Protein 6A15 (pdb70)

B-factor: mean 24.75, std 13.48, range [9.3, 102.56]

Foldseek 3Di:
DDPQAQADPDCQACAVVCLPKDFLLDLHDVQVVGCVVRNQWYWGQHLNFTEIEGLDLVVQQVQQACDPNWKHQDARPLCCLQLHCLALSNDGDPSNVVLLVLLLVLCPPVCVQPVLLQLLLVLLCVLVVVADFPDKDFLLVSLLLSLLQSLCCQAQVDHRPDPVSVVLSVLLVLRPLLSSDDCDCDPPDSVVSSSVSSVVQLVVVLVSLVVQVVCVVVPHHLRHSSRVCVVPHDDDSSNSSSSSSVSSNCSRAALSLLLLLLVVQCQVPVVLLVVQLVQLVVLVVVCVVVVHDTDGNVSVVSNQLLVLSSQLSCLRSQQDQKGKMFTCAWDQDPSHTRHHGGIYIHRLNSLSQDCVNPPPSNHRDSCVPPVDSRGQSQRDHPNRNSCVVVSSSSSSSSSSVDSQFWDKDFPDDWGWMPSPRIDTVVSRIMGIDTDDDDD

Secondary structure (DSSP, 8-state):
--TTSPPBS-----HHHHHS-EETTS--HHHHHHHHHH-SEEEEEETTEEEEEE--HHHHHHHHHTBTTTEEE---HHHHHHH-TTSTTT--HHHHHHHHHHHHHHT-HHHIIIIIHHHHHHHHHHHHTTPPTT--EEHHHHHHHHHHHHHHHHHH-PPTTSHHHHHHHHHHTTHHHHHTS-----TTSHHHHHHHHHHHHHHHHHHHHHHHHHHHHTT---SSHHHHHHHH----HHHHHHHHHHHHHHHHHSHHHHHHHHHHHHHT-HHHHHHHHHHHHHHHHHHHHHT--S--HHHHHT-HHHHHHHHHHHHHH-S-----EEESS-EEETTEEE-TT-EEEE-THHHHT-TTTSSSTTS--GGGGTT-----TT--GGGS-TTHHHHHHHHHHHHHHHHHHEEEEESS----EESSSEE-TT--EEEEEE--S--

InterPro domains:
  IPR001128 Cytochrome P450 [PF00067] (40-493)
  IPR001128 Cytochrome P450 [PR00385] (311-328)
  IPR001128 Cytochrome P450 [PR00385] (369-380)
  IPR001128 Cytochrome P450 [PR00385] (453-462)
  IPR001128 Cytochrome P450 [PR00385] (462-473)
  IPR002401 Cytochrome P450, E-class, group I [PR00463] (72-91)
  IPR002401 Cytochrome P450, E-class, group I [PR00463] (300-317)
  IPR002401 Cytochrome P450, E-class, group I [PR00463] (320-346)
  IPR002401 Cytochrome P450, E-class, group I [PR00463] (368-386)
  IPR002401 Cytochrome P450, E-class, group I [PR00463] (408-432)
  IPR002401 Cytochrome P450, E-class, group I [PR00463] (452-462)
  IPR002401 Cytochrome P450, E-class, group I [PR00463] (462-485)
  IPR017972 Cytochrome P450, conserved site [PS00086] (455-464)
  IPR036396 Cytochrome P450 superfamily [G3DSA:1.10.630.10] (28-511)
  IPR036396 Cytochrome P450 superfamily [SSF48264] (33-510)

GO terms:
  GO:0160191 steroid 22S-hydroxylase activity (F, EXP)
  GO:0005783 endoplasmic reticulum (C, IDA)
  GO:0009741 response to brassinosteroid (P, IEP)
  GO:0160191 steroid 22S-hydroxylase activity (F, IDA)
  GO:0009867 jasmonic acid mediated signaling pathway (P, IGI)
  GO:0009741 response to brassinosteroid (P, IMP)
  GO:0009753 response to jasmonic acid (P, IMP)
  GO:0009826 unidimensional cell growth (P, IMP)
  GO:0010358 leaf shaping (P, IMP)
  GO:0016132 brassinosteroid biosynthetic process (P, IMP)
  GO:0048366 leaf development (P, IMP)

Organism: Arabidopsis thaliana (NCBI:txid3702)

Radius of gyration: 22.21 Å; Cα contacts (8 Å, |Δi|>4): 722; chains: 1; bounding box: 44×64×69 Å

Structure (mmCIF, N/CA/C/O backbone):
data_6A15
#
_entry.id   6A15
#
_cell.length_a   76.818
_cell.length_b   80.574
_cell.length_c   83.031
_cell.angle_alpha   90.00
_cell.angle_beta   90.00
_cell.angle_gamma   90.00
#
_symmetry.space_group_name_H-M   'P 21 21 21'
#
loop_
_entity.id
_entity.type
_entity.pdbx_description
1 polymer 'Cytochrome P450 90B1'
2 non-polymer 'PROTOPORPHYRIN IX CONTAINING FE'
3 non-polymer CHOLESTEROL
4 non-polymer GLYCEROL
5 non-polymer 'CHLORIDE ION'
6 water water
#
loop_
_atom_site.group_PDB
_atom_site.id
_atom_site.type_symbol
_atom_site.label_atom_id
_atom_site.label_alt_id
_atom_site.label_comp_id
_atom_site.label_asym_id
_atom_site.label_entity_id
_atom_site.label_seq_id
_atom_site.pdbx_PDB_ins_code
_atom_site.Cartn_x
_atom_site.Cartn_y
_atom_site.Cartn_z
_atom_site.occupancy
_atom_site.B_iso_or_equiv
_atom_site.auth_seq_id
_atom_site.auth_comp_id
_atom_site.auth_asym_id
_atom_site.auth_atom_id
_atom_site.pdbx_PDB_model_num
ATOM 1 N N . THR A 1 9 ? 81.501 189.467 50.023 1.00 77.53 35 THR A N 1
ATOM 2 C CA . THR A 1 9 ? 81.175 188.263 50.798 1.00 80.45 35 THR A CA 1
ATOM 3 C C . THR A 1 9 ? 79.648 188.001 50.883 1.00 67.08 35 THR A C 1
ATOM 4 O O . THR A 1 9 ? 78.966 187.817 49.858 1.00 61.91 35 THR A O 1
ATOM 8 N N . ARG A 1 10 ? 79.115 187.960 52.102 1.00 46.63 36 ARG A N 1
ATOM 9 C CA . ARG A 1 10 ? 77.684 187.781 52.315 1.00 32.70 36 ARG A CA 1
ATOM 10 C C . ARG A 1 10 ? 77.150 188.992 53.068 1.00 24.61 36 ARG A C 1
ATOM 11 O O . ARG A 1 10 ? 77.671 189.354 54.138 1.00 21.29 36 ARG A O 1
ATOM 19 N N . PHE A 1 11 ? 76.131 189.646 52.471 1.00 22.34 37 PHE A N 1
ATOM 20 C CA . PHE A 1 11 ? 75.599 190.909 52.974 1.00 17.72 37 PHE A CA 1
ATOM 21 C C . PHE A 1 11 ? 75.164 190.830 54.443 1.00 19.00 37 PHE A C 1
ATOM 22 O O . PHE A 1 11 ? 75.320 191.806 55.193 1.00 21.48 37 PHE A O 1
ATOM 30 N N . ASN A 1 12 ? 74.589 189.713 54.862 1.00 17.06 38 ASN A N 1
ATOM 31 C CA . ASN A 1 12 ? 74.003 189.649 56.192 1.00 14.09 38 ASN A CA 1
ATOM 32 C C . ASN A 1 12 ? 74.894 188.892 57.165 1.00 15.41 38 ASN A C 1
ATOM 33 O O . ASN A 1 12 ? 74.458 188.625 58.281 1.00 16.74 38 ASN A O 1
ATOM 38 N N . LEU A 1 13 ? 76.163 188.657 56.814 1.00 15.39 39 LEU A N 1
ATOM 39 C CA . LEU A 1 13 ? 77.083 188.138 57.851 1.00 15.93 39 LEU A CA 1
ATOM 40 C C . LEU A 1 13 ? 77.195 189.138 59.000 1.00 16.73 39 LEU A C 1
ATOM 41 O O . LEU A 1 13 ? 77.081 190.364 58.804 1.00 18.94 39 LEU A O 1
ATOM 46 N N . PRO A 1 14 ? 77.440 188.655 60.225 1.00 17.43 40 PRO A N 1
ATOM 47 C CA . PRO A 1 14 ? 77.707 189.569 61.324 1.00 21.86 40 PRO A CA 1
ATOM 48 C C . PRO A 1 14 ? 78.893 190.455 60.991 1.00 22.19 40 PRO A C 1
ATOM 49 O O . PRO A 1 14 ? 79.805 190.040 60.249 1.00 20.49 40 PRO A O 1
ATOM 53 N N . PRO A 1 15 ? 78.939 191.665 61.540 1.00 18.89 41 PRO A N 1
ATOM 54 C CA . PRO A 1 15 ? 80.066 192.566 61.244 1.00 21.32 41 PRO A CA 1
ATOM 55 C C . PRO A 1 15 ? 81.351 192.020 61.859 1.00 26.18 41 PRO A C 1
ATOM 56 O O . PRO A 1 15 ? 81.315 191.213 62.793 1.00 20.06 41 PRO A O 1
ATOM 60 N N . GLY A 1 16 ? 82.490 192.457 61.330 1.00 22.38 42 GLY A N 1
ATOM 61 C CA . GLY A 1 16 ? 83.750 192.086 61.963 1.00 22.63 42 GLY A CA 1
ATOM 62 C C . GLY A 1 16 ? 84.924 192.736 61.275 1.00 42.79 42 GLY A C 1
ATOM 63 O O . GLY A 1 16 ? 84.778 193.446 60.280 1.00 38.55 42 GLY A O 1
ATOM 64 N N . LYS A 1 17 ? 86.111 192.502 61.838 1.00 34.33 43 LYS A N 1
ATOM 65 C CA . LYS A 1 17 ? 87.292 193.038 61.177 1.00 42.91 43 LYS A CA 1
ATOM 66 C C . LYS A 1 17 ? 87.583 192.241 59.919 1.00 51.80 43 LYS A C 1
ATOM 67 O O . LYS A 1 17 ? 87.957 192.814 58.890 1.00 55.11 43 LYS A O 1
ATOM 73 N N . SER A 1 18 ? 87.292 190.941 59.968 1.00 61.46 44 SER A N 1
ATOM 74 C CA . SER A 1 18 ? 87.823 189.934 59.062 1.00 65.33 44 SER A CA 1
ATOM 75 C C . SER A 1 18 ? 86.896 188.728 59.114 1.00 60.13 44 SER A C 1
ATOM 76 O O . SER A 1 18 ? 86.612 188.227 60.208 1.00 58.98 44 SER A O 1
ATOM 79 N N . GLY A 1 19 ? 86.431 188.265 57.951 1.00 55.31 45 GLY A N 1
ATOM 80 C CA . GLY A 1 19 ? 85.664 187.029 57.872 1.00 52.77 45 GLY A CA 1
ATOM 81 C C . GLY A 1 19 ? 86.561 185.843 57.549 1.00 60.41 45 GLY A C 1
ATOM 82 O O . GLY A 1 19 ? 87.750 186.019 57.238 1.00 53.26 45 GLY A O 1
ATOM 83 N N . LEU A 1 23 ? 95.296 187.633 58.229 1.00 62.02 49 LEU A N 1
ATOM 84 C CA . LEU A 1 23 ? 94.163 188.406 58.718 1.00 59.76 49 LEU A CA 1
ATOM 85 C C . LEU A 1 23 ? 93.448 187.698 59.903 1.00 54.69 49 LEU A C 1
ATOM 86 O O . LEU A 1 23 ? 92.373 188.132 60.343 1.00 57.37 49 LEU A O 1
ATOM 91 N N . GLY A 1 24 ? 94.055 186.610 60.418 1.00 39.68 50 GLY A N 1
ATOM 92 C CA . GLY A 1 24 ? 93.469 185.893 61.546 1.00 33.48 50 GLY A CA 1
ATOM 93 C C . GLY A 1 24 ? 93.697 186.615 62.851 1.00 33.15 50 GLY A C 1
ATOM 94 O O . GLY A 1 24 ? 94.623 187.414 62.976 1.00 25.45 50 GLY A O 1
ATOM 95 N N . GLU A 1 25 ? 92.837 186.341 63.845 1.00 21.78 51 GLU A N 1
ATOM 96 C CA . GLU A 1 25 ? 92.879 187.090 65.098 1.00 21.68 51 GLU A CA 1
ATOM 97 C C . GLU A 1 25 ? 93.083 186.151 66.302 1.00 17.74 51 GLU A C 1
ATOM 98 O O . GLU A 1 25 ? 92.807 186.556 67.440 1.00 22.10 51 GLU A O 1
ATOM 104 N N . THR A 1 26 ? 93.516 184.916 66.051 1.00 19.29 52 THR A N 1
ATOM 105 C CA . THR A 1 26 ? 93.635 183.918 67.129 1.00 18.67 52 THR A CA 1
ATOM 106 C C . THR A 1 26 ? 94.559 184.395 68.244 1.00 24.82 52 THR A C 1
ATOM 107 O O . THR A 1 26 ? 94.254 184.218 69.432 1.00 18.73 52 THR A O 1
ATOM 111 N N . ILE A 1 27 ? 95.694 185.025 67.894 1.00 24.21 53 ILE A N 1
ATOM 112 C CA . ILE A 1 27 ? 96.612 185.438 68.955 1.00 22.14 53 ILE A CA 1
ATOM 113 C C . ILE A 1 27 ? 95.949 186.432 69.881 1.00 21.73 53 ILE A C 1
ATOM 114 O O . ILE A 1 27 ? 96.057 186.323 71.117 1.00 22.94 53 ILE A O 1
ATOM 119 N N . GLY A 1 28 ? 95.254 187.423 69.317 1.00 23.55 54 GLY A N 1
ATOM 120 C CA . GLY A 1 28 ? 94.622 188.425 70.154 1.00 22.40 54 GLY A CA 1
ATOM 121 C C . GLY A 1 28 ? 93.469 187.835 70.947 1.00 23.67 54 GLY A C 1
ATOM 122 O O . GLY A 1 28 ? 93.267 188.171 72.131 1.00 21.80 54 GLY A O 1
ATOM 123 N N . TYR A 1 29 ? 92.750 186.891 70.326 1.00 16.29 55 TYR A N 1
ATOM 124 C CA . TYR A 1 29 ? 91.592 186.278 70.980 1.00 18.12 55 TYR A CA 1
ATOM 125 C C . TYR A 1 29 ? 92.034 185.519 72.234 1.00 16.58 55 TYR A C 1
ATOM 126 O O . TYR A 1 29 ? 91.337 185.542 73.269 1.00 17.70 55 TYR A O 1
ATOM 135 N N . LEU A 1 30 ? 93.202 184.888 72.165 1.00 19.71 56 LEU A N 1
ATOM 136 C CA . LEU A 1 30 ? 93.756 184.011 73.216 1.00 22.07 56 LEU A CA 1
ATOM 137 C C . LEU A 1 30 ? 94.643 184.739 74.212 1.00 21.48 56 LEU A C 1
ATOM 138 O O . LEU A 1 30 ? 95.041 184.119 75.210 1.00 20.44 56 LEU A O 1
ATOM 143 N N . LYS A 1 31 ? 94.927 186.022 74.005 1.00 19.22 57 LYS A N 1
ATOM 144 C CA . LYS A 1 31 ? 95.773 186.777 74.937 1.00 22.70 57 LYS A CA 1
ATOM 145 C C . LYS A 1 31 ? 95.195 186.715 76.353 1.00 20.46 57 LYS A C 1
ATOM 146 O O . LYS A 1 31 ? 93.999 186.966 76.546 1.00 20.38 57 LYS A O 1
ATOM 152 N N . PRO A 1 32 ? 95.998 186.399 77.372 1.00 19.14 58 PRO A N 1
ATOM 153 C CA . PRO A 1 32 ? 95.425 186.247 78.729 1.00 17.30 58 PRO A CA 1
ATOM 154 C C . PRO A 1 32 ? 94.793 187.520 79.254 1.00 17.77 58 PRO A C 1
ATOM 155 O O . PRO A 1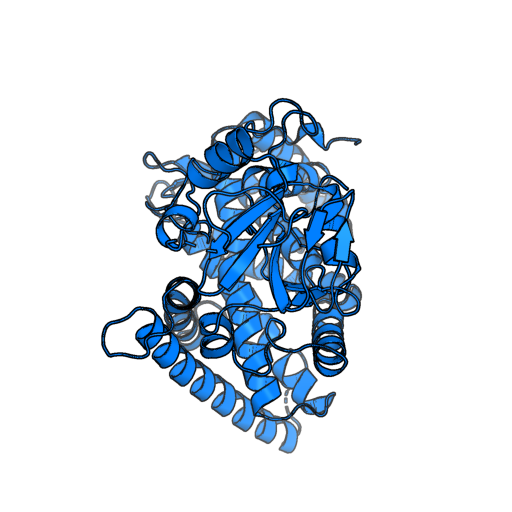 32 ? 95.258 188.623 78.981 1.00 21.42 58 PRO A O 1
ATOM 159 N N . TYR A 1 33 ? 93.726 187.376 80.065 1.00 13.15 59 TYR A N 1
ATOM 160 C CA . TYR A 1 33 ? 93.021 188.494 80.619 1.00 15.53 59 TYR A CA 1
ATOM 161 C C . TYR A 1 33 ? 92.492 188.093 81.990 1.00 18.38 59 TYR A C 1
ATOM 162 O O . TYR A 1 33 ? 92.350 186.895 82.287 1.00 15.99 59 TYR A O 1
ATOM 171 N N . THR A 1 34 ? 92.146 189.114 82.788 1.00 18.05 60 THR A N 1
ATOM 172 C CA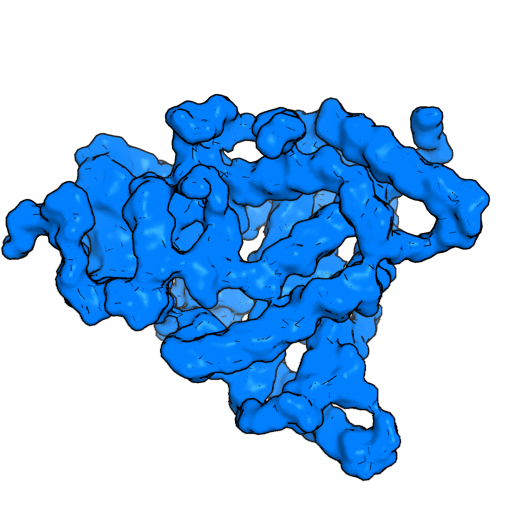 . THR A 1 34 ? 91.668 188.907 84.158 1.00 14.53 60 THR A CA 1
ATOM 173 C C . THR A 1 34 ? 90.374 188.085 84.140 1.00 19.33 60 THR A C 1
ATOM 174 O O . THR A 1 34 ? 89.440 188.376 83.388 1.00 17.86 60 THR A O 1
ATOM 178 N N . ALA A 1 35 ? 90.324 187.013 84.943 1.00 18.84 61 ALA A N 1
ATOM 179 C CA . ALA A 1 35 ? 89.227 186.054 84.740 1.00 18.30 61 ALA A CA 1
ATOM 180 C C . ALA A 1 35 ? 87.845 186.570 85.141 1.00 15.19 61 ALA A C 1
ATOM 181 O O . ALA A 1 35 ? 86.842 185.932 84.785 1.00 15.50 61 ALA A O 1
ATOM 183 N N . THR A 1 36 ? 87.752 187.629 85.944 1.00 13.10 62 THR A N 1
ATOM 184 C CA . THR A 1 36 ? 86.482 188.218 86.333 1.00 13.51 62 THR A CA 1
ATOM 185 C C . THR A 1 36 ? 86.028 189.306 85.336 1.00 17.18 62 THR A C 1
ATOM 186 O O . THR A 1 36 ? 85.112 190.077 85.655 1.00 18.95 62 THR A O 1
ATOM 190 N N . THR A 1 37 ? 86.623 189.333 84.144 1.00 15.03 63 THR A N 1
ATOM 191 C CA . THR A 1 37 ? 86.194 190.174 83.020 1.00 17.78 63 THR A CA 1
ATOM 192 C C . THR A 1 37 ? 86.175 189.351 81.740 1.00 16.40 63 THR A C 1
ATOM 193 O O . THR A 1 37 ? 86.557 188.188 81.716 1.00 15.86 63 THR A O 1
ATOM 197 N N . LEU A 1 38 ? 85.748 189.977 80.619 1.00 18.29 64 LEU A N 1
ATOM 198 C CA . LEU A 1 38 ? 85.817 189.273 79.339 1.00 18.15 64 LEU A CA 1
ATOM 199 C C . LEU A 1 38 ? 87.119 189.534 78.577 1.00 16.63 64 LEU A C 1
ATOM 200 O O . LEU A 1 38 ? 87.392 188.848 77.575 1.00 16.54 64 LEU A O 1
ATOM 205 N N . GLY A 1 39 ? 87.941 190.464 79.057 1.00 19.89 65 GLY A N 1
ATOM 206 C CA . GLY A 1 39 ? 89.234 190.762 78.477 1.00 20.35 65 GLY A CA 1
ATOM 207 C C . GLY A 1 39 ? 89.116 191.815 77.387 1.00 21.00 65 GLY A C 1
ATOM 208 O O . GLY A 1 39 ? 88.058 192.032 76.822 1.00 18.82 65 GLY A O 1
ATOM 209 N N . ASP A 1 40 ? 90.248 192.475 77.099 1.00 22.56 66 ASP A N 1
ATOM 210 C CA . ASP A 1 40 ? 90.238 193.605 76.149 1.00 27.14 66 ASP A CA 1
ATOM 211 C C . ASP A 1 40 ? 89.726 193.202 74.757 1.00 20.08 66 ASP A C 1
ATOM 212 O O . ASP A 1 40 ? 88.949 193.946 74.129 1.00 22.92 66 ASP A O 1
ATOM 217 N N . PHE A 1 41 ? 90.210 192.078 74.220 1.00 17.48 67 PHE A N 1
ATOM 218 C CA . PHE A 1 41 ? 89.866 191.707 72.845 1.00 19.06 67 PHE A CA 1
ATOM 219 C C . PHE A 1 41 ? 88.358 191.550 72.702 1.00 21.33 67 PHE A C 1
ATOM 220 O O . PHE A 1 41 ? 87.747 192.090 71.769 1.00 18.81 67 PHE A O 1
ATOM 228 N N . MET A 1 42 ? 87.740 190.776 73.612 1.00 19.48 68 MET A N 1
ATOM 229 C CA . MET A 1 42 ? 86.293 190.561 73.522 1.00 16.75 68 MET A CA 1
ATOM 230 C C . MET A 1 42 ? 85.537 191.867 73.756 1.00 19.62 68 MET A C 1
ATOM 231 O O . MET A 1 42 ? 84.580 192.189 73.028 1.00 20.48 68 MET A O 1
ATOM 236 N N . GLN A 1 43 ? 85.948 192.637 74.769 1.00 17.33 69 GLN A N 1
ATOM 237 C CA . GLN A 1 43 ? 85.247 193.892 75.084 1.00 22.14 69 GLN A CA 1
ATOM 238 C C . GLN A 1 43 ? 85.316 194.875 73.906 1.00 20.70 69 GLN A C 1
ATOM 239 O O . GLN A 1 43 ? 84.309 195.498 73.544 1.00 24.49 69 GLN A O 1
ATOM 245 N N . GLN A 1 44 ? 86.500 195.048 73.324 1.00 23.57 70 GLN A N 1
ATOM 246 C CA . GLN A 1 44 ? 86.671 195.933 72.158 1.00 20.53 70 GLN A CA 1
ATOM 247 C C . GLN A 1 44 ? 85.896 195.440 70.941 1.00 29.35 70 GLN A C 1
ATOM 248 O O . GLN A 1 44 ? 85.379 196.247 70.155 1.00 25.41 70 GLN A O 1
ATOM 254 N N . HIS A 1 45 ? 85.835 194.130 70.722 1.00 19.61 71 HIS A N 1
ATOM 255 C CA . HIS A 1 45 ? 85.089 193.680 69.549 1.00 15.50 71 HIS A CA 1
ATOM 256 C C . HIS A 1 45 ? 83.603 193.846 69.763 1.00 18.88 71 HIS A C 1
ATOM 257 O O . HIS A 1 45 ? 82.865 194.271 68.844 1.00 23.43 71 HIS A O 1
ATOM 264 N N . VAL A 1 46 ? 83.136 193.590 70.978 1.00 18.85 72 VAL A N 1
ATOM 265 C CA . VAL A 1 46 ? 81.712 193.767 71.241 1.00 19.84 72 VAL A CA 1
ATOM 266 C C . VAL A 1 46 ? 81.349 195.246 71.160 1.00 29.57 72 VAL A C 1
ATOM 267 O O . VAL A 1 46 ? 80.286 195.594 70.652 1.00 25.14 72 VAL A O 1
ATOM 271 N N . SER A 1 47 ? 82.210 196.135 71.683 1.00 21.97 73 SER A N 1
ATOM 272 C CA . SER A 1 47 ? 81.913 197.573 71.617 1.00 26.70 73 SER A CA 1
ATOM 273 C C . SER A 1 47 ? 81.842 198.051 70.167 1.00 28.38 73 SER A C 1
ATOM 274 O O . SER A 1 47 ? 80.957 198.833 69.811 1.00 31.01 73 SER A O 1
ATOM 277 N N . LYS A 1 48 ? 82.734 197.562 69.307 1.00 22.89 74 LYS A N 1
ATOM 278 C CA . LYS A 1 48 ? 82.786 198.064 67.936 1.00 25.75 74 LYS A CA 1
ATOM 279 C C . LYS A 1 48 ? 81.785 197.372 67.011 1.00 35.59 74 LYS A C 1
ATOM 280 O O . LYS A 1 48 ? 81.206 198.014 66.126 1.00 29.48 74 LYS A O 1
ATOM 286 N N . TYR A 1 49 ? 81.598 196.059 67.156 1.00 21.18 75 TYR A N 1
ATOM 287 C CA . TYR A 1 49 ? 80.805 195.295 66.208 1.00 21.91 75 TYR A CA 1
ATOM 288 C C . TYR A 1 49 ? 79.445 194.857 66.732 1.00 29.25 75 TYR A C 1
ATOM 289 O O . TYR A 1 49 ? 78.572 194.544 65.926 1.00 26.31 75 TYR A O 1
ATOM 298 N N . GLY A 1 50 ? 79.240 194.833 68.041 1.00 22.12 76 GLY A N 1
ATOM 299 C CA . GLY A 1 50 ? 78.037 194.296 68.647 1.00 19.85 76 GLY A CA 1
ATOM 300 C C . GLY A 1 50 ? 78.324 192.910 69.232 1.00 24.99 76 GLY A C 1
ATOM 301 O O . GLY A 1 50 ? 79.406 192.335 69.051 1.00 20.07 76 GLY A O 1
ATOM 302 N N . LYS A 1 51 ? 77.301 192.338 69.875 1.00 19.39 77 LYS A N 1
ATOM 303 C CA . LYS A 1 51 ? 77.497 191.070 70.604 1.00 20.44 77 LYS A CA 1
ATOM 304 C C . LYS A 1 51 ? 77.665 189.851 69.700 1.00 25.43 77 LYS A C 1
ATOM 305 O O . LYS A 1 51 ? 78.154 188.815 70.167 1.00 20.03 77 LYS A O 1
ATOM 311 N N . ILE A 1 52 ? 77.278 189.926 68.423 1.00 18.33 78 ILE A N 1
ATOM 312 C CA . ILE A 1 52 ? 77.484 188.826 67.493 1.00 16.30 78 ILE A CA 1
ATOM 313 C C . ILE A 1 52 ? 78.385 189.366 66.397 1.00 23.42 78 ILE A C 1
ATOM 314 O O . ILE A 1 52 ? 78.008 190.336 65.718 1.00 17.39 78 ILE A O 1
ATOM 319 N N . TYR A 1 53 ? 79.577 188.791 66.248 1.00 14.89 79 TYR A N 1
ATOM 320 C CA . TYR A 1 53 ? 80.542 189.353 65.285 1.00 19.35 79 TYR A CA 1
ATOM 321 C C . TYR A 1 53 ? 81.327 188.231 64.623 1.00 21.65 79 TYR A C 1
ATOM 322 O O . TYR A 1 53 ? 81.284 187.079 65.046 1.00 17.80 79 TYR A O 1
ATOM 331 N N . ARG A 1 54 ? 81.990 188.547 63.509 1.00 18.76 80 ARG A N 1
ATOM 332 C CA . ARG A 1 54 ? 82.733 187.531 62.783 1.00 18.62 80 ARG A CA 1
ATOM 333 C C . ARG A 1 54 ? 84.222 187.820 62.906 1.00 14.91 80 ARG A C 1
ATOM 334 O O . ARG A 1 54 ? 84.635 188.947 63.154 1.00 19.83 80 ARG A O 1
ATOM 342 N N . SER A 1 55 ? 85.011 186.755 62.758 1.00 21.70 81 SER A N 1
ATOM 343 C CA . SER A 1 55 ? 86.468 186.797 62.890 1.00 21.25 81 SER A CA 1
ATOM 344 C C . SER A 1 55 ? 87.020 185.604 62.124 1.00 26.97 81 SER A C 1
ATOM 345 O O . SER A 1 55 ? 86.269 184.789 61.577 1.00 25.17 81 SER A O 1
ATOM 348 N N . ASN A 1 56 ? 88.341 185.504 62.069 1.00 25.59 82 ASN A N 1
ATOM 349 C CA . ASN A 1 56 ? 88.971 184.289 61.604 1.00 21.53 82 ASN A CA 1
ATOM 350 C C . ASN A 1 56 ? 89.799 183.754 62.774 1.00 20.72 82 ASN A C 1
ATOM 351 O O . ASN A 1 56 ? 90.767 184.400 63.191 1.00 20.60 82 ASN A O 1
ATOM 356 N N . LEU A 1 57 ? 89.400 182.597 63.301 1.00 22.28 83 LEU A N 1
ATOM 357 C CA . LEU A 1 57 ? 89.950 182.068 64.549 1.00 16.97 83 LEU A CA 1
ATOM 358 C C . LEU A 1 57 ? 90.219 180.588 64.428 1.00 18.57 83 LEU A C 1
ATOM 359 O O . LEU A 1 57 ? 89.398 179.842 63.874 1.00 19.86 83 LEU A O 1
ATOM 364 N N . PHE A 1 58 ? 91.333 180.139 65.035 1.00 19.68 84 PHE A N 1
ATOM 365 C CA . PHE A 1 58 ? 91.700 178.718 65.001 1.00 19.85 84 PHE A CA 1
ATOM 366 C C . PHE A 1 58 ? 91.692 178.198 63.575 1.00 19.78 84 PHE A C 1
ATOM 367 O O . PHE A 1 58 ? 91.361 177.037 63.331 1.00 24.21 84 PHE A O 1
ATOM 375 N N . GLY A 1 59 ? 92.050 179.071 62.630 1.00 21.16 85 GLY A N 1
ATOM 376 C CA . GLY A 1 59 ? 92.134 178.632 61.246 1.00 25.16 85 GLY A CA 1
ATOM 377 C C . GLY A 1 59 ? 90.838 178.634 60.470 1.00 29.91 85 GLY A C 1
ATOM 378 O O . GLY A 1 59 ? 90.834 178.171 59.319 1.00 24.97 85 GLY A O 1
ATOM 379 N N . GLU A 1 60 ? 89.732 179.101 61.061 1.00 23.41 86 GLU A N 1
ATOM 380 C CA . GLU A 1 60 ? 88.419 178.976 60.419 1.00 25.60 86 GLU A CA 1
ATOM 381 C C . GLU A 1 60 ? 87.674 180.304 60.445 1.00 20.54 86 GLU A C 1
ATOM 382 O O . GLU A 1 60 ? 87.749 181.058 61.427 1.00 19.43 86 GLU A O 1
ATOM 388 N N . PRO A 1 61 ? 86.834 180.559 59.438 1.00 22.10 87 PRO A N 1
ATOM 389 C CA . PRO A 1 61 ? 85.885 181.677 59.562 1.00 18.20 87 PRO A CA 1
ATOM 390 C C . PRO A 1 61 ? 84.907 181.361 60.691 1.00 15.46 87 PRO A C 1
ATOM 391 O O . PRO A 1 61 ? 84.388 180.256 60.762 1.00 17.26 87 PRO A O 1
ATOM 395 N N . THR A 1 62 ? 84.676 182.340 61.559 1.00 17.67 88 THR A N 1
ATOM 396 C CA . THR A 1 62 ? 84.048 182.097 62.854 1.00 14.60 88 THR A CA 1
ATOM 397 C C . THR A 1 62 ? 83.036 183.191 63.173 1.00 15.27 88 THR A C 1
ATOM 398 O O . THR A 1 62 ? 83.296 184.375 62.955 1.00 17.93 88 THR A O 1
ATOM 402 N N . ILE A 1 63 ? 81.903 182.796 63.754 1.00 13.87 89 ILE A N 1
ATOM 403 C CA . ILE A 1 63 ? 80.959 183.728 64.355 1.00 13.81 89 ILE A CA 1
ATOM 404 C C . ILE A 1 63 ? 81.141 183.621 65.870 1.00 18.18 89 ILE A C 1
ATOM 405 O O . ILE A 1 63 ? 81.074 182.523 66.410 1.00 15.78 89 ILE A O 1
ATOM 410 N N . VAL A 1 64 ? 81.406 184.752 66.540 1.00 15.16 90 VAL A N 1
ATOM 411 C CA . VAL A 1 64 ? 81.597 184.792 67.994 1.00 14.59 90 VAL A CA 1
ATOM 412 C C . VAL A 1 64 ? 80.312 185.356 68.554 1.00 17.53 90 VAL A C 1
ATOM 413 O O . VAL A 1 64 ? 79.868 186.414 68.081 1.00 17.26 90 VAL A O 1
ATOM 417 N N . SER A 1 65 ? 79.729 184.705 69.590 1.00 14.59 91 SER A N 1
ATOM 418 C CA . SER A 1 65 ? 78.476 185.203 70.184 1.00 14.84 91 SER A CA 1
ATOM 419 C C . SER A 1 65 ? 78.649 185.521 71.660 1.00 18.72 91 SER A C 1
ATOM 420 O O . SER A 1 65 ? 78.850 184.607 72.446 1.00 13.55 91 SER A O 1
ATOM 423 N N . ALA A 1 66 ? 78.558 186.815 72.036 1.00 15.81 92 ALA A N 1
ATOM 424 C CA . ALA A 1 66 ? 78.337 187.231 73.413 1.00 14.14 92 ALA A CA 1
ATOM 425 C C . ALA A 1 66 ? 76.865 187.498 73.682 1.00 16.69 92 ALA A C 1
ATOM 426 O O . ALA A 1 66 ? 76.528 188.166 74.672 1.00 21.18 92 ALA A O 1
ATOM 428 N N . ASP A 1 67 ? 75.985 187.036 72.795 1.00 16.04 93 ASP A N 1
ATOM 429 C CA . ASP A 1 67 ? 74.542 187.245 72.942 1.00 15.82 93 ASP A CA 1
ATOM 430 C C . ASP A 1 67 ? 73.930 186.044 73.676 1.00 16.78 93 ASP A C 1
ATOM 431 O O . ASP A 1 67 ? 74.010 184.906 73.197 1.00 18.68 93 ASP A O 1
ATOM 436 N N . ALA A 1 68 ? 73.266 186.297 74.809 1.00 14.54 94 ALA A N 1
ATOM 437 C CA . ALA A 1 68 ? 72.812 185.191 75.649 1.00 17.00 94 ALA A CA 1
ATOM 438 C C . ALA A 1 68 ? 71.731 184.377 74.956 1.00 16.76 94 ALA A C 1
ATOM 439 O O . ALA A 1 68 ? 71.637 183.144 75.144 1.00 15.86 94 ALA A O 1
ATOM 441 N N . GLY A 1 69 ? 70.853 185.046 74.186 1.00 17.00 95 GLY A N 1
ATOM 442 C CA . GLY A 1 69 ? 69.765 184.308 73.563 1.00 17.07 95 GLY A CA 1
ATOM 443 C C . GLY A 1 69 ? 70.277 183.413 72.449 1.00 16.75 95 GLY A C 1
ATOM 444 O O . GLY A 1 69 ? 69.838 182.264 72.305 1.00 15.57 95 GLY A O 1
ATOM 445 N N . LEU A 1 70 ? 71.234 183.919 71.667 1.00 14.63 96 LEU A N 1
ATOM 446 C CA . LEU A 1 70 ? 71.815 183.077 70.614 1.00 14.02 96 LEU A CA 1
ATOM 447 C C . LEU A 1 70 ? 72.602 181.939 71.249 1.00 12.95 96 LEU A C 1
ATOM 448 O O . LEU A 1 70 ? 72.569 180.811 70.764 1.00 16.67 96 LEU A O 1
ATOM 453 N N . ASN A 1 71 ? 73.296 182.211 72.364 1.00 14.61 97 ASN A N 1
ATOM 454 C CA . ASN A 1 71 ? 74.040 181.129 73.019 1.00 15.58 97 ASN A CA 1
ATOM 455 C C . ASN A 1 71 ? 73.115 180.004 73.492 1.00 14.85 97 ASN A C 1
ATOM 456 O O . ASN A 1 71 ? 73.386 178.825 73.247 1.00 14.71 97 ASN A O 1
ATOM 461 N N . ARG A 1 72 ? 71.996 180.348 74.126 1.00 12.87 98 ARG A N 1
ATOM 462 C CA . ARG A 1 72 ? 71.008 179.345 74.516 1.00 12.45 98 ARG A CA 1
ATOM 463 C C . ARG A 1 72 ? 70.525 178.567 73.293 1.00 17.04 98 ARG A C 1
ATOM 464 O O . ARG A 1 72 ? 70.485 177.329 73.292 1.00 14.95 98 ARG A O 1
ATOM 472 N N . PHE A 1 73 ? 70.248 179.285 72.206 1.00 12.71 99 PHE A N 1
ATOM 473 C CA . PHE A 1 73 ? 69.737 178.650 70.989 1.00 15.71 99 PHE A CA 1
ATOM 474 C C . PHE A 1 73 ? 70.776 177.689 70.426 1.00 13.87 99 PHE A C 1
ATOM 475 O O . PHE A 1 73 ? 70.438 176.594 69.954 1.00 14.06 99 PHE A O 1
ATOM 483 N N . ILE A 1 74 ? 72.039 178.119 70.406 1.00 11.83 100 ILE A N 1
ATOM 484 C CA . ILE A 1 74 ? 73.090 177.233 69.899 1.00 13.73 100 ILE A CA 1
ATOM 485 C C . ILE A 1 74 ? 73.153 175.961 70.736 1.00 13.03 100 ILE A C 1
ATOM 486 O O . ILE A 1 74 ? 73.211 174.830 70.198 1.00 14.21 100 ILE A O 1
ATOM 491 N N . LEU A 1 75 ? 73.194 176.117 72.068 1.00 14.61 101 LEU A N 1
ATOM 492 C CA . LEU A 1 75 ? 73.401 174.927 72.906 1.00 14.46 101 LEU A CA 1
ATOM 493 C C . LEU A 1 75 ? 72.220 173.963 72.828 1.00 17.17 101 LEU A C 1
ATOM 494 O O . LEU A 1 75 ? 72.399 172.734 72.816 1.00 14.97 101 LEU A O 1
ATOM 499 N N . GLN A 1 76 ? 71.002 174.492 72.817 1.00 14.24 102 GLN A N 1
ATOM 500 C CA . GLN A 1 76 ? 69.849 173.603 72.782 1.00 15.02 102 GLN A CA 1
ATOM 501 C C . GLN A 1 76 ? 69.596 172.951 71.425 1.00 19.60 102 GLN A C 1
ATOM 502 O O . GLN A 1 76 ? 68.816 171.988 71.354 1.00 20.51 102 GLN A O 1
ATOM 508 N N . ASN A 1 77 ? 70.237 173.415 70.355 1.00 12.79 103 ASN A N 1
ATOM 509 C CA . ASN A 1 77 ? 70.041 172.839 69.039 1.00 13.86 103 ASN A CA 1
ATOM 510 C C . ASN A 1 77 ? 71.276 172.057 68.587 1.00 16.28 103 ASN A C 1
ATOM 511 O O . ASN A 1 77 ? 71.473 171.797 67.388 1.00 14.78 103 ASN A O 1
ATOM 516 N N . GLU A 1 78 ? 72.048 171.602 69.562 1.00 17.25 104 GLU A N 1
ATOM 517 C CA . GLU A 1 78 ? 73.119 170.636 69.315 1.00 17.64 104 GLU A CA 1
ATOM 518 C C . GLU A 1 78 ? 72.593 169.373 68.611 1.00 18.03 104 GLU A C 1
ATOM 519 O O . GLU A 1 78 ? 71.616 168.733 69.056 1.00 16.48 104 GLU A O 1
ATOM 525 N N . GLY A 1 79 ? 73.276 168.984 67.522 1.00 13.96 105 GLY A N 1
ATOM 526 C CA . GLY A 1 79 ? 72.910 167.785 66.778 1.00 19.91 105 GLY A CA 1
ATOM 527 C C . GLY A 1 79 ? 71.873 168.050 65.707 1.00 22.02 105 GLY A C 1
ATOM 528 O O . GLY A 1 79 ? 71.572 167.166 64.909 1.00 24.38 105 GLY A O 1
ATOM 529 N N . ARG A 1 80 ? 71.324 169.254 65.668 1.00 22.29 106 ARG A N 1
ATOM 530 C CA . ARG A 1 80 ? 70.293 169.612 64.704 1.00 20.27 106 ARG A CA 1
ATOM 531 C C . ARG A 1 80 ? 70.774 170.751 63.823 1.00 17.55 106 ARG A C 1
ATOM 532 O O . ARG A 1 80 ? 70.902 170.597 62.597 1.00 21.92 106 ARG A O 1
ATOM 540 N N . LEU A 1 81 ? 71.094 171.908 64.424 1.00 16.74 107 LEU A N 1
ATOM 541 C CA . LEU A 1 81 ? 71.627 173.034 63.674 1.00 13.17 107 LEU A CA 1
ATOM 542 C C . LEU A 1 81 ? 73.101 173.306 63.946 1.00 16.12 107 LEU A C 1
ATOM 543 O O . LEU A 1 81 ? 73.727 174.003 63.153 1.00 17.42 107 LEU A O 1
ATOM 548 N N . PHE A 1 82 ? 73.628 172.842 65.090 1.00 15.81 108 PHE A N 1
ATOM 549 C CA . PHE A 1 82 ? 75.023 173.087 65.451 1.00 13.21 108 PHE A CA 1
ATOM 550 C C . PHE A 1 82 ? 75.609 171.789 65.963 1.00 14.55 108 PHE A C 1
ATOM 551 O O . PHE A 1 82 ? 74.890 170.890 66.405 1.00 16.33 108 PHE A O 1
ATOM 559 N N . GLU A 1 83 ? 76.934 171.714 65.923 1.00 16.08 109 GLU A N 1
ATOM 560 C CA . GLU A 1 83 ? 77.573 170.511 66.445 1.00 13.93 109 GLU A CA 1
ATOM 561 C C . GLU A 1 83 ? 78.872 170.853 67.160 1.00 14.97 109 GLU A C 1
ATOM 562 O O . GLU A 1 83 ? 79.611 171.714 66.707 1.00 15.22 109 GLU A O 1
ATOM 568 N N . CYS A 1 84 ? 79.173 170.118 68.240 1.00 14.17 110 CYS A N 1
ATOM 569 C CA . CYS A 1 84 ? 80.487 170.198 68.875 1.00 15.63 110 CYS A CA 1
ATOM 570 C C . CYS A 1 84 ? 81.611 170.055 67.835 1.00 17.94 110 CYS A C 1
ATOM 571 O O . CYS A 1 84 ? 81.612 169.122 67.032 1.00 19.39 110 CYS A O 1
ATOM 574 N N . SER A 1 85 ? 82.584 170.968 67.865 1.00 14.36 111 SER A N 1
ATOM 575 C CA . SER A 1 85 ? 83.660 170.959 66.867 1.00 13.15 111 SER A CA 1
ATOM 576 C C . SER A 1 85 ? 84.911 171.633 67.448 1.00 15.63 111 SER A C 1
ATOM 577 O O . SER A 1 85 ? 85.194 172.797 67.185 1.00 18.14 111 SER A O 1
ATOM 580 N N . TYR A 1 86 ? 85.706 170.864 68.227 1.00 15.63 112 TYR A N 1
ATOM 581 C CA . TYR A 1 86 ? 86.873 171.481 68.866 1.00 16.26 112 TYR A CA 1
ATOM 582 C C . TYR A 1 86 ? 88.108 171.423 67.975 1.00 14.96 112 TYR A C 1
ATOM 583 O O . TYR A 1 86 ? 88.206 170.554 67.079 1.00 14.74 112 TYR A O 1
ATOM 592 N N . PRO A 1 87 ? 89.090 172.269 68.243 1.00 15.79 113 PRO A N 1
ATOM 593 C CA . PRO A 1 87 ? 90.348 172.198 67.474 1.00 15.51 113 PRO A CA 1
ATOM 594 C C . PRO A 1 87 ? 91.018 170.839 67.626 1.00 20.20 113 PRO A C 1
ATOM 595 O O . PRO A 1 87 ? 90.740 170.054 68.538 1.00 18.32 113 PRO A O 1
ATOM 599 N N . ARG A 1 88 ? 91.951 170.570 66.703 1.00 15.31 114 ARG A N 1
ATOM 600 C CA . ARG A 1 88 ? 92.502 169.211 66.635 1.00 17.87 114 ARG A CA 1
ATOM 601 C C . ARG A 1 88 ? 93.250 168.804 67.914 1.00 17.28 114 ARG A C 1
ATOM 602 O O . ARG A 1 88 ? 93.399 167.598 68.193 1.00 18.92 114 ARG A O 1
ATOM 610 N N . SER A 1 89 ? 93.798 169.773 68.649 1.00 16.42 115 SER A N 1
ATOM 611 C CA . SER A 1 89 ? 94.566 169.437 69.851 1.00 20.09 115 SER A CA 1
ATOM 612 C C . SER A 1 89 ? 93.719 168.721 70.885 1.00 21.45 115 SER A C 1
ATOM 613 O O . SER A 1 89 ? 94.240 167.888 71.639 1.00 17.26 115 SER A O 1
ATOM 616 N N . ILE A 1 90 ? 92.423 169.048 70.977 1.00 19.90 116 ILE A N 1
ATOM 617 C CA . ILE A 1 90 ? 91.559 168.350 71.932 1.00 16.47 116 ILE A CA 1
ATOM 618 C C . ILE A 1 90 ? 91.484 166.860 71.615 1.00 17.87 116 ILE A C 1
ATOM 619 O O . ILE A 1 90 ? 91.616 165.990 72.494 1.00 19.72 116 ILE A O 1
ATOM 624 N N . GLY A 1 91 ? 91.139 166.535 70.377 1.00 22.33 117 GLY A N 1
ATOM 625 C CA . GLY A 1 91 ? 90.991 165.133 70.027 1.00 18.61 117 GLY A CA 1
ATOM 626 C C . GLY A 1 91 ? 92.313 164.408 70.074 1.00 20.51 117 GLY A C 1
ATOM 627 O O . GLY A 1 91 ? 92.358 163.201 70.363 1.00 21.32 117 GLY A O 1
ATOM 628 N N . GLY A 1 92 ? 93.402 165.129 69.823 1.00 17.28 118 GLY A N 1
ATOM 629 C CA . GLY A 1 92 ? 94.704 164.508 69.872 1.00 15.71 118 GLY A CA 1
ATOM 630 C C . GLY A 1 92 ? 95.066 164.069 71.269 1.00 17.28 118 GLY A C 1
ATOM 631 O O . GLY A 1 92 ? 95.588 162.960 71.475 1.00 19.50 118 GLY A O 1
ATOM 632 N N . ILE A 1 93 ? 94.748 164.902 72.252 1.00 12.79 119 ILE A N 1
ATOM 633 C CA . ILE A 1 93 ? 95.124 164.617 73.639 1.00 14.27 119 ILE A CA 1
ATOM 634 C C . ILE A 1 93 ? 94.073 163.792 74.350 1.00 16.30 119 ILE A C 1
ATOM 635 O O . ILE A 1 93 ? 94.408 162.855 75.105 1.00 15.93 119 ILE A O 1
ATOM 640 N N . LEU A 1 94 ? 92.788 164.121 74.172 1.00 13.64 120 LEU A N 1
ATOM 641 C CA . LEU A 1 94 ? 91.776 163.371 74.920 1.00 13.97 120 LEU A CA 1
ATOM 642 C C . LEU A 1 94 ? 91.283 162.132 74.160 1.00 14.87 120 LEU A C 1
ATOM 643 O O . LEU A 1 94 ? 90.738 161.214 74.797 1.00 19.26 120 LEU A O 1
ATOM 648 N N . GLY A 1 95 ? 91.438 162.114 72.841 1.00 15.16 121 GLY A N 1
ATOM 649 C CA . GLY A 1 95 ? 91.240 160.888 72.089 1.00 16.14 121 GLY A CA 1
ATOM 650 C C . GLY A 1 95 ? 89.982 160.947 71.223 1.00 14.46 121 GLY A C 1
ATOM 651 O O . GLY A 1 95 ? 89.014 161.656 71.517 1.00 14.95 121 GLY A O 1
ATOM 652 N N . LYS A 1 96 ? 89.955 160.075 70.204 1.00 15.83 122 LYS A N 1
ATOM 653 C CA . LYS A 1 96 ? 88.832 160.113 69.266 1.00 16.70 122 LYS A CA 1
ATOM 654 C C . LYS A 1 96 ? 87.535 159.584 69.871 1.00 16.67 122 LYS A C 1
ATOM 655 O O . LYS A 1 96 ? 86.441 159.854 69.314 1.00 17.68 122 LYS A O 1
ATOM 661 N N . TRP A 1 97 ? 87.614 158.845 70.980 1.00 12.74 123 TRP A N 1
ATOM 662 C CA . TRP A 1 97 ? 86.425 158.310 71.641 1.00 12.20 123 TRP A CA 1
ATOM 663 C C . TRP A 1 97 ? 86.038 159.151 72.843 1.00 13.86 123 TRP A C 1
ATOM 664 O O . TRP A 1 97 ? 85.180 158.736 73.641 1.00 13.46 123 TRP A O 1
ATOM 675 N N . SER A 1 98 ? 86.632 160.337 72.995 1.00 12.32 124 SER A N 1
ATOM 676 C CA . SER A 1 98 ? 86.205 161.190 74.123 1.00 16.23 124 SER A CA 1
ATOM 677 C C . SER A 1 98 ? 84.930 161.974 73.773 1.00 14.77 124 SER A C 1
ATOM 678 O O . SER A 1 98 ? 84.612 162.189 72.610 1.00 15.24 124 SER A O 1
ATOM 681 N N . MET A 1 99 ? 84.226 162.475 74.819 1.00 13.61 125 MET A N 1
ATOM 682 C CA . MET A 1 99 ? 82.907 163.082 74.589 1.00 14.17 125 MET A CA 1
ATOM 683 C C . MET A 1 99 ? 82.980 164.459 73.934 1.00 17.35 125 MET A C 1
ATOM 684 O O . MET A 1 99 ? 81.976 164.879 73.344 1.00 18.88 125 MET A O 1
ATOM 689 N N . LEU A 1 100 ? 84.158 165.125 73.938 1.00 16.52 126 LEU A N 1
ATOM 690 C CA . LEU A 1 100 ? 84.324 166.366 73.171 1.00 12.14 126 LEU A CA 1
ATOM 691 C C . LEU A 1 100 ? 84.604 166.113 71.691 1.00 16.15 126 LEU A C 1
ATOM 692 O O . LEU A 1 100 ? 84.726 167.070 70.910 1.00 20.37 126 LEU A O 1
ATOM 697 N N . VAL A 1 101 ? 84.739 164.868 71.273 1.00 15.79 127 VAL A N 1
ATOM 698 C CA . VAL A 1 101 ? 84.944 164.537 69.866 1.00 15.66 127 VAL A CA 1
ATOM 699 C C . VAL A 1 101 ? 83.753 163.777 69.296 1.00 18.67 127 VAL A C 1
ATOM 700 O O . VAL A 1 101 ? 83.319 164.049 68.172 1.00 18.55 127 VAL A O 1
ATOM 704 N N . LEU A 1 102 ? 83.236 162.817 70.045 1.00 17.33 128 LEU A N 1
ATOM 705 C CA . LEU A 1 102 ? 82.086 162.006 69.605 1.00 18.08 128 LEU A CA 1
ATOM 706 C C . LEU A 1 102 ? 80.845 162.866 69.372 1.00 20.91 128 LEU A C 1
ATOM 707 O O . LEU A 1 102 ? 80.612 163.834 70.090 1.00 16.02 128 LEU A O 1
ATOM 712 N N . VAL A 1 103 ? 80.052 162.501 68.350 1.00 17.49 129 VAL A N 1
ATOM 713 C CA . VAL A 1 103 ? 78.760 163.130 68.080 1.00 20.62 129 VAL A CA 1
ATOM 714 C C . VAL A 1 103 ? 77.709 162.034 67.895 1.00 23.13 129 VAL A C 1
ATOM 715 O O . VAL A 1 103 ? 78.006 160.857 67.989 1.00 20.67 129 VAL A O 1
ATOM 719 N N . GLY A 1 104 ? 76.437 162.437 67.749 1.00 26.18 130 GLY A N 1
ATOM 720 C CA . GLY A 1 104 ? 75.373 161.464 67.481 1.00 27.54 130 GLY A CA 1
ATOM 721 C C . GLY A 1 104 ? 75.204 160.371 68.519 1.00 28.54 130 GLY A C 1
ATOM 722 O O . GLY A 1 104 ? 75.323 160.580 69.720 1.00 24.68 130 GLY A O 1
ATOM 723 N N . ASP A 1 105 ? 74.870 159.167 68.037 1.00 25.01 131 ASP A N 1
ATOM 724 C CA . ASP A 1 105 ? 74.545 158.066 68.941 1.00 22.72 131 ASP A CA 1
ATOM 725 C C . ASP A 1 105 ? 75.713 157.687 69.834 1.00 20.29 131 ASP A C 1
ATOM 726 O O . ASP A 1 105 ? 75.523 157.318 70.987 1.00 21.38 131 ASP A O 1
ATOM 731 N N . MET A 1 106 ? 76.927 157.667 69.285 1.00 22.00 132 MET A N 1
ATOM 732 C CA . MET A 1 106 ? 78.037 157.293 70.131 1.00 18.02 132 MET A CA 1
ATOM 733 C C . MET A 1 106 ? 78.223 158.311 71.262 1.00 17.42 132 MET A C 1
ATOM 734 O O . MET A 1 106 ? 78.534 157.923 72.404 1.00 21.15 132 MET A O 1
ATOM 739 N N . HIS A 1 107 ? 78.046 159.601 70.966 1.00 22.78 133 HIS A N 1
ATOM 740 C CA . HIS A 1 107 ? 78.128 160.578 72.056 1.00 20.08 133 HIS A CA 1
ATOM 741 C C . HIS A 1 107 ? 77.029 160.313 73.084 1.00 19.03 133 HIS A C 1
ATOM 742 O O . HIS A 1 107 ? 77.254 160.343 74.297 1.00 19.16 133 HIS A O 1
ATOM 749 N N . ARG A 1 108 ? 75.807 160.079 72.605 1.00 21.84 134 ARG A N 1
ATOM 750 C CA . ARG A 1 108 ? 74.686 159.837 73.509 1.00 17.96 134 ARG A CA 1
ATOM 751 C C . ARG A 1 108 ? 74.956 158.658 74.440 1.00 23.32 134 ARG A C 1
ATOM 752 O O . ARG A 1 108 ? 74.676 158.713 75.650 1.00 21.12 134 ARG A O 1
ATOM 760 N N . ASP A 1 109 ? 75.535 157.579 73.898 1.00 21.61 135 ASP A N 1
ATOM 761 C CA . ASP A 1 109 ? 75.793 156.378 74.706 1.00 22.60 135 ASP A CA 1
ATOM 762 C C . ASP A 1 109 ? 76.905 156.598 75.726 1.00 21.59 135 ASP A C 1
ATOM 763 O O . ASP A 1 109 ? 76.795 156.145 76.881 1.00 20.88 135 ASP A O 1
ATOM 768 N N . MET A 1 110 ? 77.984 157.307 75.338 1.00 19.25 136 MET A N 1
ATOM 769 C CA . MET A 1 110 ? 79.016 157.660 76.310 1.00 19.42 136 MET A CA 1
ATOM 770 C C . MET A 1 110 ? 78.438 158.518 77.408 1.00 15.80 136 MET A C 1
ATOM 771 O O . MET A 1 110 ? 78.801 158.374 78.576 1.00 17.58 136 MET A O 1
ATOM 776 N N . ARG A 1 111 ? 77.611 159.497 77.023 1.00 17.18 137 ARG A N 1
ATOM 777 C CA . ARG A 1 111 ? 77.001 160.362 78.020 1.00 17.24 137 ARG A CA 1
ATOM 778 C C . ARG A 1 111 ? 76.165 159.558 79.004 1.00 21.17 137 ARG A C 1
ATOM 779 O O . ARG A 1 111 ? 76.250 159.774 80.209 1.00 20.09 137 ARG A O 1
ATOM 787 N N . SER A 1 112 ? 75.350 158.620 78.504 1.00 22.20 138 SER A N 1
ATOM 788 C CA . SER A 1 112 ? 74.535 157.784 79.392 1.00 22.39 138 SER A CA 1
ATOM 789 C C . SER A 1 112 ? 75.383 157.038 80.416 1.00 23.05 138 SER A C 1
ATOM 790 O O . SER A 1 112 ? 75.029 156.986 81.593 1.00 24.93 138 SER A O 1
ATOM 793 N N . ILE A 1 113 ? 76.534 156.492 79.994 1.00 23.43 139 ILE A N 1
ATOM 794 C CA . ILE A 1 113 ? 77.405 155.819 80.946 1.00 21.08 139 ILE A CA 1
ATOM 795 C C . ILE A 1 113 ? 77.889 156.776 81.999 1.00 30.25 139 ILE A C 1
ATOM 796 O O . ILE A 1 113 ? 77.917 156.450 83.196 1.00 27.00 139 ILE A O 1
ATOM 801 N N . SER A 1 114 ? 78.288 157.983 81.577 1.00 22.45 140 SER A N 1
ATOM 802 C CA . SER A 1 114 ? 78.745 158.976 82.537 1.00 30.75 140 SER A CA 1
ATOM 803 C C . SER A 1 114 ? 77.653 159.336 83.523 1.00 26.21 140 SER A C 1
ATOM 804 O O . SER A 1 114 ? 77.910 159.425 84.733 1.00 27.96 140 SER A O 1
ATOM 807 N N . LEU A 1 115 ? 76.419 159.504 83.031 1.00 23.58 141 LEU A N 1
ATOM 808 C CA . LEU A 1 115 ? 75.344 159.961 83.920 1.00 28.34 141 LEU A CA 1
ATOM 809 C C . LEU A 1 115 ? 75.013 158.913 84.974 1.00 34.75 141 LEU A C 1
ATOM 810 O O . LEU A 1 115 ? 74.732 159.257 86.129 1.00 40.79 141 LEU A O 1
ATOM 815 N N . ASN A 1 116 ? 75.011 157.642 84.595 1.00 28.21 142 ASN A N 1
ATOM 816 C CA . ASN A 1 116 ? 74.774 156.592 85.583 1.00 45.21 142 ASN A CA 1
ATOM 817 C C . ASN A 1 116 ? 75.832 156.627 86.675 1.00 50.43 142 ASN A C 1
ATOM 818 O O . ASN A 1 116 ? 75.538 156.423 87.860 1.00 41.50 142 ASN A O 1
ATOM 823 N N . PHE A 1 117 ? 77.059 156.952 86.307 1.00 34.62 143 PHE A N 1
ATOM 824 C CA . PHE A 1 117 ? 78.139 156.871 87.257 1.00 36.72 143 PHE A CA 1
ATOM 825 C C . PHE A 1 117 ? 78.246 158.100 88.142 1.00 43.12 143 PHE A C 1
ATOM 826 O O . PHE A 1 117 ? 78.818 158.023 89.239 1.00 35.07 143 PHE A O 1
ATOM 834 N N . LEU A 1 118 ? 77.759 159.244 87.673 1.00 31.46 144 LEU A N 1
ATOM 835 C CA . LEU A 1 118 ? 77.383 160.328 88.556 1.00 49.68 144 LEU A CA 1
ATOM 836 C C . LEU A 1 118 ? 75.869 160.323 88.809 1.00 38.43 144 LEU A C 1
ATOM 837 O O . LEU A 1 118 ? 75.301 161.346 89.196 1.00 47.58 144 LEU A O 1
ATOM 842 N N . SER A 1 119 ? 75.219 159.161 88.603 1.00 55.67 145 SER A N 1
ATOM 843 C CA . SER A 1 119 ? 73.782 159.009 88.853 1.00 60.87 145 SER A CA 1
ATOM 844 C C . SER A 1 119 ? 73.458 159.460 90.258 1.00 39.83 145 SER A C 1
ATOM 845 O O . SER A 1 119 ? 74.257 159.275 91.162 1.00 30.26 145 SER A O 1
ATOM 848 N N . HIS A 1 120 ? 72.243 160.002 90.426 1.00 43.66 146 HIS A N 1
ATOM 849 C CA . HIS A 1 120 ? 71.800 160.523 91.717 1.00 46.16 146 HIS A CA 1
ATOM 850 C C . HIS A 1 120 ? 71.980 159.499 92.833 1.00 38.11 146 HIS A C 1
ATOM 851 O O . HIS A 1 120 ? 72.473 159.835 93.910 1.00 36.58 146 HIS A O 1
ATOM 858 N N . ALA A 1 121 ? 71.550 158.248 92.616 1.00 32.39 147 ALA A N 1
ATOM 859 C CA . ALA A 1 121 ? 71.649 157.258 93.685 1.00 32.08 147 ALA A CA 1
ATOM 860 C C . ALA A 1 121 ? 73.093 157.064 94.135 1.00 36.87 147 ALA A C 1
ATOM 861 O O . ALA A 1 121 ? 73.400 157.093 95.338 1.00 34.07 147 ALA A O 1
ATOM 863 N N . ARG A 1 122 ? 73.994 156.827 93.182 1.00 27.82 148 ARG A N 1
ATOM 864 C CA . ARG A 1 122 ? 75.398 156.630 93.525 1.00 30.52 148 ARG A CA 1
ATOM 865 C C . ARG A 1 122 ? 75.981 157.908 94.113 1.00 28.81 148 ARG A C 1
ATOM 866 O O . ARG A 1 122 ? 76.760 157.874 95.071 1.00 29.57 148 ARG A O 1
ATOM 874 N N . LEU A 1 123 ? 75.558 159.061 93.598 1.00 30.32 149 LEU A N 1
ATOM 875 C CA . LEU A 1 123 ? 76.065 160.323 94.115 1.00 29.96 149 LEU A CA 1
ATOM 876 C C . LEU A 1 123 ? 75.645 160.544 95.563 1.00 36.61 149 LEU A C 1
ATOM 877 O O . LEU A 1 123 ? 76.450 161.015 96.373 1.00 30.31 149 LEU A O 1
ATOM 882 N N . ARG A 1 124 ? 74.408 160.167 95.925 1.00 24.05 150 ARG A N 1
ATOM 883 C CA . ARG A 1 124 ? 73.891 160.515 97.238 1.00 32.11 150 ARG A CA 1
ATOM 884 C C . ARG A 1 124 ? 74.529 159.680 98.337 1.00 33.10 150 ARG A C 1
ATOM 885 O O . ARG A 1 124 ? 74.497 160.074 99.505 1.00 38.70 150 ARG A O 1
ATOM 893 N N . THR A 1 125 ? 75.042 158.509 97.990 1.00 31.95 151 THR A N 1
ATOM 894 C CA . THR A 1 125 ? 75.488 157.529 98.972 1.00 37.87 151 THR A CA 1
ATOM 895 C C . THR A 1 125 ? 76.998 157.387 98.911 1.00 35.80 151 THR A C 1
ATOM 896 O O . THR A 1 125 ? 77.735 158.056 99.668 1.00 34.93 151 THR A O 1
ATOM 900 N N . ILE A 1 126 ? 77.467 156.577 97.967 1.00 26.31 152 ILE A N 1
ATOM 901 C CA . ILE A 1 126 ? 78.863 156.172 97.982 1.00 29.64 152 ILE A CA 1
ATOM 902 C C . ILE A 1 126 ? 79.762 157.348 97.631 1.00 32.18 152 ILE A C 1
ATOM 903 O O . ILE A 1 126 ? 80.786 157.580 98.281 1.00 30.40 152 ILE A O 1
ATOM 908 N N . LEU A 1 127 ? 79.407 158.113 96.608 1.00 29.32 153 LEU A N 1
ATOM 909 C CA . LEU A 1 127 ? 80.296 159.205 96.209 1.00 28.08 153 LEU A CA 1
ATOM 910 C C . LEU A 1 127 ? 80.387 160.268 97.291 1.00 30.09 153 LEU A C 1
ATOM 911 O O . LEU A 1 127 ? 81.481 160.771 97.587 1.00 31.93 153 LEU A O 1
ATOM 916 N N . LEU A 1 128 ? 79.244 160.657 97.881 1.00 25.27 154 LEU A N 1
ATOM 917 C CA . LEU A 1 128 ? 79.292 161.650 98.934 1.00 26.78 154 LEU A CA 1
ATOM 918 C C . LEU A 1 128 ? 80.285 161.215 99.996 1.00 31.59 154 LEU A C 1
ATOM 919 O O . LEU A 1 128 ? 81.047 162.031 100.518 1.00 26.27 154 LEU A O 1
ATOM 924 N N . LYS A 1 129 ? 80.279 159.928 100.346 1.00 29.96 155 LYS A N 1
ATOM 925 C CA . LYS A 1 129 ? 81.123 159.539 101.469 1.00 30.28 155 LYS A CA 1
ATOM 926 C C . LYS A 1 129 ? 82.603 159.600 101.093 1.00 22.34 155 LYS A C 1
ATOM 927 O O . LYS A 1 129 ? 83.436 160.013 101.920 1.00 28.61 155 LYS A O 1
ATOM 933 N N . ASP A 1 130 ? 82.953 159.208 99.864 1.00 23.78 156 ASP A N 1
ATOM 934 C CA . ASP 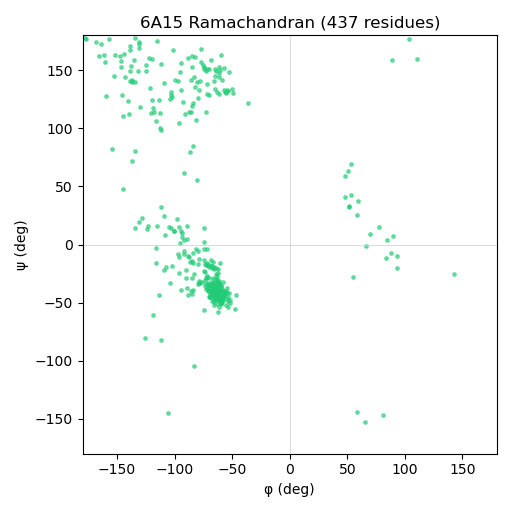A 1 130 ? 84.333 159.359 99.433 1.00 26.09 156 ASP A CA 1
ATOM 935 C C . ASP A 1 130 ? 84.722 160.836 99.336 1.00 20.14 156 ASP A C 1
ATOM 936 O O . ASP A 1 130 ? 85.882 161.187 99.534 1.00 18.03 156 ASP A O 1
ATOM 941 N N . VAL A 1 131 ? 83.795 161.686 98.925 1.00 17.63 157 VAL A N 1
ATOM 942 C CA . VAL A 1 131 ? 84.138 163.111 98.790 1.00 16.26 157 VAL A CA 1
ATOM 943 C C . VAL A 1 131 ? 84.576 163.650 100.155 1.00 16.11 157 VAL A C 1
ATOM 944 O O . VAL A 1 131 ? 85.542 164.414 100.279 1.00 16.11 157 VAL A O 1
ATOM 948 N N . GLU A 1 132 ? 83.827 163.294 101.208 1.00 16.67 158 GLU A N 1
ATOM 949 C CA . GLU A 1 132 ? 84.216 163.772 102.533 1.00 18.15 158 GLU A CA 1
ATOM 950 C C . GLU A 1 132 ? 85.550 163.173 102.970 1.00 18.28 158 GLU A C 1
ATOM 951 O O . GLU A 1 132 ? 86.408 163.858 103.548 1.00 17.01 158 GLU A O 1
ATOM 957 N N . ARG A 1 133 ? 85.711 161.861 102.823 1.00 17.65 159 ARG A N 1
ATOM 958 C CA . ARG A 1 133 ? 86.993 161.283 103.225 1.00 17.19 159 ARG A CA 1
ATOM 959 C C . ARG A 1 133 ? 88.173 161.947 102.499 1.00 16.96 159 ARG A C 1
ATOM 960 O O . ARG A 1 133 ? 89.240 162.146 103.101 1.00 18.71 159 ARG A O 1
ATOM 968 N N . HIS A 1 134 ? 88.033 162.219 101.184 1.00 14.39 160 HIS A N 1
ATOM 969 C CA . HIS A 1 134 ? 89.120 162.845 100.437 1.00 13.67 160 HIS A CA 1
ATOM 970 C C . HIS A 1 134 ? 89.325 164.311 100.815 1.00 17.34 160 HIS A C 1
ATOM 971 O O . HIS A 1 134 ? 90.463 164.789 100.814 1.00 16.00 160 HIS A O 1
ATOM 978 N N . THR A 1 135 ? 88.250 165.020 101.155 1.00 14.43 161 THR A N 1
ATOM 979 C CA . THR A 1 135 ? 88.363 166.381 101.670 1.00 12.12 161 THR A CA 1
ATOM 980 C C . THR A 1 135 ? 89.209 166.405 102.937 1.00 16.39 161 THR A C 1
ATOM 981 O O . THR A 1 135 ? 90.106 167.243 103.101 1.00 14.61 161 THR A O 1
ATOM 985 N N . LEU A 1 136 ? 88.921 165.488 103.865 1.00 15.22 162 LEU A N 1
ATOM 986 C CA . LEU A 1 136 ? 89.686 165.445 105.112 1.00 18.36 162 LEU A CA 1
ATOM 987 C C . LEU A 1 136 ? 91.119 164.952 104.920 1.00 16.71 162 LEU A C 1
ATOM 988 O O . LEU A 1 136 ? 92.045 165.411 105.616 1.00 17.08 162 LEU A O 1
ATOM 993 N N . PHE A 1 137 ? 91.336 164.015 104.008 1.00 17.67 163 PHE A N 1
ATOM 994 C CA . PHE A 1 137 ? 92.706 163.602 103.703 1.00 20.40 163 PHE A CA 1
ATOM 995 C C . PHE A 1 137 ? 93.570 164.813 103.330 1.00 22.53 163 PHE A C 1
ATOM 996 O O . PHE A 1 137 ? 94.718 164.957 103.793 1.00 19.42 163 PHE A O 1
ATOM 1004 N N . VAL A 1 138 ? 93.011 165.724 102.543 1.00 17.72 164 VAL A N 1
ATOM 1005 C CA . VAL A 1 138 ? 93.731 166.932 102.161 1.00 15.55 164 VAL A CA 1
ATOM 1006 C C . VAL A 1 138 ? 93.803 167.909 103.337 1.00 14.09 164 VAL A C 1
ATOM 1007 O O . VAL A 1 138 ? 94.885 168.388 103.701 1.00 15.37 164 VAL A O 1
ATOM 1011 N N . LEU A 1 139 ? 92.655 168.297 103.887 1.00 12.58 165 LEU A N 1
ATOM 1012 C CA . LEU A 1 139 ? 92.677 169.355 104.911 1.00 14.07 165 LEU A CA 1
ATOM 1013 C C . LEU A 1 139 ? 93.472 168.925 106.142 1.00 17.63 165 LEU A C 1
ATOM 1014 O O . LEU A 1 139 ? 94.120 169.754 106.791 1.00 14.29 165 LEU A O 1
ATOM 1019 N N . ASP A 1 140 ? 93.427 167.639 106.492 1.00 15.46 166 ASP A N 1
ATOM 1020 C CA . ASP A 1 140 ? 94.172 167.211 107.685 1.00 16.60 166 ASP A CA 1
ATOM 1021 C C . ASP A 1 140 ? 95.685 167.140 107.448 1.00 22.74 166 ASP A C 1
ATOM 1022 O O . ASP A 1 140 ? 96.459 166.894 108.395 1.00 21.27 166 ASP A O 1
ATOM 1027 N N . SER A 1 141 ? 96.148 167.383 106.239 1.00 15.09 167 SER A N 1
ATOM 1028 C CA . SER A 1 141 ? 97.588 167.420 105.991 1.00 15.57 167 SER A CA 1
ATOM 1029 C C . SER A 1 141 ? 98.143 168.827 106.030 1.00 17.38 167 SER A C 1
ATOM 1030 O O . SER A 1 141 ? 99.362 168.980 105.985 1.00 15.73 167 SER A O 1
ATOM 1033 N N . TRP A 1 142 ? 97.290 169.849 106.059 1.00 16.27 168 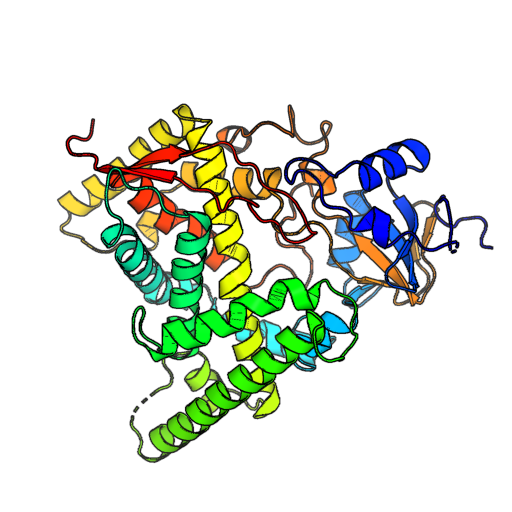TRP A N 1
ATOM 1034 C CA . TRP A 1 142 ? 97.758 171.229 105.966 1.00 11.53 168 TRP A CA 1
ATOM 1035 C C . TRP A 1 142 ? 98.452 171.640 107.260 1.00 13.34 168 TRP A C 1
ATOM 1036 O O . TRP A 1 142 ? 97.973 171.315 108.350 1.00 16.78 168 TRP A O 1
ATOM 1047 N N . GLN A 1 143 ? 99.583 172.356 107.131 1.00 11.10 169 GLN A N 1
ATOM 1048 C CA . GLN A 1 143 ? 100.316 172.895 108.285 1.00 12.46 169 GLN A CA 1
ATOM 1049 C C . GLN A 1 143 ? 99.980 174.365 108.460 1.00 15.22 169 GLN A C 1
ATOM 1050 O O . GLN A 1 143 ? 99.886 175.110 107.483 1.00 16.09 169 GLN A O 1
ATOM 1056 N N . GLN A 1 144 ? 99.859 174.791 109.718 1.00 12.81 170 GLN A N 1
ATOM 1057 C CA . GLN A 1 144 ? 99.547 176.179 110.005 1.00 10.54 170 GLN A CA 1
ATOM 1058 C C . GLN A 1 144 ? 100.739 177.116 109.793 1.00 15.20 170 GLN A C 1
ATOM 1059 O O . GLN A 1 144 ? 101.906 176.734 109.966 1.00 15.52 170 GLN A O 1
ATOM 1065 N N . ASN A 1 145 ? 100.422 178.376 109.524 1.00 19.13 171 ASN A N 1
ATOM 1066 C CA . ASN A 1 145 ? 101.433 179.462 109.480 1.00 16.76 171 ASN A CA 1
ATOM 1067 C C . ASN A 1 145 ? 102.594 179.116 108.541 1.00 16.29 171 ASN A C 1
ATOM 1068 O O . ASN A 1 145 ? 103.765 179.404 108.832 1.00 19.05 171 ASN A O 1
ATOM 1073 N N . SER A 1 146 ? 102.253 178.561 107.378 1.00 13.49 172 SER A N 1
ATOM 1074 C CA . SER A 1 146 ? 103.223 178.050 106.405 1.00 15.69 172 SER A CA 1
ATOM 1075 C C . SER A 1 146 ? 102.646 178.299 105.021 1.00 16.38 172 SER A C 1
ATOM 1076 O O . SER A 1 146 ? 101.475 177.979 104.767 1.00 16.76 172 SER A O 1
ATOM 1079 N N . ILE A 1 147 ? 103.438 178.924 104.157 1.00 15.85 173 ILE A N 1
ATOM 1080 C CA . ILE A 1 147 ? 102.944 179.291 102.822 1.00 14.31 173 ILE A CA 1
ATOM 1081 C C . ILE A 1 147 ? 102.797 178.042 101.963 1.00 15.11 173 ILE A C 1
ATOM 1082 O O . ILE A 1 147 ? 103.749 177.260 101.824 1.00 16.28 173 ILE A O 1
ATOM 1087 N N . PHE A 1 148 ? 101.613 177.854 101.329 1.00 11.74 174 PHE A N 1
ATOM 1088 C CA . PHE A 1 148 ? 101.468 176.723 100.406 1.00 13.38 174 PHE A CA 1
ATOM 1089 C C . PHE A 1 148 ? 100.441 177.084 99.346 1.00 14.82 174 PHE A C 1
ATOM 1090 O O . PHE A 1 148 ? 99.693 178.056 99.495 1.00 11.65 174 PHE A O 1
ATOM 1098 N N . SER A 1 149 ? 100.434 176.330 98.250 1.00 12.06 175 SER A N 1
ATOM 1099 C CA . SER A 1 149 ? 99.549 176.667 97.118 1.00 14.46 175 SER A CA 1
ATOM 1100 C C . SER A 1 149 ? 98.147 176.060 97.306 1.00 14.78 175 SER A C 1
ATOM 1101 O O . SER A 1 149 ? 97.971 174.825 97.247 1.00 13.31 175 SER A O 1
ATOM 1104 N N . ALA A 1 150 ? 97.125 176.935 97.475 1.00 13.81 176 ALA A N 1
ATOM 1105 C CA . ALA A 1 150 ? 95.761 176.430 97.554 1.00 14.88 176 ALA A CA 1
ATOM 1106 C C . ALA A 1 150 ? 95.326 175.845 96.213 1.00 13.53 176 ALA A C 1
ATOM 1107 O O . ALA A 1 150 ? 94.495 174.940 96.169 1.00 13.85 176 ALA A O 1
ATOM 1109 N N . GLN A 1 151 ? 95.803 176.428 95.120 1.00 13.18 177 GLN A N 1
ATOM 1110 C CA . GLN A 1 151 ? 95.432 175.891 93.802 1.00 13.23 177 GLN A CA 1
ATOM 1111 C C . GLN A 1 151 ? 95.938 174.456 93.613 1.00 15.93 177 GLN A C 1
ATOM 1112 O O . GLN A 1 151 ? 95.188 173.559 93.154 1.00 15.24 177 GLN A O 1
ATOM 1118 N N . ASP A 1 152 ? 97.208 174.203 93.991 1.00 14.70 178 ASP A N 1
ATOM 1119 C CA . ASP A 1 152 ? 97.763 172.854 93.919 1.00 17.01 178 ASP A CA 1
ATOM 1120 C C . ASP A 1 152 ? 96.997 171.877 94.810 1.00 16.41 178 ASP A C 1
ATOM 1121 O O . ASP A 1 152 ? 96.749 170.739 94.413 1.00 16.32 178 ASP A O 1
ATOM 1126 N N . GLU A 1 153 ? 96.642 172.286 96.045 1.00 12.58 179 GLU A N 1
ATOM 1127 C CA . GLU A 1 153 ? 95.941 171.418 96.981 1.00 15.30 179 GLU A CA 1
ATOM 1128 C C . GLU A 1 153 ? 94.529 171.106 96.503 1.00 15.37 179 GLU A C 1
ATOM 1129 O O . GLU A 1 153 ? 94.052 169.976 96.658 1.00 16.19 179 GLU A O 1
ATOM 1135 N N . ALA A 1 154 ? 93.867 172.081 95.877 1.00 12.78 180 ALA A N 1
ATOM 1136 C CA . ALA A 1 154 ? 92.541 171.800 95.313 1.00 11.50 180 ALA A CA 1
ATOM 1137 C C . ALA A 1 154 ? 92.621 170.725 94.205 1.00 15.80 180 ALA A C 1
ATOM 1138 O O . ALA A 1 154 ? 91.739 169.864 94.112 1.00 15.40 180 ALA A O 1
ATOM 1140 N N . LYS A 1 155 ? 93.639 170.787 93.346 1.00 14.70 181 LYS A N 1
ATOM 1141 C CA . LYS A 1 155 ? 93.770 169.785 92.274 1.00 14.26 181 LYS A CA 1
ATOM 1142 C C . LYS A 1 155 ? 94.131 168.417 92.842 1.00 18.71 181 LYS A C 1
ATOM 1143 O O . LYS A 1 155 ? 93.708 167.388 92.300 1.00 16.23 181 LYS A O 1
ATOM 1149 N N . LYS A 1 156 ? 94.928 168.375 93.913 1.00 16.59 182 LYS A N 1
ATOM 1150 C CA . LYS A 1 156 ? 95.146 167.085 94.585 1.00 17.25 182 LYS A CA 1
ATOM 1151 C C . LYS A 1 156 ? 93.842 166.477 95.062 1.00 15.04 182 LYS A C 1
ATOM 1152 O O . LYS A 1 156 ? 93.593 165.281 94.867 1.00 16.56 182 LYS A O 1
ATOM 1158 N N . PHE A 1 157 ? 93.022 167.266 95.764 1.00 14.19 183 PHE A N 1
ATOM 1159 C CA . PHE A 1 157 ? 91.734 166.796 96.250 1.00 12.64 183 PHE A CA 1
ATOM 1160 C C . PHE A 1 157 ? 90.909 166.210 95.113 1.00 18.00 183 PHE A C 1
ATOM 1161 O O . PHE A 1 157 ? 90.406 165.077 95.203 1.00 13.00 183 PHE A O 1
ATOM 1169 N N . THR A 1 158 ? 90.725 166.993 94.030 1.00 15.89 184 THR A N 1
ATOM 1170 C CA . THR A 1 158 ? 89.724 166.540 93.073 1.00 13.94 184 THR A CA 1
ATOM 1171 C C . THR A 1 158 ? 90.286 165.414 92.216 1.00 14.69 184 THR A C 1
ATOM 1172 O O . THR A 1 158 ? 89.544 164.507 91.858 1.00 14.32 184 THR A O 1
ATOM 1176 N N . PHE A 1 159 ? 91.585 165.452 91.921 1.00 12.22 185 PHE A N 1
ATOM 1177 C CA . PHE A 1 159 ? 92.163 164.364 91.128 1.00 13.99 185 PHE A CA 1
ATOM 1178 C C . PHE A 1 159 ? 92.157 163.047 91.909 1.00 20.76 185 PHE A C 1
ATOM 1179 O O . PHE A 1 159 ? 91.765 161.984 91.386 1.00 15.21 185 PHE A O 1
ATOM 1187 N N . ASN A 1 160 ? 92.626 163.082 93.165 1.00 19.60 186 ASN A N 1
ATOM 1188 C CA . ASN A 1 160 ? 92.554 161.877 93.983 1.00 22.36 186 ASN A CA 1
ATOM 1189 C C . ASN A 1 160 ? 91.159 161.311 94.035 1.00 23.71 186 ASN A C 1
ATOM 1190 O O . ASN A 1 160 ? 90.980 160.086 94.022 1.00 17.47 186 ASN A O 1
ATOM 1195 N N . LEU A 1 161 ? 90.151 162.172 94.236 1.00 18.67 187 LEU A N 1
ATOM 1196 C CA . LEU A 1 161 ? 88.792 161.685 94.317 1.00 14.73 187 LEU A CA 1
ATOM 1197 C C . LEU A 1 161 ? 88.400 160.960 93.028 1.00 18.50 187 LEU A C 1
ATOM 1198 O O . LEU A 1 161 ? 87.842 159.859 93.060 1.00 16.43 187 LEU A O 1
ATOM 1203 N N . MET A 1 162 ? 88.694 161.567 91.889 1.00 17.23 188 MET A N 1
ATOM 1204 C CA . MET A 1 162 ? 88.358 160.906 90.620 1.00 18.07 188 MET A CA 1
ATOM 1205 C C . MET A 1 162 ? 89.139 159.606 90.444 1.00 15.49 188 MET A C 1
ATOM 1206 O O . MET A 1 162 ? 88.580 158.605 89.985 1.00 21.47 188 MET A O 1
ATOM 1211 N N . ALA A 1 163 ? 90.429 159.587 90.802 1.00 16.47 189 ALA A N 1
ATOM 1212 C CA . ALA A 1 163 ? 91.207 158.348 90.654 1.00 15.38 189 ALA A CA 1
ATOM 1213 C C . ALA A 1 163 ? 90.608 157.222 91.484 1.00 18.02 189 ALA A C 1
ATOM 1214 O O . ALA A 1 163 ? 90.674 156.043 91.113 1.00 17.29 189 ALA A O 1
ATOM 1216 N N . LYS A 1 164 ? 90.060 157.562 92.644 1.00 15.71 190 LYS A N 1
ATOM 1217 C CA . LYS A 1 164 ? 89.440 156.556 93.508 1.00 14.21 190 LYS A CA 1
ATOM 1218 C C . LYS A 1 164 ? 88.164 156.043 92.861 1.00 18.29 190 LYS A C 1
ATOM 1219 O O . LYS A 1 164 ? 87.901 154.836 92.820 1.00 19.67 190 LYS A O 1
ATOM 1225 N N . HIS A 1 165 ? 87.367 156.963 92.340 1.00 18.46 191 HIS A N 1
ATOM 1226 C CA . HIS A 1 165 ? 86.053 156.597 91.826 1.00 25.42 191 HIS A CA 1
ATOM 1227 C C . HIS A 1 165 ? 86.135 155.837 90.512 1.00 26.17 191 HIS A C 1
ATOM 1228 O O . HIS A 1 165 ? 85.291 154.964 90.240 1.00 21.73 191 HIS A O 1
ATOM 1235 N N . ILE A 1 166 ? 87.182 156.098 89.731 1.00 20.73 192 ILE A N 1
ATOM 1236 C CA . ILE A 1 166 ? 87.287 155.487 88.413 1.00 19.89 192 ILE A CA 1
ATOM 1237 C C . ILE A 1 166 ? 88.106 154.223 88.454 1.00 21.41 192 ILE A C 1
ATOM 1238 O O . ILE A 1 166 ? 87.780 153.265 87.766 1.00 25.35 192 ILE A O 1
ATOM 1243 N N . MET A 1 167 ? 89.201 154.176 89.245 1.00 20.67 193 MET A N 1
ATOM 1244 C CA . MET A 1 167 ? 90.110 153.046 89.168 1.00 24.58 193 MET A CA 1
ATOM 1245 C C . MET A 1 167 ? 90.502 152.514 90.549 1.00 22.74 193 MET A C 1
ATOM 1246 O O . MET A 1 167 ? 91.445 151.727 90.642 1.00 21.56 193 MET A O 1
ATOM 1251 N N . SER A 1 168 ? 89.790 152.909 91.608 1.00 19.81 194 SER A N 1
ATOM 1252 C CA . SER A 1 168 ? 90.071 152.475 93.002 1.00 20.74 194 SER A CA 1
ATOM 1253 C C . SER A 1 168 ? 91.481 152.816 93.473 1.00 22.70 194 SER A C 1
ATOM 1254 O O . SER A 1 168 ? 92.030 152.139 94.364 1.00 21.96 194 SER A O 1
ATOM 1257 N N . MET A 1 169 ? 92.112 153.844 92.906 1.00 18.19 195 MET A N 1
ATOM 1258 C CA . MET A 1 169 ? 93.452 154.220 93.356 1.00 17.18 195 MET A CA 1
ATOM 1259 C C . MET A 1 169 ? 93.384 154.992 94.664 1.00 21.79 195 MET A C 1
ATOM 1260 O O . MET A 1 169 ? 92.487 155.811 94.868 1.00 19.52 195 MET A O 1
ATOM 1265 N N . ASP A 1 170 ? 94.362 154.699 95.589 1.00 19.27 196 ASP A N 1
ATOM 1266 C CA . ASP A 1 170 ? 94.262 155.368 96.889 1.00 24.36 196 ASP A CA 1
ATOM 1267 C C . ASP A 1 170 ? 95.113 156.629 96.927 1.00 18.26 196 ASP A C 1
ATOM 1268 O O . ASP A 1 170 ? 96.183 156.704 96.300 1.00 22.77 196 ASP A O 1
ATOM 1273 N N . PRO A 1 171 ? 94.656 157.629 97.687 1.00 20.17 197 PRO A N 1
ATOM 1274 C CA . PRO A 1 171 ? 95.334 158.933 97.675 1.00 25.38 197 PRO A CA 1
ATOM 1275 C C . PRO A 1 171 ? 96.659 158.865 98.415 1.00 32.68 197 PRO A C 1
ATOM 1276 O O . PRO A 1 171 ? 96.836 158.087 99.348 1.00 31.45 197 PRO A O 1
ATOM 1280 N N . GLY A 1 172 ? 97.606 159.677 97.987 1.00 25.05 198 GLY A N 1
ATOM 1281 C CA . GLY A 1 172 ? 98.910 159.544 98.639 1.00 42.70 198 GLY A CA 1
ATOM 1282 C C . GLY A 1 172 ? 99.683 158.235 98.433 1.00 56.52 198 GLY A C 1
ATOM 1283 O O . GLY A 1 172 ? 100.786 158.118 98.972 1.00 57.26 198 GLY A O 1
ATOM 1284 N N . GLU A 1 173 ? 99.158 157.242 97.698 1.00 36.87 199 GLU A N 1
ATOM 1285 C CA . GLU A 1 173 ? 99.982 156.141 97.196 1.00 29.14 199 GLU A CA 1
ATOM 1286 C C . GLU A 1 173 ? 100.848 156.609 96.033 1.00 33.77 199 GLU A C 1
ATOM 1287 O O . GLU A 1 173 ? 100.494 157.538 95.306 1.00 25.73 199 GLU A O 1
ATOM 1293 N N . GLU A 1 174 ? 101.990 155.940 95.849 1.00 28.13 200 GLU A N 1
ATOM 1294 C CA . GLU A 1 174 ? 102.962 156.383 94.849 1.00 27.81 200 GLU A CA 1
ATOM 1295 C C . GLU A 1 174 ? 102.373 156.412 93.439 1.00 30.84 200 GLU A C 1
ATOM 1296 O O . GLU A 1 174 ? 102.638 157.352 92.673 1.00 26.74 200 GLU A O 1
ATOM 1302 N N . GLU A 1 175 ? 101.599 155.385 93.056 1.00 23.49 201 GLU A N 1
ATOM 1303 C CA . GLU A 1 175 ? 101.133 155.363 91.672 1.00 28.15 201 GLU A CA 1
ATOM 1304 C C . GLU A 1 175 ? 100.136 156.492 91.389 1.00 21.37 201 GLU A C 1
ATOM 1305 O O . GLU A 1 175 ? 100.081 156.999 90.253 1.00 22.83 201 GLU A O 1
ATOM 1311 N N . THR A 1 176 ? 99.331 156.873 92.389 1.00 23.23 202 THR A N 1
ATOM 1312 C CA . THR A 1 176 ? 98.392 157.988 92.219 1.00 19.67 202 THR A CA 1
ATOM 1313 C C . THR A 1 176 ? 99.134 159.310 92.039 1.00 21.47 202 THR A C 1
ATOM 1314 O O . THR A 1 176 ? 98.783 160.110 91.173 1.00 19.36 202 THR A O 1
ATOM 1318 N N . GLU A 1 177 ? 100.167 159.564 92.861 1.00 18.31 203 GLU A N 1
ATOM 1319 C CA . GLU A 1 177 ? 100.950 160.780 92.700 1.00 25.94 203 GLU A CA 1
ATOM 1320 C C . GLU A 1 177 ? 101.617 160.853 91.337 1.00 22.72 203 GLU A C 1
ATOM 1321 O O . GLU A 1 177 ? 101.647 161.928 90.713 1.00 22.97 203 GLU A O 1
ATOM 1327 N N . GLN A 1 178 ? 102.163 159.730 90.849 1.00 22.38 204 GLN A N 1
ATOM 1328 C CA . GLN A 1 178 ? 102.869 159.756 89.559 1.00 20.96 204 GLN A CA 1
ATOM 1329 C C . GLN A 1 178 ? 101.888 159.963 88.409 1.00 21.60 204 GLN A C 1
ATOM 1330 O O . GLN A 1 178 ? 102.196 160.659 87.423 1.00 21.37 204 GLN A O 1
ATOM 1336 N N . LEU A 1 179 ? 100.715 159.337 88.507 1.00 18.89 205 LEU A N 1
ATOM 1337 C CA . LEU A 1 179 ? 99.722 159.538 87.456 1.00 18.42 205 LEU A CA 1
ATOM 1338 C C . LEU A 1 179 ? 99.311 161.007 87.414 1.00 22.46 205 LEU A C 1
ATOM 1339 O O . LEU A 1 179 ? 99.201 161.611 86.332 1.00 22.12 205 LEU A O 1
ATOM 1344 N N . LYS A 1 180 ? 99.065 161.606 88.586 1.00 20.27 206 LYS A N 1
ATOM 1345 C CA . LYS A 1 180 ? 98.671 163.021 88.600 1.00 18.54 206 LYS A CA 1
ATOM 1346 C C . LYS A 1 180 ? 99.716 163.899 87.924 1.00 16.92 206 LYS A C 1
ATOM 1347 O O . LYS A 1 180 ? 99.377 164.824 87.181 1.00 22.29 206 LYS A O 1
ATOM 1353 N N . LYS A 1 181 ? 101.000 163.613 88.140 1.00 19.45 207 LYS A N 1
ATOM 1354 C CA . LYS A 1 181 ? 102.045 164.405 87.499 1.00 19.36 207 LYS A CA 1
ATOM 1355 C C . LYS A 1 181 ? 101.927 164.405 85.978 1.00 24.71 207 LYS A C 1
ATOM 1356 O O . LYS A 1 181 ? 102.325 165.382 85.315 1.00 23.49 207 LYS A O 1
ATOM 1362 N N . GLU A 1 182 ? 101.435 163.304 85.394 1.00 22.15 208 GLU A N 1
ATOM 1363 C CA . GLU A 1 182 ? 101.309 163.276 83.941 1.00 20.93 208 GLU A CA 1
ATOM 1364 C C . GLU A 1 182 ? 100.242 164.246 83.472 1.00 18.26 208 GLU A C 1
ATOM 1365 O O . GLU A 1 182 ? 100.373 164.855 82.405 1.00 22.10 208 GLU A O 1
ATOM 1371 N N . TYR A 1 183 ? 99.166 164.376 84.243 1.00 19.60 209 TYR A N 1
ATOM 1372 C CA . TYR A 1 183 ? 98.067 165.241 83.863 1.00 23.30 209 TYR A CA 1
ATOM 1373 C C . TYR A 1 183 ? 98.434 166.715 83.892 1.00 20.82 209 TYR A C 1
ATOM 1374 O O . TYR A 1 183 ? 97.748 167.506 83.271 1.00 18.86 209 TYR A O 1
ATOM 1383 N N . VAL A 1 184 ? 99.505 167.111 84.581 1.00 18.71 210 VAL A N 1
ATOM 1384 C CA . VAL A 1 184 ? 99.848 168.524 84.642 1.00 20.71 210 VAL A CA 1
ATOM 1385 C C . VAL A 1 184 ? 100.174 169.107 83.268 1.00 21.49 210 VAL A C 1
ATOM 1386 O O . VAL A 1 184 ? 100.102 170.332 83.072 1.00 25.46 210 VAL A O 1
ATOM 1390 N N . THR A 1 185 ? 100.526 168.261 82.294 1.00 21.46 211 THR A N 1
ATOM 1391 C CA . THR A 1 185 ? 100.866 168.747 80.955 1.00 18.81 211 THR A CA 1
ATOM 1392 C C . THR A 1 185 ? 99.656 168.974 80.060 1.00 19.67 211 THR A C 1
ATOM 1393 O O . THR A 1 185 ? 99.782 169.641 79.018 1.00 20.35 211 THR A O 1
ATOM 1397 N N . PHE A 1 186 ? 98.491 168.428 80.428 1.00 19.29 212 PHE A N 1
ATOM 1398 C CA . PHE A 1 186 ? 97.388 168.353 79.472 1.00 16.39 212 PHE A CA 1
ATOM 1399 C C . PHE A 1 186 ? 96.848 169.718 79.081 1.00 21.87 212 PHE A C 1
ATOM 1400 O O . PHE A 1 186 ? 96.652 169.987 77.895 1.00 22.05 212 PHE A O 1
ATOM 1408 N N . MET A 1 187 ? 96.547 170.601 80.055 1.00 18.63 213 MET A N 1
ATOM 1409 C CA . MET A 1 187 ? 95.803 171.801 79.661 1.00 19.84 213 MET A CA 1
ATOM 1410 C C . MET A 1 187 ? 96.630 172.675 78.733 1.00 20.45 213 MET A C 1
ATOM 1411 O O . MET A 1 187 ? 96.111 173.233 77.748 1.00 21.65 213 MET A O 1
ATOM 1416 N N . LYS A 1 188 ? 97.924 172.840 79.022 1.00 18.71 214 LYS A N 1
ATOM 1417 C CA . LYS A 1 188 ? 98.706 173.653 78.113 1.00 16.66 214 LYS A CA 1
ATOM 1418 C C . LYS A 1 188 ? 98.773 173.038 76.720 1.00 24.16 214 LYS A C 1
ATOM 1419 O O . LYS A 1 188 ? 98.887 173.760 75.729 1.00 21.21 214 LYS A O 1
ATOM 1425 N N . GLY A 1 189 ? 98.763 171.718 76.630 1.00 18.99 215 GLY A N 1
ATOM 1426 C CA . GLY A 1 189 ? 98.759 171.083 75.311 1.00 16.11 215 GLY A CA 1
ATOM 1427 C C . GLY A 1 189 ? 97.447 171.310 74.578 1.00 24.99 215 GLY A C 1
ATOM 1428 O O . GLY A 1 189 ? 97.427 171.534 73.377 1.00 21.00 215 GLY A O 1
ATOM 1429 N N . VAL A 1 190 ? 96.332 171.221 75.288 1.00 19.79 216 VAL A N 1
ATOM 1430 C CA . VAL A 1 190 ? 95.023 171.353 74.648 1.00 18.18 216 VAL A CA 1
ATOM 1431 C C . VAL A 1 190 ? 94.839 172.734 74.045 1.00 19.77 216 VAL A C 1
ATOM 1432 O O . VAL A 1 190 ? 94.124 172.902 73.046 1.00 22.14 216 VAL A O 1
ATOM 1436 N N . VAL A 1 191 ? 95.435 173.765 74.643 1.00 22.30 217 VAL A N 1
ATOM 1437 C CA . VAL A 1 191 ? 95.200 175.100 74.128 1.00 23.27 217 VAL A CA 1
ATOM 1438 C C . VAL A 1 191 ? 96.261 175.546 73.164 1.00 33.94 217 VAL A C 1
ATOM 1439 O O . VAL A 1 191 ? 96.180 176.671 72.658 1.00 38.71 217 VAL A O 1
ATOM 1443 N N . SER A 1 192 ? 97.242 174.705 72.868 1.00 23.89 218 SER A N 1
ATOM 1444 C CA . SER A 1 192 ? 98.349 175.104 72.018 1.00 27.54 218 SER A CA 1
ATOM 1445 C C . SER A 1 192 ? 98.163 174.572 70.600 1.00 30.58 218 SER A C 1
ATOM 1446 O O . SER A 1 192 ? 97.283 173.754 70.313 1.00 23.06 218 SER A O 1
ATOM 1449 N N . ALA A 1 193 ? 98.974 175.104 69.692 1.00 35.50 219 ALA A N 1
ATOM 1450 C CA . ALA A 1 193 ? 98.945 174.635 68.317 1.00 33.52 219 ALA A CA 1
ATOM 1451 C C . ALA A 1 193 ? 99.263 173.143 68.279 1.00 33.11 219 ALA A C 1
ATOM 1452 O O . ALA A 1 193 ? 100.112 172.678 69.039 1.00 29.19 219 ALA A O 1
ATOM 1454 N N . PRO A 1 194 ? 98.595 172.366 67.415 1.00 21.93 220 PRO A N 1
ATOM 1455 C CA . PRO A 1 194 ? 98.784 170.907 67.334 1.00 28.12 220 PRO A CA 1
ATOM 1456 C C . PRO A 1 194 ? 100.031 170.542 66.531 1.00 26.03 220 PRO A C 1
ATOM 1457 O O . PRO A 1 194 ? 99.970 169.835 65.543 1.00 30.43 220 PRO A O 1
ATOM 1461 N N . LEU A 1 195 ? 101.168 171.077 66.951 1.00 28.34 221 LEU A N 1
ATOM 1462 C CA . LEU A 1 195 ? 102.453 170.802 66.301 1.00 33.61 221 LEU A CA 1
ATOM 1463 C C . LEU A 1 195 ? 103.121 169.688 67.086 1.00 23.90 221 LEU A C 1
ATOM 1464 O O . LEU A 1 195 ? 103.600 169.922 68.204 1.00 26.44 221 LEU A O 1
ATOM 1469 N N . ASN A 1 196 ? 103.113 168.467 66.539 1.00 25.23 222 ASN A N 1
ATOM 1470 C CA . ASN A 1 196 ? 103.724 167.363 67.266 1.00 21.43 222 ASN A CA 1
ATOM 1471 C C . ASN A 1 196 ? 105.211 167.340 66.923 1.00 26.55 222 ASN A C 1
ATOM 1472 O O . ASN A 1 196 ? 105.685 166.546 66.109 1.00 33.72 222 ASN A O 1
ATOM 1477 N N . LEU A 1 197 ? 105.956 168.218 67.581 1.00 21.96 223 LEU A N 1
ATOM 1478 C CA . LEU A 1 197 ? 107.383 168.447 67.334 1.00 25.87 223 LEU A CA 1
ATOM 1479 C C . LEU A 1 197 ? 108.090 168.510 68.673 1.00 17.00 223 LEU A C 1
ATOM 1480 O O . LEU A 1 197 ? 107.556 169.117 69.601 1.00 20.95 223 LEU A O 1
ATOM 1485 N N . PRO A 1 198 ? 109.281 167.929 68.793 1.00 20.04 224 PRO A N 1
ATOM 1486 C CA . PRO A 1 198 ? 109.985 167.903 70.084 1.00 21.41 224 PRO A CA 1
ATOM 1487 C C . PRO A 1 198 ? 110.111 169.298 70.666 1.00 23.04 224 PRO A C 1
ATOM 1488 O O . PRO A 1 198 ? 110.488 170.256 69.968 1.00 22.23 224 PRO A O 1
ATOM 1492 N N . GLY A 1 199 ? 109.761 169.401 71.946 1.00 19.74 225 GLY A N 1
ATOM 1493 C CA . GLY A 1 199 ? 109.834 170.637 72.685 1.00 22.28 225 GLY A CA 1
ATOM 1494 C C . GLY A 1 199 ? 108.571 171.482 72.732 1.00 26.38 225 GLY A C 1
ATOM 1495 O O . GLY A 1 199 ? 108.547 172.440 73.505 1.00 24.41 225 GLY A O 1
ATOM 1496 N N . THR A 1 200 ? 107.527 171.179 71.954 1.00 21.84 226 THR A N 1
ATOM 1497 C CA . THR A 1 200 ? 106.299 171.956 72.073 1.00 21.13 226 THR A CA 1
ATOM 1498 C C . THR A 1 200 ? 105.424 171.423 73.193 1.00 20.16 226 THR A C 1
ATOM 1499 O O . THR A 1 200 ? 105.566 170.278 73.634 1.00 20.67 226 THR A O 1
ATOM 1503 N N . ALA A 1 201 ? 104.485 172.276 73.625 1.00 18.17 227 ALA A N 1
ATOM 1504 C CA . ALA A 1 201 ? 103.547 171.870 74.671 1.00 17.27 227 ALA A CA 1
ATOM 1505 C C . ALA A 1 201 ? 102.625 170.742 74.186 1.00 18.02 227 ALA A C 1
ATOM 1506 O O . ALA A 1 201 ? 102.250 169.852 74.977 1.00 18.01 227 ALA A O 1
ATOM 1508 N N . TYR A 1 202 ? 102.248 170.758 72.903 1.00 18.08 228 TYR A N 1
ATOM 1509 C CA . TYR A 1 202 ? 101.401 169.684 72.376 1.00 18.84 228 TYR A CA 1
ATOM 1510 C C . TYR A 1 202 ? 102.152 168.346 72.369 1.00 19.19 228 TYR A C 1
ATOM 1511 O O . TYR A 1 202 ? 101.621 167.308 72.781 1.00 17.62 228 TYR A O 1
ATOM 1520 N N . HIS A 1 203 ? 103.416 168.371 71.968 1.00 15.99 229 HIS A N 1
ATOM 1521 C CA . HIS A 1 203 ? 104.200 167.134 71.967 1.00 16.73 229 HIS A CA 1
ATOM 1522 C C . HIS A 1 203 ? 104.347 166.563 73.370 1.00 16.75 229 HIS A C 1
ATOM 1523 O O . HIS A 1 203 ? 104.266 165.335 73.565 1.00 18.69 229 HIS A O 1
ATOM 1530 N N . LYS A 1 204 ? 104.583 167.436 74.360 1.00 15.67 230 LYS A N 1
ATOM 1531 C CA . LYS A 1 204 ? 104.695 166.977 75.743 1.00 17.78 230 LYS A CA 1
ATOM 1532 C C . LYS A 1 204 ? 103.386 166.355 76.244 1.00 17.34 230 LYS A C 1
ATOM 1533 O O . LYS A 1 204 ? 103.408 165.312 76.914 1.00 15.64 230 LYS A O 1
ATOM 1539 N N . ALA A 1 205 ? 102.235 166.972 75.931 1.00 15.28 231 ALA A N 1
ATOM 1540 C CA . ALA A 1 205 ? 100.959 166.370 76.353 1.00 17.46 231 ALA A CA 1
ATOM 1541 C C . ALA A 1 205 ? 100.698 165.037 75.636 1.00 16.12 231 ALA A C 1
ATOM 1542 O O . ALA A 1 205 ? 100.140 164.121 76.226 1.00 16.42 231 ALA A O 1
ATOM 1544 N N . LEU A 1 206 ? 101.115 164.902 74.382 1.00 13.58 232 LEU A N 1
ATOM 1545 C CA . LEU A 1 206 ? 100.934 163.602 73.731 1.00 18.11 232 LEU A CA 1
ATOM 1546 C C . LEU A 1 206 ? 101.80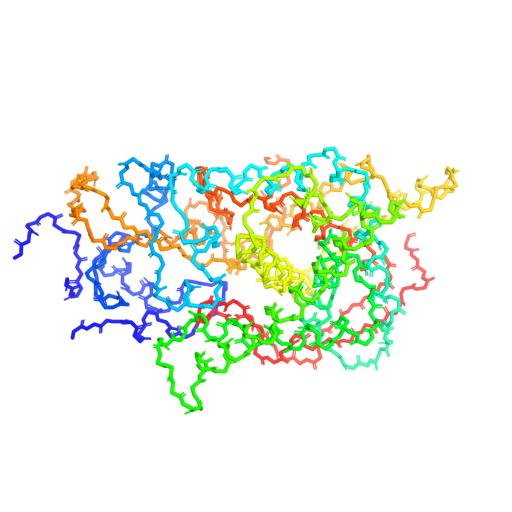7 162.539 74.371 1.00 15.98 232 LEU A C 1
ATOM 1547 O O . LEU A 1 206 ? 101.434 161.353 74.397 1.00 18.14 232 LEU A O 1
ATOM 1552 N N . GLN A 1 207 ? 103.018 162.921 74.807 1.00 16.41 233 GLN A N 1
ATOM 1553 C CA . GLN A 1 207 ? 103.855 161.947 75.494 1.00 20.09 233 GLN A CA 1
ATOM 1554 C C . GLN A 1 207 ? 103.209 161.516 76.805 1.00 16.43 233 GLN A C 1
ATOM 1555 O O . GLN A 1 207 ? 103.223 160.314 77.159 1.00 17.29 233 GLN A O 1
ATOM 1561 N N . SER A 1 208 ? 102.634 162.471 77.542 1.00 16.99 234 SER A N 1
ATOM 1562 C CA . SER A 1 208 ? 101.888 162.105 78.745 1.00 16.48 234 SER A CA 1
ATOM 1563 C C . SER A 1 208 ? 100.690 161.232 78.400 1.00 14.41 234 SER A C 1
ATOM 1564 O O . SER A 1 208 ? 100.399 160.269 79.113 1.00 15.36 234 SER A O 1
ATOM 1567 N N . ARG A 1 209 ? 99.968 161.560 77.327 1.00 13.25 235 ARG A N 1
ATOM 1568 C CA . ARG A 1 209 ? 98.865 160.683 76.919 1.00 12.24 235 ARG A CA 1
ATOM 1569 C C . ARG A 1 209 ? 99.342 159.244 76.723 1.00 16.21 235 ARG A C 1
ATOM 1570 O O . ARG A 1 209 ? 98.712 158.295 77.182 1.00 14.92 235 ARG A O 1
ATOM 1578 N N . ALA A 1 210 ? 100.450 159.059 76.020 1.00 14.73 236 ALA A N 1
ATOM 1579 C CA . ALA A 1 210 ? 100.954 157.691 75.825 1.00 16.21 236 ALA A CA 1
ATOM 1580 C C . ALA A 1 210 ? 101.214 156.977 77.153 1.00 20.03 236 ALA A C 1
ATOM 1581 O O . ALA A 1 210 ? 100.933 155.775 77.295 1.00 17.35 236 ALA A O 1
ATOM 1583 N N . THR A 1 211 ? 101.840 157.675 78.106 1.00 15.97 237 THR A N 1
ATOM 1584 C CA . THR A 1 211 ? 102.147 157.086 79.404 1.00 15.61 237 THR A CA 1
ATOM 1585 C C . THR A 1 211 ? 100.879 156.714 80.151 1.00 16.64 237 THR A C 1
ATOM 1586 O O . THR A 1 211 ? 100.784 155.625 80.740 1.00 14.96 237 THR A O 1
ATOM 1590 N N . ILE A 1 212 ? 99.909 157.638 80.170 1.00 15.24 238 ILE A N 1
ATOM 1591 C CA . ILE A 1 212 ? 98.640 157.393 80.861 1.00 15.60 238 ILE A CA 1
ATOM 1592 C C . ILE A 1 212 ? 97.903 156.206 80.226 1.00 15.75 238 ILE A C 1
ATOM 1593 O O . ILE A 1 212 ? 97.359 155.337 80.922 1.00 16.95 238 ILE A O 1
ATOM 1598 N N . LEU A 1 213 ? 97.848 156.173 78.881 1.00 14.58 239 LEU A N 1
ATOM 1599 C CA . LEU A 1 213 ? 97.155 155.060 78.216 1.00 16.67 239 LEU A CA 1
ATOM 1600 C C . LEU A 1 213 ? 97.769 153.701 78.572 1.00 17.28 239 LEU A C 1
ATOM 1601 O O . LEU A 1 213 ? 97.048 152.703 78.743 1.00 17.03 239 LEU A O 1
ATOM 1606 N N . LYS A 1 214 ? 99.093 153.642 78.634 1.00 15.18 240 LYS A N 1
ATOM 1607 C CA . LYS A 1 214 ? 99.776 152.392 78.971 1.00 16.24 240 LYS A CA 1
ATOM 1608 C C . LYS A 1 214 ? 99.442 151.969 80.396 1.00 19.07 240 LYS A C 1
ATOM 1609 O O . LYS A 1 214 ? 99.107 150.808 80.664 1.00 16.45 240 LYS A O 1
ATOM 1615 N N . PHE A 1 215 ? 99.419 152.936 81.309 1.00 15.00 241 PHE A N 1
ATOM 1616 C CA . PHE A 1 215 ? 99.057 152.646 82.696 1.00 15.34 241 PHE A CA 1
ATOM 1617 C C . PHE A 1 215 ? 97.638 152.114 82.800 1.00 17.73 241 PHE A C 1
ATOM 1618 O O . PHE A 1 215 ? 97.383 151.084 83.446 1.00 18.92 241 PHE A O 1
ATOM 1626 N N . ILE A 1 216 ? 96.690 152.785 82.151 1.00 14.18 242 ILE A N 1
ATOM 1627 C CA . ILE A 1 216 ? 95.305 152.376 82.281 1.00 14.29 242 ILE A CA 1
ATOM 1628 C C . ILE A 1 216 ? 95.107 151.007 81.635 1.00 13.77 242 ILE A C 1
ATOM 1629 O O . ILE A 1 216 ? 94.393 150.148 82.175 1.00 16.38 242 ILE A O 1
ATOM 1634 N N . GLU A 1 217 ? 95.696 150.782 80.450 1.00 16.65 243 GLU A N 1
ATOM 1635 C CA . GLU A 1 217 ? 95.444 149.479 79.806 1.00 13.34 243 GLU A CA 1
ATOM 1636 C C . GLU A 1 217 ? 96.079 148.338 80.595 1.00 16.42 243 GLU A C 1
ATOM 1637 O O . GLU A 1 217 ? 95.533 147.218 80.635 1.00 19.46 243 GLU A O 1
ATOM 1643 N N . ARG A 1 218 ? 97.210 148.583 81.251 1.00 13.02 244 ARG A N 1
ATOM 1644 C CA . ARG A 1 218 ? 97.744 147.554 82.135 1.00 18.86 244 ARG A CA 1
ATOM 1645 C C . ARG A 1 218 ? 96.798 147.267 83.300 1.00 22.31 244 ARG A C 1
ATOM 1646 O O . ARG A 1 218 ? 96.540 146.102 83.621 1.00 22.62 244 ARG A O 1
ATOM 1654 N N . LYS A 1 219 ? 96.282 148.315 83.960 1.00 18.66 245 LYS A N 1
ATOM 1655 C CA . LYS A 1 219 ? 95.282 148.105 85.036 1.00 19.49 245 LYS A CA 1
ATOM 1656 C C . LYS A 1 219 ? 94.037 147.387 84.528 1.00 22.37 245 LYS A C 1
ATOM 1657 O O . LYS A 1 219 ? 93.425 146.606 85.272 1.00 20.36 245 LYS A O 1
ATOM 1663 N N . MET A 1 220 ? 93.623 147.662 83.278 1.00 16.49 246 MET A N 1
ATOM 1664 C CA . MET A 1 220 ? 92.475 146.974 82.687 1.00 15.12 246 MET A CA 1
ATOM 1665 C C . MET A 1 220 ? 92.764 145.479 82.521 1.00 21.07 246 MET A C 1
ATOM 1666 O O . MET A 1 220 ? 91.921 144.615 82.838 1.00 24.31 246 MET A O 1
ATOM 1671 N N . GLU A 1 221 ? 93.959 145.156 82.064 1.00 20.57 247 GLU A N 1
ATOM 1672 C CA . GLU A 1 221 ? 94.308 143.747 81.906 1.00 26.82 247 GLU A CA 1
ATOM 1673 C C . GLU A 1 221 ? 94.349 143.042 83.257 1.00 32.42 247 GLU A C 1
ATOM 1674 O O . GLU A 1 221 ? 93.834 141.919 83.382 1.00 29.54 247 GLU A O 1
ATOM 1680 N N . GLU A 1 222 ? 94.904 143.698 84.293 1.00 21.83 248 GLU A N 1
ATOM 1681 C CA . GLU A 1 222 ? 94.880 143.110 85.631 1.00 22.10 248 GLU A CA 1
ATOM 1682 C C . GLU A 1 222 ? 93.452 142.893 86.108 1.00 26.40 248 GLU A C 1
ATOM 1683 O O . GLU A 1 222 ? 93.140 141.865 86.742 1.00 28.99 248 GLU A O 1
ATOM 1689 N N . ARG A 1 223 ? 92.577 143.876 85.874 1.00 23.11 249 ARG A N 1
ATOM 1690 C CA . ARG A 1 223 ? 91.197 143.745 86.361 1.00 25.49 249 ARG A CA 1
ATOM 1691 C C . ARG A 1 223 ? 90.472 142.621 85.632 1.00 31.03 249 ARG A C 1
ATOM 1692 O O . ARG A 1 223 ? 89.721 141.856 86.248 1.00 30.29 249 ARG A O 1
ATOM 1700 N N . LYS A 1 224 ? 90.710 142.476 84.323 1.00 24.80 250 LYS A N 1
ATOM 1701 C CA . LYS A 1 224 ? 90.110 141.365 83.585 1.00 24.57 250 LYS A CA 1
ATOM 1702 C C . LYS A 1 224 ? 90.528 139.997 84.148 1.00 39.11 250 LYS A C 1
ATOM 1703 O O . LYS A 1 224 ? 89.711 139.072 84.228 1.00 37.31 250 LYS A O 1
ATOM 1709 N N . LEU A 1 225 ? 91.800 139.833 84.503 1.00 31.96 251 LEU A N 1
ATOM 1710 C CA . LEU A 1 225 ? 92.220 138.603 85.177 1.00 37.26 251 LEU A CA 1
ATOM 1711 C C . LEU A 1 225 ? 91.524 138.448 86.523 1.00 42.25 251 LEU A C 1
ATOM 1712 O O . LEU A 1 225 ? 91.094 137.348 86.882 1.00 46.24 251 LEU A O 1
ATOM 1717 N N . ASP A 1 226 ? 91.416 139.539 87.288 1.00 33.81 252 ASP A N 1
ATOM 1718 C CA . ASP A 1 226 ? 90.752 139.474 88.588 1.00 38.86 252 ASP A CA 1
ATOM 1719 C C . ASP A 1 226 ? 89.321 138.983 88.443 1.00 46.88 252 ASP A C 1
ATOM 1720 O O . ASP A 1 226 ? 88.821 138.229 89.287 1.00 44.58 252 ASP A O 1
ATOM 1725 N N . ILE A 1 227 ? 88.641 139.432 87.386 1.00 43.57 253 ILE A N 1
ATOM 1726 C CA . ILE A 1 227 ? 87.256 139.053 87.113 1.00 43.12 253 ILE A CA 1
ATOM 1727 C C . ILE A 1 227 ? 87.162 137.605 86.645 1.00 50.62 253 ILE A C 1
ATOM 1728 O O . ILE A 1 227 ? 86.113 136.969 86.800 1.00 56.32 253 ILE A O 1
ATOM 1733 N N . LYS A 1 228 ? 88.221 137.081 86.022 1.00 49.42 254 LYS A N 1
ATOM 1734 C CA . LYS A 1 228 ? 88.298 135.651 85.723 1.00 51.65 254 LYS A CA 1
ATOM 1735 C C . LYS A 1 228 ? 88.282 134.823 87.005 1.00 58.26 254 LYS A C 1
ATOM 1736 O O . LYS A 1 228 ? 87.432 133.944 87.191 1.00 62.59 254 LYS A O 1
ATOM 1742 N N . GLU A 1 229 ? 89.233 135.074 87.890 1.00 56.47 255 GLU A N 1
ATOM 1743 C CA . GLU A 1 229 ? 89.386 134.403 89.177 1.00 55.83 255 GLU A CA 1
ATOM 1744 C C . GLU A 1 229 ? 88.346 134.859 90.226 1.00 61.62 255 GLU A C 1
ATOM 1745 O O . GLU A 1 229 ? 88.516 134.615 91.434 1.00 63.90 255 GLU A O 1
ATOM 1751 N N . ARG A 1 230 ? 87.302 135.538 89.751 1.00 56.67 278 ARG A N 1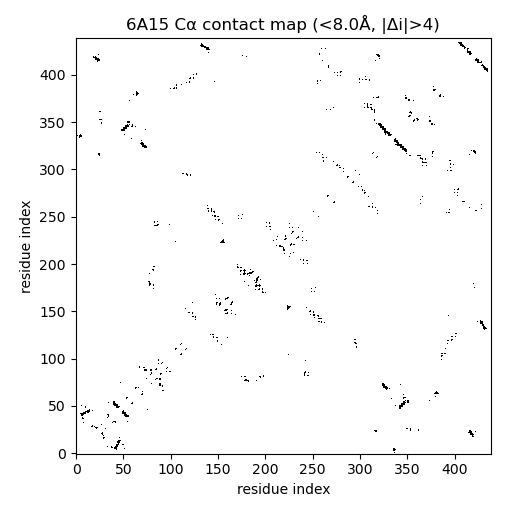
ATOM 1752 C CA . ARG A 1 230 ? 86.086 135.804 90.528 1.00 65.88 278 ARG A CA 1
ATOM 1753 C C . ARG A 1 230 ? 86.357 136.583 91.818 1.00 72.21 278 ARG A C 1
ATOM 1754 O O . ARG A 1 230 ? 85.705 136.362 92.838 1.00 80.22 278 ARG A O 1
ATOM 1762 N N . LYS A 1 231 ? 87.289 137.533 91.770 1.00 62.99 279 LYS A N 1
ATOM 1763 C CA . LYS A 1 231 ? 87.571 138.391 92.929 1.00 62.48 279 LYS A CA 1
ATOM 1764 C C . LYS A 1 231 ? 86.607 139.587 93.061 1.00 64.32 279 LYS A C 1
ATOM 1765 O O . LYS A 1 231 ? 85.391 139.433 93.223 1.00 65.68 279 LYS A O 1
ATOM 1771 N N . THR A 1 234 ? 85.387 144.585 92.685 1.00 65.16 282 THR A N 1
ATOM 1772 C CA . THR A 1 234 ? 85.856 144.226 91.345 1.00 68.52 282 THR A CA 1
ATOM 1773 C C . THR A 1 234 ? 85.039 144.946 90.231 1.00 69.20 282 THR A C 1
ATOM 1774 O O . THR A 1 234 ? 85.540 145.185 89.101 1.00 35.16 282 THR A O 1
ATOM 1778 N N . ASP A 1 235 ? 83.789 145.325 90.553 1.00 66.47 283 ASP A N 1
ATOM 1779 C CA . ASP A 1 235 ? 83.024 146.220 89.687 1.00 51.10 283 ASP A CA 1
ATOM 1780 C C . ASP A 1 235 ? 82.456 147.412 90.452 1.00 52.94 283 ASP A C 1
ATOM 1781 O O . ASP A 1 235 ? 81.497 148.047 89.984 1.00 52.50 283 ASP A O 1
ATOM 1786 N N . ASP A 1 236 ? 83.063 147.755 91.590 1.00 53.15 284 ASP A N 1
ATOM 1787 C CA . ASP A 1 236 ? 82.668 148.908 92.386 1.00 57.42 284 ASP A CA 1
ATOM 1788 C C . ASP A 1 236 ? 83.189 150.243 91.840 1.00 49.02 284 ASP A C 1
ATOM 1789 O O . ASP A 1 236 ? 82.726 151.297 92.290 1.00 52.27 284 ASP A O 1
ATOM 1794 N N . ASP A 1 237 ? 84.127 150.247 90.895 1.00 35.46 285 ASP A N 1
ATOM 1795 C CA . ASP A 1 237 ? 84.584 151.500 90.305 1.00 23.54 285 ASP A CA 1
ATOM 1796 C C . ASP A 1 237 ? 84.200 151.534 88.818 1.00 25.28 285 ASP A C 1
ATOM 1797 O O . ASP A 1 237 ? 83.645 150.571 88.281 1.00 26.34 285 ASP A O 1
ATOM 1802 N N . LEU A 1 238 ? 84.460 152.665 88.155 1.00 22.10 286 LEU A N 1
ATOM 1803 C CA . LEU A 1 238 ? 83.973 152.794 86.772 1.00 21.41 286 LEU A CA 1
ATOM 1804 C C . LEU A 1 238 ? 84.646 151.775 85.866 1.00 20.09 286 LEU A C 1
ATOM 1805 O O . LEU A 1 238 ? 83.997 151.154 85.009 1.00 21.73 286 LEU A O 1
ATOM 1810 N N . LEU A 1 239 ? 85.950 151.600 86.028 1.00 18.70 287 LEU A N 1
ATOM 1811 C CA . LEU A 1 239 ? 86.676 150.624 85.210 1.00 20.15 287 LEU A CA 1
ATOM 1812 C C . LEU A 1 239 ? 86.020 149.250 85.295 1.00 25.84 287 LEU A C 1
ATOM 1813 O O . LEU A 1 239 ? 85.772 148.598 84.268 1.00 21.76 287 LEU A O 1
ATOM 1818 N N . GLY A 1 240 ? 85.723 148.787 86.511 1.00 26.03 288 GLY A N 1
ATOM 1819 C CA . GLY A 1 240 ? 85.099 147.473 86.636 1.00 24.11 288 GLY A CA 1
ATOM 1820 C C . GLY A 1 240 ? 83.706 147.474 86.046 1.00 25.68 288 GLY A C 1
ATOM 1821 O O . GLY A 1 240 ? 83.311 146.523 85.354 1.00 30.12 288 GLY A O 1
ATOM 1822 N N . TRP A 1 241 ? 82.975 148.570 86.249 1.00 23.22 289 TRP A N 1
ATOM 1823 C CA . TRP A 1 241 ? 81.629 148.678 85.701 1.00 31.90 289 TRP A CA 1
ATOM 1824 C C . TRP A 1 241 ? 81.619 148.558 84.171 1.00 39.77 289 TRP A C 1
ATOM 1825 O O . TRP A 1 241 ? 80.833 147.778 83.617 1.00 29.35 289 TRP A O 1
ATOM 1836 N N . VAL A 1 242 ? 82.470 149.327 83.459 1.00 25.65 290 VAL A N 1
ATOM 1837 C CA . VAL A 1 242 ? 82.352 149.267 81.992 1.00 20.36 290 VAL A CA 1
ATOM 1838 C C . VAL A 1 242 ? 82.820 147.940 81.474 1.00 22.94 290 VAL A C 1
ATOM 1839 O O . VAL A 1 242 ? 82.379 147.506 80.402 1.00 28.01 290 VAL A O 1
ATOM 1843 N N . LEU A 1 243 ? 83.752 147.287 82.172 1.00 23.50 291 LEU A N 1
ATOM 1844 C CA . LEU A 1 243 ? 84.194 145.958 81.782 1.00 24.81 291 LEU A CA 1
ATOM 1845 C C . LEU A 1 243 ? 83.071 144.930 81.939 1.00 33.94 291 LEU A C 1
ATOM 1846 O O . LEU A 1 243 ? 82.937 144.018 81.118 1.00 34.04 291 LEU A O 1
ATOM 1851 N N . LYS A 1 244 ? 82.249 145.052 82.962 1.00 32.71 292 LYS A N 1
ATOM 1852 C CA . LYS A 1 244 ? 81.240 144.016 83.139 1.00 38.77 292 LYS A CA 1
ATOM 1853 C C . LYS A 1 244 ? 79.889 144.358 82.542 1.00 45.19 292 LYS A C 1
ATOM 1854 O O . LYS A 1 244 ? 79.113 143.446 82.225 1.00 40.45 292 LYS A O 1
ATOM 1860 N N . HIS A 1 245 ? 79.579 145.638 82.390 1.00 27.62 293 HIS A N 1
ATOM 1861 C CA . HIS A 1 245 ? 78.223 146.052 82.089 1.00 37.08 293 HIS A CA 1
ATOM 1862 C C . HIS A 1 245 ? 78.139 146.887 80.826 1.00 33.65 293 HIS A C 1
ATOM 1863 O O . HIS A 1 245 ? 77.111 147.515 80.584 1.00 30.82 293 HIS A O 1
ATOM 1870 N N . SER A 1 246 ? 79.191 146.918 80.012 1.00 30.35 294 SER A N 1
ATOM 1871 C CA . SER A 1 246 ? 79.104 147.609 78.730 1.00 24.56 294 SER A CA 1
ATOM 1872 C C . SER A 1 246 ? 79.805 146.765 77.691 1.00 25.64 294 SER A C 1
ATOM 1873 O O . SER A 1 246 ? 80.501 145.788 78.003 1.00 23.41 294 SER A O 1
ATOM 1876 N N . ASN A 1 247 ? 79.594 147.128 76.424 1.00 24.19 295 ASN A N 1
ATOM 1877 C CA . ASN A 1 247 ? 80.346 146.514 75.349 1.00 18.66 295 ASN A CA 1
ATOM 1878 C C . ASN A 1 247 ? 81.297 147.518 74.705 1.00 24.76 295 ASN A C 1
ATOM 1879 O O . ASN A 1 247 ? 81.578 147.430 73.510 1.00 20.31 295 ASN A O 1
ATOM 1884 N N . LEU A 1 248 ? 81.809 148.463 75.486 1.00 18.75 296 LEU A N 1
ATOM 1885 C CA . LEU A 1 248 ? 82.813 149.373 74.949 1.00 14.35 296 LEU A CA 1
ATOM 1886 C C . LEU A 1 248 ? 84.068 148.587 74.583 1.00 15.16 296 LEU A C 1
ATOM 1887 O O . LEU A 1 248 ? 84.425 147.601 75.237 1.00 18.62 296 LEU A O 1
ATOM 1892 N N . SER A 1 249 ? 84.782 149.062 73.564 1.00 14.28 297 SER A N 1
ATOM 1893 C CA . SER A 1 249 ? 86.054 148.473 73.173 1.00 15.22 297 SER A CA 1
ATOM 1894 C C . SER A 1 249 ? 87.142 148.926 74.148 1.00 16.22 297 SER A C 1
ATOM 1895 O O . SER A 1 249 ? 86.939 149.858 74.921 1.00 13.86 297 SER A O 1
ATOM 1898 N N . THR A 1 250 ? 88.323 148.281 74.068 1.00 12.89 298 THR A N 1
ATOM 1899 C CA . THR A 1 250 ? 89.467 148.729 74.877 1.00 13.95 298 THR A CA 1
ATOM 1900 C C . THR A 1 250 ? 89.728 150.237 74.703 1.00 16.13 298 THR A C 1
ATOM 1901 O O . THR A 1 250 ? 89.924 150.967 75.683 1.00 14.82 298 THR A O 1
ATOM 1905 N N . GLU A 1 251 ? 89.818 150.693 73.442 1.00 13.80 299 GLU A N 1
ATOM 1906 C CA . GLU A 1 251 ? 90.193 152.077 73.166 1.00 12.61 299 GLU A CA 1
ATOM 1907 C C . GLU A 1 251 ? 89.130 153.050 73.670 1.00 15.44 299 GLU A C 1
ATOM 1908 O O . GLU A 1 251 ? 89.457 154.164 74.104 1.00 14.33 299 GLU A O 1
ATOM 1914 N N . GLN A 1 252 ? 87.849 152.658 73.574 1.00 11.64 300 GLN A N 1
ATOM 1915 C CA . GLN A 1 252 ? 86.745 153.460 74.104 1.00 11.15 300 GLN A CA 1
ATOM 1916 C C . GLN A 1 252 ? 86.813 153.575 75.626 1.00 13.94 300 GLN A C 1
ATOM 1917 O O . GLN A 1 252 ? 86.694 154.682 76.171 1.00 14.47 300 GLN A O 1
ATOM 1923 N N . ILE A 1 253 ? 87.039 152.458 76.319 1.00 11.45 301 ILE A N 1
ATOM 1924 C CA . ILE A 1 253 ? 87.254 152.525 77.775 1.00 11.63 301 ILE A CA 1
ATOM 1925 C C . ILE A 1 253 ? 88.448 153.417 78.098 1.00 13.76 301 ILE A C 1
ATOM 1926 O O . ILE A 1 253 ? 88.410 154.228 79.057 1.00 14.24 301 ILE A O 1
ATOM 1931 N N . LEU A 1 254 ? 89.544 153.291 77.330 1.00 11.61 302 LEU A N 1
ATOM 1932 C CA . LEU A 1 254 ? 90.741 154.057 77.679 1.00 12.97 302 LEU A CA 1
ATOM 1933 C C . LEU A 1 254 ? 90.477 155.553 77.590 1.00 14.84 302 LEU A C 1
ATOM 1934 O O . LEU A 1 254 ? 90.899 156.320 78.474 1.00 13.64 302 LEU A O 1
ATOM 1939 N N . ASP A 1 255 ? 89.842 156.004 76.494 1.00 12.69 303 ASP A N 1
ATOM 1940 C CA . ASP A 1 255 ? 89.591 157.443 76.345 1.00 15.25 303 ASP A CA 1
ATOM 1941 C C . ASP A 1 255 ? 88.572 157.946 77.374 1.00 13.90 303 ASP A C 1
ATOM 1942 O O . ASP A 1 255 ? 88.661 159.090 77.823 1.00 15.59 303 ASP A O 1
ATOM 1947 N N . LEU A 1 256 ? 87.578 157.127 77.711 1.00 12.09 304 LEU A N 1
ATOM 1948 C CA . LEU A 1 256 ? 86.622 157.506 78.751 1.00 12.64 304 LEU A CA 1
ATOM 1949 C C . LEU A 1 256 ? 87.357 157.752 80.053 1.00 15.41 304 LEU A C 1
ATOM 1950 O O . LEU A 1 256 ? 87.159 158.773 80.702 1.00 14.79 304 LEU A O 1
ATOM 1955 N N . ILE A 1 257 ? 88.226 156.824 80.440 1.00 13.28 305 ILE A N 1
ATOM 1956 C CA . ILE A 1 257 ? 88.904 156.958 81.729 1.00 12.21 305 ILE A CA 1
ATOM 1957 C C . ILE A 1 257 ? 89.890 158.114 81.678 1.00 15.13 305 ILE A C 1
ATOM 1958 O O . ILE A 1 257 ? 89.911 158.987 82.566 1.00 12.91 305 ILE A O 1
ATOM 1963 N N . LEU A 1 258 ? 90.669 158.194 80.598 1.00 11.07 306 LEU A N 1
ATOM 1964 C CA . LEU A 1 258 ? 91.681 159.241 80.519 1.00 13.93 306 LEU A CA 1
ATOM 1965 C C . LEU A 1 258 ? 91.023 160.620 80.567 1.00 16.38 306 LEU A C 1
ATOM 1966 O O . LEU A 1 258 ? 91.527 161.550 81.217 1.00 14.74 306 LEU A O 1
ATOM 1971 N N . SER A 1 259 ? 89.868 160.774 79.890 1.00 11.85 307 SER A N 1
ATOM 1972 C CA . SER A 1 259 ? 89.286 162.115 79.808 1.00 14.59 307 SER A CA 1
ATOM 1973 C C . SER A 1 259 ? 88.535 162.485 81.093 1.00 15.38 307 SER A C 1
ATOM 1974 O O . SER A 1 259 ? 88.575 163.651 81.510 1.00 15.66 307 SER A O 1
ATOM 1977 N N . LEU A 1 260 ? 87.899 161.522 81.760 1.00 13.63 308 LEU A N 1
ATOM 1978 C CA . LEU A 1 260 ? 87.278 161.813 83.065 1.00 14.54 308 LEU A CA 1
ATOM 1979 C C . LEU A 1 260 ? 88.336 162.187 84.123 1.00 16.40 308 LEU A C 1
ATOM 1980 O O . LEU A 1 260 ? 88.088 163.049 84.993 1.00 16.66 308 LEU A O 1
ATOM 1985 N N . LEU A 1 261 ? 89.517 161.553 84.073 1.00 15.14 309 LEU A N 1
ATOM 1986 C CA . LEU A 1 261 ? 90.575 161.975 85.003 1.00 16.58 309 LEU A CA 1
ATOM 1987 C C . LEU A 1 261 ? 91.042 163.395 84.689 1.00 15.96 309 LEU A C 1
ATOM 1988 O O . LEU A 1 261 ? 91.411 164.144 85.609 1.00 17.79 309 LEU A O 1
ATOM 1993 N N . PHE A 1 262 ? 91.037 163.794 83.408 1.00 14.00 310 PHE A N 1
ATOM 1994 C CA . PHE A 1 262 ? 91.343 165.188 83.071 1.00 18.56 310 PHE A CA 1
ATOM 1995 C C . PHE A 1 262 ? 90.316 166.132 83.687 1.00 18.79 310 PHE A C 1
ATOM 1996 O O . PHE A 1 262 ? 90.681 167.162 84.274 1.00 17.45 310 PHE A O 1
ATOM 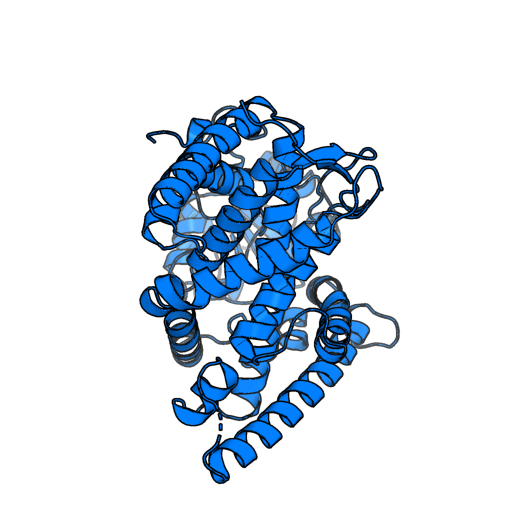2004 N N . ALA A 1 263 ? 89.020 165.815 83.532 1.00 14.91 311 ALA A N 1
ATOM 2005 C CA . ALA A 1 263 ? 87.993 166.616 84.194 1.00 16.08 311 ALA A CA 1
ATOM 2006 C C . ALA A 1 263 ? 88.257 166.668 85.689 1.00 22.57 311 ALA A C 1
ATOM 2007 O O . ALA A 1 263 ? 88.076 167.712 86.321 1.00 20.73 311 ALA A O 1
ATOM 2009 N N . GLY A 1 264 ? 88.682 165.543 86.277 1.00 17.70 312 GLY A N 1
ATOM 2010 C CA . GLY A 1 264 ? 88.999 165.526 87.700 1.00 17.14 312 GLY A CA 1
ATOM 2011 C C . GLY A 1 264 ? 90.189 166.371 88.088 1.00 16.97 312 GLY A C 1
ATOM 2012 O O . GLY A 1 264 ? 90.332 166.730 89.268 1.00 21.43 312 GLY A O 1
ATOM 2013 N N . HIS A 1 265 ? 91.051 166.716 87.139 1.00 16.11 313 HIS A N 1
ATOM 2014 C CA . HIS A 1 265 ? 92.167 167.583 87.436 1.00 18.09 313 HIS A CA 1
ATOM 2015 C C . HIS A 1 265 ? 91.829 169.060 87.249 1.00 28.32 313 HIS A C 1
ATOM 2016 O O . HIS A 1 265 ? 92.421 169.902 87.936 1.00 27.95 313 HIS A O 1
ATOM 2023 N N . GLU A 1 266 ? 90.896 169.401 86.340 1.00 17.13 314 GLU A N 1
ATOM 2024 C CA . GLU A 1 266 ? 90.904 170.754 85.778 1.00 16.64 314 GLU A CA 1
ATOM 2025 C C . GLU A 1 266 ? 89.551 171.464 85.796 1.00 18.61 314 GLU A C 1
ATOM 2026 O O . GLU A 1 266 ? 89.349 172.395 84.980 1.00 27.72 314 GLU A O 1
ATOM 2032 N N . THR A 1 267 ? 88.603 171.042 86.622 1.00 13.06 315 THR A N 1
ATOM 2033 C CA . THR A 1 267 ? 87.320 171.721 86.594 1.00 13.10 315 THR A CA 1
ATOM 2034 C C . THR A 1 267 ? 86.973 172.188 87.995 1.00 12.13 315 THR A C 1
ATOM 2035 O O . THR A 1 267 ? 87.113 173.378 88.313 1.00 12.93 315 THR A O 1
ATOM 2039 N N . SER A 1 268 ? 86.466 171.283 88.811 1.00 13.25 316 SER A N 1
ATOM 2040 C CA . SER A 1 268 ? 86.035 171.736 90.127 1.00 14.26 316 SER A CA 1
ATOM 2041 C C . SER A 1 268 ? 87.218 172.188 90.994 1.00 15.84 316 SER A C 1
ATOM 2042 O O . SER A 1 268 ? 87.003 172.954 91.939 1.00 14.70 316 SER A O 1
ATOM 2045 N N . SER A 1 269 ? 88.446 171.764 90.687 1.00 15.03 317 SER A N 1
ATOM 2046 C CA . SER A 1 269 ? 89.610 172.290 91.424 1.00 15.71 317 SER A CA 1
ATOM 2047 C C . SER A 1 269 ? 89.789 173.781 91.181 1.00 15.80 317 SER A C 1
ATOM 2048 O O . SER A 1 269 ? 90.113 174.541 92.119 1.00 14.33 317 SER A O 1
ATOM 2051 N N . VAL A 1 270 ? 89.622 174.213 89.924 1.00 12.81 318 VAL A N 1
ATOM 2052 C CA . VAL A 1 270 ? 89.630 175.649 89.598 1.00 16.13 318 VAL A CA 1
ATOM 2053 C C . VAL A 1 270 ? 88.534 176.375 90.374 1.00 10.57 318 VAL A C 1
ATOM 2054 O O . VAL A 1 270 ? 88.743 177.467 90.934 1.00 10.96 318 VAL A O 1
ATOM 2058 N N . ALA A 1 271 ? 87.321 175.817 90.368 1.00 10.55 319 ALA A N 1
ATOM 2059 C CA . ALA A 1 271 ? 86.229 176.440 91.123 1.00 14.43 319 ALA A CA 1
ATOM 2060 C C . ALA A 1 271 ? 86.532 176.574 92.615 1.00 13.03 319 ALA A C 1
ATOM 2061 O O . ALA A 1 271 ? 86.152 177.578 93.248 1.00 10.81 319 ALA A O 1
ATOM 2063 N N . ILE A 1 272 ? 87.149 175.556 93.218 1.00 12.31 320 ILE A N 1
ATOM 2064 C CA . ILE A 1 272 ? 87.455 175.623 94.656 1.00 11.91 320 ILE A CA 1
ATOM 2065 C C . ILE A 1 272 ? 88.521 176.674 94.920 1.00 11.97 320 ILE A C 1
ATOM 2066 O O . ILE A 1 272 ? 88.440 177.437 95.896 1.00 12.86 320 ILE A O 1
ATOM 2071 N N . ALA A 1 273 ? 89.539 176.752 94.048 1.00 12.17 321 ALA A N 1
ATOM 2072 C CA . ALA A 1 273 ? 90.551 177.800 94.210 1.00 12.24 321 ALA A CA 1
ATOM 2073 C C . ALA A 1 273 ? 89.923 179.192 94.077 1.00 11.89 321 ALA A C 1
ATOM 2074 O O . ALA A 1 273 ? 90.248 180.100 94.835 1.00 10.87 321 ALA A O 1
ATOM 2076 N N . LEU A 1 274 ? 89.031 179.370 93.097 1.00 11.66 322 LEU A N 1
ATOM 2077 C CA . LEU A 1 274 ? 88.306 180.641 92.982 1.00 12.18 322 LEU A CA 1
ATOM 2078 C C . LEU A 1 274 ? 87.527 180.951 94.258 1.00 10.34 322 LEU A C 1
ATOM 2079 O O . LEU A 1 274 ? 87.498 182.099 94.713 1.00 12.85 322 LEU A O 1
ATOM 2084 N N . ALA A 1 275 ? 86.821 179.960 94.814 1.00 10.93 323 ALA A N 1
ATOM 2085 C CA . ALA A 1 275 ? 86.038 180.207 96.033 1.00 13.03 323 ALA A CA 1
ATOM 2086 C C . ALA A 1 275 ? 86.929 180.631 97.195 1.00 14.72 323 ALA A C 1
ATOM 2087 O O . ALA A 1 275 ? 86.597 181.572 97.952 1.00 13.32 323 ALA A O 1
ATOM 2089 N N . ILE A 1 276 ? 88.081 179.968 97.349 1.00 12.34 324 ILE A N 1
ATOM 2090 C CA . ILE A 1 276 ? 89.018 180.340 98.415 1.00 11.41 324 ILE A CA 1
ATOM 2091 C C . ILE A 1 276 ? 89.498 181.775 98.238 1.00 13.07 324 ILE A C 1
ATOM 2092 O O . ILE A 1 276 ? 89.613 182.550 99.201 1.00 12.18 324 ILE A O 1
ATOM 2097 N N . PHE A 1 277 ? 89.783 182.160 96.998 1.00 11.92 325 PHE A N 1
ATOM 2098 C CA . PHE A 1 277 ? 90.174 183.548 96.694 1.00 13.89 325 PHE A CA 1
ATOM 2099 C C . PHE A 1 277 ? 89.047 184.547 96.941 1.00 12.91 325 PHE A C 1
ATOM 2100 O O . PHE A 1 277 ? 89.263 185.581 97.583 1.00 14.26 325 PHE A O 1
ATOM 2108 N N . PHE A 1 278 ? 87.835 184.309 96.377 1.00 10.85 326 PHE A N 1
ATOM 2109 C CA . PHE A 1 278 ? 86.767 185.285 96.599 1.00 13.31 326 PHE A CA 1
ATOM 2110 C C . PHE A 1 278 ? 86.441 185.423 98.082 1.00 11.94 326 PHE A C 1
ATOM 2111 O O . PHE A 1 278 ? 86.124 186.532 98.575 1.00 14.23 326 PHE A O 1
ATOM 2119 N N . LEU A 1 279 ? 86.442 184.301 98.795 1.00 11.33 327 LEU A N 1
ATOM 2120 C CA . LEU A 1 279 ? 86.013 184.330 100.182 1.00 11.68 327 LEU A CA 1
ATOM 2121 C C . LEU A 1 279 ? 87.008 185.060 101.085 1.00 12.12 327 LEU A C 1
ATOM 2122 O O . LEU A 1 279 ? 86.575 185.692 102.063 1.00 14.75 327 LEU A O 1
ATOM 2127 N N . GLN A 1 280 ? 88.316 184.978 100.839 1.00 14.82 328 GLN A N 1
ATOM 2128 C CA . GLN A 1 280 ? 89.174 185.745 101.745 1.00 13.03 328 GLN A CA 1
ATOM 2129 C C . GLN A 1 280 ? 88.952 187.245 101.602 1.00 16.86 328 GLN A C 1
ATOM 2130 O O . GLN A 1 280 ? 89.290 187.982 102.529 1.00 17.04 328 GLN A O 1
ATOM 2136 N N . ALA A 1 281 ? 88.401 187.724 100.471 1.00 15.27 329 ALA A N 1
ATOM 2137 C CA . ALA A 1 281 ? 88.073 189.135 100.352 1.00 18.64 329 ALA A CA 1
ATOM 2138 C C . ALA A 1 281 ? 86.639 189.449 100.790 1.00 20.68 329 ALA A C 1
ATOM 2139 O O . ALA A 1 281 ? 86.185 190.593 100.665 1.00 21.16 329 ALA A O 1
ATOM 2141 N N . CYS A 1 282 ? 85.902 188.479 101.293 1.00 16.25 330 CYS A N 1
ATOM 2142 C CA . CYS A 1 282 ? 84.498 188.673 101.671 1.00 14.53 330 CYS A CA 1
ATOM 2143 C C . CYS A 1 282 ? 84.290 187.974 103.003 1.00 22.88 330 CYS A C 1
ATOM 2144 O O . CYS A 1 282 ? 83.628 186.926 103.092 1.00 18.27 330 CYS A O 1
ATOM 2147 N N . PRO A 1 283 ? 84.833 188.541 104.080 1.00 21.36 331 PRO A N 1
ATOM 2148 C CA . PRO A 1 283 ? 84.737 187.855 105.381 1.00 22.86 331 PRO A CA 1
ATOM 2149 C C . PRO A 1 283 ? 83.304 187.712 105.880 1.00 22.29 331 PRO A C 1
ATOM 2150 O O . PRO A 1 283 ? 83.015 186.783 106.649 1.00 18.87 331 PRO A O 1
ATOM 2154 N N . LYS A 1 284 ? 82.381 188.579 105.456 1.00 20.76 332 LYS A N 1
ATOM 2155 C CA . LYS A 1 284 ? 80.990 188.401 105.877 1.00 18.18 332 LYS A CA 1
ATOM 2156 C C . LYS A 1 284 ? 80.414 187.093 105.334 1.00 19.33 332 LYS A C 1
ATOM 2157 O O . LYS A 1 284 ? 79.638 186.423 106.020 1.00 20.46 332 LYS A O 1
ATOM 2163 N N . ALA A 1 285 ? 80.777 186.714 104.096 1.00 16.59 333 ALA A N 1
ATOM 2164 C CA . ALA A 1 285 ? 80.311 185.429 103.587 1.00 17.21 333 ALA A CA 1
ATOM 2165 C C . ALA A 1 285 ? 80.939 184.274 104.356 1.00 16.82 333 ALA A C 1
ATOM 2166 O O . ALA A 1 285 ? 80.306 183.244 104.549 1.00 15.82 333 ALA A O 1
ATOM 2168 N N . VAL A 1 286 ? 82.197 184.394 104.759 1.00 15.75 334 VAL A N 1
ATOM 2169 C CA . VAL A 1 286 ? 82.772 183.277 105.503 1.00 15.20 334 VAL A CA 1
ATOM 2170 C C . VAL A 1 286 ? 82.072 183.150 106.852 1.00 17.33 334 VAL A C 1
ATOM 2171 O O . VAL A 1 286 ? 81.845 182.044 107.338 1.00 15.18 334 VAL A O 1
ATOM 2175 N N . GLU A 1 287 ? 81.741 184.279 107.489 1.00 16.14 335 GLU A N 1
ATOM 2176 C CA . GLU A 1 287 ? 81.022 184.202 108.771 1.00 16.89 335 GLU A CA 1
ATOM 2177 C C . GLU A 1 287 ? 79.691 183.490 108.618 1.00 16.68 335 GLU A C 1
ATOM 2178 O O . GLU A 1 287 ? 79.325 182.654 109.460 1.00 20.55 335 GLU A O 1
ATOM 2184 N N . GLU A 1 288 ? 78.939 183.800 107.563 1.00 14.12 336 GLU A N 1
ATOM 2185 C CA . GLU A 1 288 ? 77.638 183.157 107.367 1.00 17.33 336 GLU A CA 1
ATOM 2186 C C . GLU A 1 288 ? 77.801 181.680 106.985 1.00 19.02 336 GLU A C 1
ATOM 2187 O O . GLU A 1 288 ? 77.004 180.834 107.409 1.00 18.30 336 GLU A O 1
ATOM 2193 N N . LEU A 1 289 ? 78.845 181.332 106.217 1.00 14.81 337 LEU A N 1
ATOM 2194 C CA . LEU A 1 289 ? 79.105 179.917 105.949 1.00 13.32 337 LEU A CA 1
ATOM 2195 C C . LEU A 1 289 ? 79.411 179.189 107.258 1.00 15.17 337 LEU A C 1
ATOM 2196 O O . LEU A 1 289 ? 78.979 178.048 107.478 1.00 17.32 337 LEU A O 1
ATOM 2201 N N . ARG A 1 290 ? 80.220 179.811 108.112 1.00 14.94 338 ARG A N 1
ATOM 2202 C CA . ARG A 1 290 ? 80.566 179.153 109.366 1.00 15.97 338 ARG A CA 1
ATOM 2203 C C . ARG A 1 290 ? 79.341 178.895 110.205 1.00 18.11 338 ARG A C 1
ATOM 2204 O O . ARG A 1 290 ? 79.242 177.844 110.835 1.00 21.66 338 ARG A O 1
ATOM 2212 N N . GLU A 1 291 ? 78.420 179.858 110.278 1.00 20.24 339 GLU A N 1
ATOM 2213 C CA . GLU A 1 291 ? 77.178 179.606 111.027 1.00 22.14 339 GLU A CA 1
ATOM 2214 C C . GLU A 1 291 ? 76.418 178.411 110.467 1.00 23.37 339 GLU A C 1
ATOM 2215 O O . GLU A 1 291 ? 75.927 177.565 111.223 1.00 19.70 339 GLU A O 1
ATOM 2221 N N . GLU A 1 292 ? 76.249 178.367 109.136 1.00 16.37 340 GLU A N 1
ATOM 2222 C CA . GLU A 1 292 ? 75.517 177.274 108.488 1.00 16.03 340 GLU A CA 1
ATOM 2223 C C . GLU A 1 292 ? 76.152 175.920 108.794 1.00 18.46 340 GLU A C 1
ATOM 2224 O O . GLU A 1 292 ? 75.460 174.946 109.141 1.00 17.90 340 GLU A O 1
ATOM 2230 N N . HIS A 1 293 ? 77.476 175.832 108.660 1.00 15.63 341 HIS A N 1
ATOM 2231 C CA . HIS A 1 293 ? 78.172 174.566 108.804 1.00 14.87 341 HIS A CA 1
ATOM 2232 C C . HIS A 1 293 ? 78.357 174.173 110.267 1.00 14.88 341 HIS A C 1
ATOM 2233 O O . HIS A 1 293 ? 78.360 172.980 110.583 1.00 17.75 341 HIS A O 1
ATOM 2240 N N . LEU A 1 294 ? 78.499 175.151 111.161 1.00 18.81 342 LEU A N 1
ATOM 2241 C CA . LEU A 1 294 ? 78.535 174.820 112.588 1.00 17.46 342 LEU A CA 1
ATOM 2242 C C . LEU A 1 294 ? 77.217 174.241 113.033 1.00 20.72 342 LEU A C 1
ATOM 2243 O O . LEU A 1 294 ? 77.176 173.335 113.869 1.00 21.90 342 LEU A O 1
ATOM 2248 N N . GLU A 1 295 ? 76.129 174.764 112.500 1.00 17.47 343 GLU A N 1
ATOM 2249 C CA . GLU A 1 295 ? 74.828 174.234 112.903 1.00 25.91 343 GLU A CA 1
ATOM 2250 C C . GLU A 1 295 ? 74.645 172.794 112.425 1.00 27.29 343 GLU A C 1
ATOM 2251 O O . GLU A 1 295 ? 74.126 171.939 113.160 1.00 23.45 343 GLU A O 1
ATOM 2257 N N . ILE A 1 296 ? 75.077 172.500 111.195 1.00 20.18 344 ILE A N 1
ATOM 2258 C CA . ILE A 1 296 ? 75.042 171.128 110.683 1.00 19.14 344 ILE A CA 1
ATOM 2259 C C . ILE A 1 296 ? 75.908 170.210 111.545 1.00 24.67 344 ILE A C 1
ATOM 2260 O O . ILE A 1 296 ? 75.483 169.120 111.967 1.00 22.17 344 ILE A O 1
ATOM 2265 N N . ALA A 1 297 ? 77.134 170.637 111.844 1.00 16.08 345 ALA A N 1
ATOM 2266 C CA . ALA A 1 297 ? 78.027 169.785 112.635 1.00 20.27 345 ALA A CA 1
ATOM 2267 C C . ALA A 1 297 ? 77.468 169.520 114.034 1.00 25.29 345 ALA A C 1
ATOM 2268 O O . ALA A 1 297 ? 77.548 168.396 114.558 1.00 24.30 345 ALA A O 1
ATOM 2270 N N . ARG A 1 298 ? 76.987 170.579 114.691 1.00 26.21 346 ARG A N 1
ATOM 2271 C CA . ARG A 1 298 ? 76.475 170.436 116.053 1.00 26.10 346 ARG A CA 1
ATOM 2272 C C . ARG A 1 298 ? 75.272 169.508 116.086 1.00 26.14 346 ARG A C 1
ATOM 2273 O O . ARG A 1 298 ? 75.093 168.736 117.040 1.00 28.98 346 ARG A O 1
ATOM 2281 N N . ALA A 1 299 ? 74.406 169.593 115.081 1.00 25.09 347 ALA A N 1
ATOM 2282 C CA . ALA A 1 299 ? 73.268 168.681 115.051 1.00 31.63 347 ALA A CA 1
ATOM 2283 C C . ALA A 1 299 ? 73.743 167.246 114.911 1.00 28.89 347 ALA A C 1
ATOM 2284 O O . ALA A 1 299 ? 73.205 166.342 115.552 1.00 29.31 347 ALA A O 1
ATOM 2286 N N . LYS A 1 300 ? 74.768 167.011 114.080 1.00 24.96 348 LYS A N 1
ATOM 2287 C CA . LYS A 1 300 ? 75.275 165.647 113.923 1.00 23.65 348 LYS A CA 1
ATOM 2288 C C . LYS A 1 300 ? 75.893 165.142 115.218 1.00 26.11 348 LYS A C 1
ATOM 2289 O O . LYS A 1 300 ? 75.773 163.954 115.555 1.00 25.77 348 LYS A O 1
ATOM 2295 N N . LYS A 1 301 ? 76.582 166.016 115.945 1.00 24.38 349 LYS A N 1
ATOM 2296 C CA . LYS A 1 301 ? 77.245 165.531 117.143 1.00 25.07 349 LYS A CA 1
ATOM 2297 C C . LYS A 1 301 ? 76.220 165.114 118.192 1.00 30.82 349 LYS A C 1
ATOM 2298 O O . LYS A 1 301 ? 76.445 164.128 118.877 1.00 31.26 349 LYS A O 1
ATOM 2304 N N . GLU A 1 302 ? 75.064 165.787 118.254 1.00 30.18 350 GLU A N 1
ATOM 2305 C CA . GLU A 1 302 ? 73.968 165.378 119.147 1.00 37.01 350 GLU A CA 1
ATOM 2306 C C . GLU A 1 302 ? 73.460 163.971 118.847 1.00 40.72 350 GLU A C 1
ATOM 2307 O O . GLU A 1 302 ? 73.049 163.245 119.758 1.00 36.13 350 GLU A O 1
ATOM 2313 N N . LEU A 1 303 ? 73.402 163.600 117.573 1.00 27.29 351 LEU A N 1
ATOM 2314 C CA . LEU A 1 303 ? 72.965 162.278 117.150 1.00 27.34 351 LEU A CA 1
ATOM 2315 C C . LEU A 1 303 ? 74.063 161.228 117.183 1.00 28.47 351 LEU A C 1
ATOM 2316 O O . LEU A 1 303 ? 73.770 160.054 116.931 1.00 33.36 351 LEU A O 1
ATOM 2321 N N . GLY A 1 304 ? 75.316 161.610 117.434 1.00 27.13 352 GLY A N 1
ATOM 2322 C CA . GLY A 1 304 ? 76.418 160.669 117.348 1.00 27.98 352 GLY A CA 1
ATOM 2323 C C . GLY A 1 304 ? 76.895 160.327 115.958 1.00 36.42 352 GLY A C 1
ATOM 2324 O O . GLY A 1 304 ? 77.626 159.336 115.791 1.00 28.64 352 GLY A O 1
ATOM 2325 N N . GLU A 1 305 ? 76.512 161.108 114.943 1.00 27.84 353 GLU A N 1
ATOM 2326 C CA . GLU A 1 305 ? 76.930 160.828 113.580 1.00 25.13 353 GLU A CA 1
ATOM 2327 C C . GLU A 1 305 ? 78.282 161.451 113.308 1.00 28.17 353 GLU A C 1
ATOM 2328 O O . GLU A 1 305 ? 78.555 162.572 113.740 1.00 32.78 353 GLU A O 1
ATOM 2334 N N . SER A 1 306 ? 79.117 160.741 112.563 1.00 22.99 354 SER A N 1
ATOM 2335 C CA . SER A 1 306 ? 80.421 161.283 112.214 1.00 24.39 354 SER A CA 1
ATOM 2336 C C . SER A 1 306 ? 80.610 161.502 110.719 1.00 32.75 354 SER A C 1
ATOM 2337 O O . SER A 1 306 ? 81.556 162.209 110.341 1.00 41.17 354 SER A O 1
ATOM 2340 N N . GLU A 1 307 ? 79.778 160.913 109.856 1.00 23.81 355 GLU A N 1
ATOM 2341 C CA . GLU A 1 307 ? 79.886 161.115 108.404 1.00 28.99 355 GLU A CA 1
ATOM 2342 C C . GLU A 1 307 ? 78.734 161.956 107.864 1.00 25.64 355 GLU A C 1
ATOM 2343 O O . GLU A 1 307 ? 77.592 161.758 108.255 1.00 26.25 355 GLU A O 1
ATOM 2349 N N . LEU A 1 308 ? 79.016 162.879 106.931 1.00 18.82 356 LEU A N 1
ATOM 2350 C CA . LEU A 1 308 ? 77.924 163.580 106.287 1.00 16.97 356 LEU A CA 1
ATOM 2351 C C . LEU A 1 308 ? 77.033 162.612 105.528 1.00 20.37 356 LEU A C 1
ATOM 2352 O O . LEU A 1 308 ? 77.494 161.585 104.995 1.00 23.88 356 LEU A O 1
ATOM 2357 N N . ASN A 1 309 ? 75.766 163.001 105.393 1.00 22.57 357 ASN A N 1
ATOM 2358 C CA . ASN A 1 309 ? 74.808 162.295 104.553 1.00 26.73 357 ASN A CA 1
ATOM 2359 C C . ASN A 1 309 ? 74.109 163.308 103.657 1.00 26.61 357 ASN A C 1
ATOM 2360 O O . ASN A 1 309 ? 74.273 164.527 103.805 1.00 21.84 357 ASN A O 1
ATOM 2365 N N . TRP A 1 310 ? 73.308 162.798 102.718 1.00 24.97 358 TRP A N 1
ATOM 2366 C CA . TRP A 1 310 ? 72.657 163.673 101.731 1.00 24.31 358 TRP A CA 1
ATOM 2367 C C . TRP A 1 310 ? 71.739 164.699 102.393 1.00 24.51 358 TRP A C 1
ATOM 2368 O O . TRP A 1 310 ? 71.641 165.853 101.937 1.00 22.04 358 TRP A O 1
ATOM 2379 N N . ASP A 1 311 ? 71.068 164.325 103.496 1.00 23.03 359 ASP A N 1
ATOM 2380 C CA . ASP A 1 311 ? 70.230 165.304 104.172 1.00 26.20 359 ASP A CA 1
ATOM 2381 C C . ASP A 1 311 ? 71.056 166.483 104.708 1.00 25.98 359 ASP A C 1
ATOM 2382 O O . ASP A 1 311 ? 70.573 167.626 104.737 1.00 24.58 359 ASP A O 1
ATOM 2387 N N . ASP A 1 312 ? 72.292 166.216 105.164 1.00 21.98 360 ASP A N 1
ATOM 2388 C CA . ASP A 1 312 ? 73.164 167.305 105.605 1.00 21.93 360 ASP A CA 1
ATOM 2389 C C . ASP A 1 312 ? 73.469 168.253 104.438 1.00 20.08 360 ASP A C 1
ATOM 2390 O O . ASP A 1 312 ? 73.479 169.472 104.596 1.00 19.01 360 ASP A O 1
ATOM 2395 N N . TYR A 1 313 ? 73.780 167.683 103.287 1.00 20.39 361 TYR A N 1
ATOM 2396 C CA . TYR A 1 313 ? 74.101 168.467 102.102 1.00 18.31 361 TYR A CA 1
ATOM 2397 C C . TYR A 1 313 ? 72.944 169.356 101.689 1.00 19.86 361 TYR A C 1
ATOM 2398 O O . TYR A 1 313 ? 73.135 170.516 101.305 1.00 18.57 361 TYR A O 1
ATOM 2407 N N . LYS A 1 314 ? 71.719 168.841 101.780 1.00 21.32 362 LYS A N 1
ATOM 2408 C CA . LYS A 1 314 ? 70.570 169.653 101.412 1.00 18.45 362 LYS A CA 1
ATOM 2409 C C . LYS A 1 314 ? 70.343 170.834 102.344 1.00 22.32 362 LYS A C 1
ATOM 2410 O O . LYS A 1 314 ? 69.626 171.780 101.967 1.00 25.57 362 LYS A O 1
ATOM 2416 N N . LYS A 1 315 ? 70.969 170.847 103.514 1.00 17.99 363 LYS A N 1
ATOM 2417 C CA . LYS A 1 315 ? 70.882 171.991 104.406 1.00 19.20 363 LYS A CA 1
ATOM 2418 C C . LYS A 1 315 ? 71.815 173.139 104.012 1.00 23.24 363 LYS A C 1
ATOM 2419 O O . LYS A 1 315 ? 71.742 174.230 104.597 1.00 20.76 363 LYS A O 1
ATOM 2425 N N . MET A 1 316 ? 72.665 172.939 103.009 1.00 18.95 364 MET A N 1
ATOM 2426 C CA . MET A 1 316 ? 73.759 173.894 102.787 1.00 18.65 364 MET A CA 1
ATOM 2427 C C . MET A 1 316 ? 73.348 174.991 101.812 1.00 19.02 364 MET A C 1
ATOM 2428 O O . MET A 1 316 ? 73.935 175.182 100.752 1.00 17.80 364 MET A O 1
ATOM 2433 N N . ASP A 1 317 ? 72.325 175.747 102.208 1.00 18.82 365 ASP A N 1
ATOM 2434 C CA . ASP A 1 317 ? 71.712 176.697 101.272 1.00 18.83 365 ASP A CA 1
ATOM 2435 C C . ASP A 1 317 ? 72.645 177.868 100.937 1.00 16.69 365 ASP A C 1
ATOM 2436 O O . ASP A 1 317 ? 72.739 178.287 99.775 1.00 18.53 365 ASP A O 1
ATOM 2441 N N . PHE A 1 318 ? 73.293 178.457 101.944 1.00 16.23 366 PHE A N 1
ATOM 2442 C CA . PHE A 1 318 ? 74.154 179.591 101.618 1.00 17.91 366 PHE A CA 1
ATOM 2443 C C . PHE A 1 318 ? 75.392 179.097 100.894 1.00 17.21 366 PHE A C 1
ATOM 2444 O O . PHE A 1 318 ? 75.966 179.816 100.055 1.00 15.96 366 PHE A O 1
ATOM 2452 N N . THR A 1 319 ? 75.789 177.856 101.169 1.00 15.59 367 THR A N 1
ATOM 2453 C CA . THR A 1 319 ? 76.898 177.276 100.415 1.00 14.76 367 THR A CA 1
ATOM 2454 C C . THR A 1 319 ? 76.568 177.220 98.926 1.00 15.93 367 THR A C 1
ATOM 2455 O O . THR A 1 319 ? 77.421 177.502 98.079 1.00 15.56 367 THR A O 1
ATOM 2459 N N . GLN A 1 320 ? 75.327 176.854 98.577 1.00 16.12 368 GLN A N 1
ATOM 2460 C CA . GLN A 1 320 ? 74.932 176.897 97.169 1.00 14.49 368 GLN A CA 1
ATOM 2461 C C . GLN A 1 320 ? 74.974 178.301 96.600 1.00 16.28 368 GLN A C 1
ATOM 2462 O O . GLN A 1 320 ? 75.273 178.466 95.405 1.00 17.90 368 GLN A O 1
ATOM 2468 N N . CYS A 1 321 ? 74.616 179.324 97.399 1.00 12.74 369 CYS A N 1
ATOM 2469 C CA . CYS A 1 321 ? 74.746 180.694 96.908 1.00 14.62 369 CYS A CA 1
ATOM 2470 C C . CYS A 1 321 ? 76.197 181.043 96.578 1.00 13.02 369 CYS A C 1
ATOM 2471 O O . CYS A 1 321 ? 76.472 181.724 95.575 1.00 14.59 369 CYS A O 1
ATOM 2474 N N . VAL A 1 322 ? 77.123 180.676 97.476 1.00 13.39 370 VAL A N 1
ATOM 2475 C CA . VAL A 1 322 ? 78.542 180.910 97.241 1.00 12.39 370 VAL A CA 1
ATOM 2476 C C . VAL A 1 322 ? 79.045 180.120 96.024 1.00 12.70 370 VAL A C 1
ATOM 2477 O O . VAL A 1 322 ? 79.879 180.621 95.250 1.00 12.83 370 VAL A O 1
ATOM 2481 N N . ILE A 1 323 ? 78.571 178.882 95.840 1.00 15.57 371 ILE A N 1
ATOM 2482 C CA . ILE A 1 323 ? 78.959 178.097 94.653 1.00 14.38 371 ILE A CA 1
ATOM 2483 C C . ILE A 1 323 ? 78.475 178.784 93.393 1.00 11.66 371 ILE A C 1
ATOM 2484 O O . ILE A 1 323 ? 79.247 179.001 92.441 1.00 10.89 371 ILE A O 1
ATOM 2489 N N . ASN A 1 324 ? 77.190 179.139 93.348 1.00 10.53 372 ASN A N 1
ATOM 2490 C CA . ASN A 1 324 ? 76.668 179.807 92.134 1.00 11.82 372 ASN A CA 1
ATOM 2491 C C . ASN A 1 324 ? 77.450 181.092 91.830 1.00 11.44 372 ASN A C 1
ATOM 2492 O O . ASN A 1 324 ? 77.751 181.426 90.661 1.00 11.72 372 ASN A O 1
ATOM 2497 N N . GLU A 1 325 ? 77.759 181.868 92.871 1.00 12.04 373 GLU A N 1
ATOM 2498 C CA . GLU A 1 325 ? 78.447 183.139 92.630 1.00 11.07 373 GLU A CA 1
ATOM 2499 C C . GLU A 1 325 ? 79.895 182.935 92.200 1.00 13.00 373 GLU A C 1
ATOM 2500 O O . GLU A 1 325 ? 80.427 183.696 91.372 1.00 12.71 373 GLU A O 1
ATOM 2506 N N . THR A 1 326 ? 80.564 181.958 92.793 1.00 12.63 374 THR A N 1
ATOM 2507 C CA . THR A 1 326 ? 81.903 181.604 92.344 1.00 10.68 374 THR A CA 1
ATOM 2508 C C . THR A 1 326 ? 81.918 181.239 90.871 1.00 11.63 374 THR A C 1
ATOM 2509 O O . THR A 1 326 ? 82.794 181.698 90.124 1.00 12.57 374 THR A O 1
ATOM 2513 N N . LEU A 1 327 ? 80.954 180.451 90.421 1.00 12.50 375 LEU A N 1
ATOM 2514 C CA . LEU A 1 327 ? 80.972 180.026 89.015 1.00 10.78 375 LEU A CA 1
ATOM 2515 C C . LEU A 1 327 ? 80.571 181.189 88.099 1.00 11.18 375 LEU A C 1
ATOM 2516 O O . LEU A 1 327 ? 81.101 181.320 86.968 1.00 12.54 375 LEU A O 1
ATOM 2521 N N . ARG A 1 328 ? 79.634 182.026 88.557 1.00 12.11 376 ARG A N 1
ATOM 2522 C CA . ARG A 1 328 ? 79.182 183.180 87.748 1.00 10.64 376 ARG A CA 1
ATOM 2523 C C . ARG A 1 328 ? 80.320 184.183 87.524 1.00 14.34 376 ARG A C 1
ATOM 2524 O O . ARG A 1 328 ? 80.522 184.675 86.412 1.00 14.28 376 ARG A O 1
ATOM 2532 N N . LEU A 1 329 ? 81.085 184.488 88.577 1.00 11.44 377 LEU A N 1
ATOM 2533 C CA . LEU A 1 329 ? 82.078 185.541 88.510 1.00 12.00 377 LEU A CA 1
ATOM 2534 C C . LEU A 1 329 ? 83.382 185.009 87.947 1.00 15.99 377 LEU A C 1
ATOM 2535 O O . LEU A 1 329 ? 84.050 185.672 87.142 1.00 14.03 377 LEU A O 1
ATOM 2540 N N . GLY A 1 330 ? 83.751 183.798 88.356 1.00 13.60 378 GLY A N 1
ATOM 2541 C CA . GLY A 1 330 ? 85.063 183.279 87.999 1.00 13.50 378 GLY A CA 1
ATOM 2542 C C . GLY A 1 330 ? 85.132 182.614 86.640 1.00 11.73 378 GLY A C 1
ATOM 2543 O O . GLY A 1 330 ? 86.198 182.651 86.001 1.00 12.87 378 GLY A O 1
ATOM 2544 N N . ASN A 1 331 ? 84.015 182.033 86.161 1.00 12.36 379 ASN A N 1
ATOM 2545 C CA . ASN A 1 331 ? 83.925 181.520 84.777 1.00 11.92 379 ASN A CA 1
ATOM 2546 C C . ASN A 1 331 ? 85.061 180.549 84.435 1.00 14.11 379 ASN A C 1
ATOM 2547 O O . ASN A 1 331 ? 85.897 180.786 83.558 1.00 13.89 379 ASN A O 1
ATOM 2552 N N . VAL A 1 332 ? 84.972 179.382 85.079 1.00 12.12 380 VAL A N 1
ATOM 2553 C CA . VAL A 1 332 ? 85.857 178.263 84.759 1.00 9.70 380 VAL A CA 1
ATOM 2554 C C . VAL A 1 332 ? 85.955 178.042 83.254 1.00 12.18 380 VAL A C 1
ATOM 2555 O O . VAL A 1 332 ? 87.056 177.800 82.717 1.00 13.75 380 VAL A O 1
ATOM 2559 N N . VAL A 1 333 ? 84.822 178.097 82.559 1.00 11.23 381 VAL A N 1
ATOM 2560 C CA . VAL A 1 333 ? 84.779 177.872 81.108 1.00 11.09 381 VAL A CA 1
ATOM 2561 C C . VAL A 1 333 ? 84.387 179.194 80.439 1.00 10.15 381 VAL A C 1
ATOM 2562 O O . VAL A 1 333 ? 83.341 179.779 80.768 1.00 14.60 381 VAL A O 1
ATOM 2566 N N . ARG A 1 334 ? 85.226 179.664 79.511 1.00 11.29 382 ARG A N 1
ATOM 2567 C CA . ARG A 1 334 ? 84.977 180.982 78.924 1.00 12.96 382 ARG A CA 1
ATOM 2568 C C . ARG A 1 334 ? 83.999 180.898 77.765 1.00 12.50 382 ARG A C 1
ATOM 2569 O O . ARG A 1 334 ? 83.123 181.779 77.605 1.00 13.57 382 ARG A O 1
ATOM 2577 N N . PHE A 1 335 ? 84.178 179.887 76.917 1.00 13.39 383 PHE A N 1
ATOM 2578 C CA . PHE A 1 335 ? 83.413 179.769 75.661 1.00 14.19 383 PHE A CA 1
ATOM 2579 C C . PHE A 1 335 ? 83.534 178.328 75.207 1.00 12.72 383 PHE A C 1
ATOM 2580 O O . PHE A 1 335 ? 84.413 177.590 75.697 1.00 13.25 383 PHE A O 1
ATOM 2588 N N . LEU A 1 336 ? 82.632 177.915 74.281 1.00 11.86 384 LEU A N 1
ATOM 2589 C CA . LEU A 1 336 ? 82.632 176.552 73.751 1.00 11.27 384 LEU A CA 1
ATOM 2590 C C . LEU A 1 336 ? 82.852 176.610 72.243 1.00 14.86 384 LEU A C 1
ATOM 2591 O O . LEU A 1 336 ? 82.641 177.659 71.614 1.00 14.44 384 LEU A O 1
ATOM 2596 N N . HIS A 1 337 ? 83.292 175.479 71.668 1.00 14.11 385 HIS A N 1
ATOM 2597 C CA . HIS A 1 337 ? 83.547 175.375 70.243 1.00 13.20 385 HIS A CA 1
ATOM 2598 C C . HIS A 1 337 ? 82.380 174.634 69.584 1.00 15.46 385 HIS A C 1
ATOM 2599 O O . HIS A 1 337 ? 82.098 173.492 69.932 1.00 13.35 385 HIS A O 1
ATOM 2606 N N . ARG A 1 338 ? 81.792 175.236 68.545 1.00 12.15 386 ARG A N 1
ATOM 2607 C CA . ARG A 1 338 ? 80.730 174.585 67.785 1.00 11.88 386 ARG A CA 1
ATOM 2608 C C . ARG A 1 338 ? 80.968 174.872 66.298 1.00 13.43 386 ARG A C 1
ATOM 2609 O O . ARG A 1 338 ? 81.806 175.715 65.929 1.00 12.86 386 ARG A O 1
ATOM 2617 N N . LYS A 1 339 ? 80.195 174.187 65.454 1.00 17.83 387 LYS A N 1
ATOM 2618 C CA . LYS A 1 339 ? 80.137 174.564 64.041 1.00 15.30 387 LYS A CA 1
ATOM 2619 C C . LYS A 1 339 ? 78.694 174.501 63.579 1.00 13.71 387 LYS A C 1
ATOM 2620 O O . LYS A 1 339 ? 77.904 173.739 64.129 1.00 16.32 387 LYS A O 1
ATOM 2626 N N . ALA A 1 340 ? 78.352 175.291 62.549 1.00 14.53 388 ALA A N 1
ATOM 2627 C CA . ALA A 1 340 ? 76.981 175.238 61.986 1.00 13.69 388 ALA A CA 1
ATOM 2628 C C . ALA A 1 340 ? 76.824 174.023 61.064 1.00 16.87 388 ALA A C 1
ATOM 2629 O O . ALA A 1 340 ? 77.709 173.722 60.245 1.00 16.85 388 ALA A O 1
ATOM 2631 N N . LEU A 1 341 ? 75.742 173.289 61.251 1.00 13.91 389 LEU A N 1
ATOM 2632 C CA . LEU A 1 341 ? 75.487 172.096 60.440 1.00 16.15 389 LEU A CA 1
ATOM 2633 C C . LEU A 1 341 ? 74.769 172.440 59.149 1.00 24.68 389 LEU A C 1
ATOM 2634 O O . LEU A 1 341 ? 74.726 171.589 58.249 1.00 19.44 389 LEU A O 1
ATOM 2639 N N . LYS A 1 342 ? 74.211 173.652 59.055 1.00 20.66 390 LYS A N 1
ATOM 2640 C CA . LYS A 1 342 ? 73.563 174.159 57.840 1.00 22.39 390 LYS A CA 1
ATOM 2641 C C . LYS A 1 342 ? 73.419 175.674 57.985 1.00 23.59 390 LYS A C 1
ATOM 2642 O O . LYS A 1 342 ? 73.743 176.227 59.025 1.00 19.70 390 LYS A O 1
ATOM 2648 N N . ASP A 1 343 ? 72.978 176.361 56.913 1.00 16.36 391 ASP A N 1
ATOM 2649 C CA . ASP A 1 343 ? 72.827 177.808 57.027 1.00 18.52 391 ASP A CA 1
ATOM 2650 C C . ASP A 1 343 ? 71.767 178.111 58.066 1.00 20.19 391 ASP A C 1
ATOM 2651 O O . ASP A 1 343 ? 70.677 177.526 58.042 1.00 19.63 391 ASP A O 1
ATOM 2656 N N . VAL A 1 344 ? 72.084 179.012 58.983 1.00 17.38 392 VAL A N 1
ATOM 2657 C CA . VAL A 1 344 ? 71.129 179.481 59.989 1.00 14.33 392 VAL A CA 1
ATOM 2658 C C . VAL A 1 344 ? 70.993 181.002 59.840 1.00 19.19 392 VAL A C 1
ATOM 2659 O O . VAL A 1 344 ? 71.991 181.709 59.684 1.00 19.91 392 VAL A O 1
ATOM 2663 N N . ARG A 1 345 ? 69.759 181.512 59.861 1.00 13.89 393 ARG A N 1
ATOM 2664 C CA . ARG A 1 345 ? 69.551 182.965 59.805 1.00 15.48 393 ARG A CA 1
ATOM 2665 C C . ARG A 1 345 ? 68.897 183.353 61.118 1.00 15.77 393 ARG A C 1
ATOM 2666 O O . ARG A 1 345 ? 67.738 182.980 61.355 1.00 16.49 393 ARG A O 1
ATOM 2674 N N . TYR A 1 346 ? 69.658 183.991 62.005 1.00 15.80 394 TYR A N 1
ATOM 2675 C CA . TYR A 1 346 ? 69.205 184.263 63.381 1.00 12.63 394 TYR A CA 1
ATOM 2676 C C . TYR A 1 346 ? 69.034 185.772 63.548 1.00 15.16 394 TYR A C 1
ATOM 2677 O O . TYR A 1 346 ? 70.016 186.519 63.532 1.00 14.64 394 TYR A O 1
ATOM 2686 N N . LYS A 1 347 ? 67.782 186.230 63.737 1.00 13.05 395 LYS A N 1
ATOM 2687 C CA . LYS A 1 347 ? 67.514 187.667 63.903 1.00 12.38 395 LYS A CA 1
ATOM 2688 C C . LYS A 1 347 ? 68.223 188.489 62.816 1.00 18.75 395 LYS A C 1
ATOM 2689 O O . LYS A 1 347 ? 68.812 189.548 63.077 1.00 19.80 395 LYS A O 1
ATOM 2695 N N . GLY A 1 348 ? 68.189 187.975 61.595 1.00 17.66 396 GLY A N 1
ATOM 2696 C CA . GLY A 1 348 ? 68.763 188.679 60.473 1.00 20.83 396 GLY A CA 1
ATOM 2697 C C . GLY A 1 348 ? 70.198 188.314 60.162 1.00 22.23 396 GLY A C 1
ATOM 2698 O O . GLY A 1 348 ? 70.664 188.559 59.034 1.00 24.26 396 GLY A O 1
ATOM 2699 N N . TYR A 1 349 ? 70.922 187.744 61.117 1.00 16.06 397 TYR A N 1
ATOM 2700 C CA . TYR A 1 349 ? 72.333 187.421 60.871 1.00 16.60 397 TYR A CA 1
ATOM 2701 C C . TYR A 1 349 ? 72.456 186.105 60.140 1.00 18.77 397 TYR A C 1
ATOM 2702 O O . TYR A 1 349 ? 71.873 185.104 60.552 1.00 20.26 397 TYR A O 1
ATOM 2711 N N . ASP A 1 350 ? 73.317 186.073 59.130 1.00 12.75 398 ASP A N 1
ATOM 2712 C CA . ASP A 1 350 ? 73.636 184.864 58.380 1.00 15.52 398 ASP A CA 1
ATOM 2713 C C . ASP A 1 350 ? 74.737 184.074 59.106 1.00 17.67 398 ASP A C 1
ATOM 2714 O O . ASP A 1 350 ? 75.826 184.616 59.289 1.00 18.64 398 ASP A O 1
ATOM 2719 N N . ILE A 1 351 ? 74.462 182.840 59.526 1.00 15.03 399 ILE A N 1
ATOM 2720 C CA . ILE A 1 351 ? 75.492 181.932 60.067 1.00 15.44 399 ILE A CA 1
ATOM 2721 C C . ILE A 1 351 ? 75.671 180.800 59.056 1.00 14.54 399 ILE A C 1
ATOM 2722 O O . ILE A 1 351 ? 74.841 179.879 58.998 1.00 18.67 399 ILE A O 1
ATOM 2727 N N . PRO A 1 352 ? 76.680 180.848 58.183 1.00 16.82 400 PRO A N 1
ATOM 2728 C CA . PRO A 1 352 ? 76.720 179.910 57.059 1.00 18.29 400 PRO A CA 1
ATOM 2729 C C . PRO A 1 352 ? 77.102 178.501 57.474 1.00 21.58 400 PRO A C 1
ATOM 2730 O O . PRO A 1 352 ? 77.884 178.296 58.413 1.00 17.28 400 PRO A O 1
ATOM 2734 N N . SER A 1 353 ? 76.586 177.531 56.707 1.00 15.88 401 SER A N 1
ATOM 2735 C CA . SER A 1 353 ? 76.873 176.117 56.905 1.00 18.13 401 SER A CA 1
ATOM 2736 C C . SER A 1 353 ? 78.368 175.921 57.010 1.00 20.36 401 SER A C 1
ATOM 2737 O O . SER A 1 353 ? 79.119 176.482 56.209 1.00 17.80 401 SER A O 1
ATOM 2740 N N . GLY A 1 354 ? 78.789 175.142 58.014 1.00 16.44 402 GLY A N 1
ATOM 2741 C CA . GLY A 1 354 ? 80.192 174.787 58.148 1.00 19.67 402 GLY A CA 1
ATOM 2742 C C . GLY A 1 354 ? 81.079 175.794 58.846 1.00 21.73 402 GLY A C 1
ATOM 2743 O O . GLY A 1 354 ? 82.248 175.444 59.173 1.00 17.91 402 GLY A O 1
ATOM 2744 N N . TRP A 1 355 ? 80.610 177.020 59.093 1.00 15.34 403 TRP A N 1
ATOM 2745 C CA . TRP A 1 355 ? 81.424 177.965 59.836 1.00 14.97 403 TRP A CA 1
ATOM 2746 C C . TRP A 1 355 ? 81.528 177.541 61.313 1.00 16.80 403 TRP A C 1
ATOM 2747 O O . TRP A 1 355 ? 80.605 176.943 61.900 1.00 14.90 403 TRP A O 1
ATOM 2758 N N . LYS A 1 356 ? 82.638 177.914 61.927 1.00 17.59 404 LYS A N 1
ATOM 2759 C CA . LYS A 1 356 ? 82.765 177.764 63.384 1.00 17.17 404 LYS A CA 1
ATOM 2760 C C . LYS A 1 356 ? 81.894 178.791 64.091 1.00 14.97 404 LYS A C 1
ATOM 2761 O O . LYS A 1 356 ? 81.689 179.904 63.608 1.00 13.95 404 LYS A O 1
ATOM 2767 N N . VAL A 1 357 ? 81.434 178.430 65.299 1.00 14.59 405 VAL A N 1
ATOM 2768 C CA . VAL A 1 357 ? 80.543 179.294 66.052 1.00 13.71 405 VAL A CA 1
ATOM 2769 C C . VAL A 1 357 ? 80.997 179.167 67.492 1.00 13.84 405 VAL A C 1
ATOM 2770 O O . VAL A 1 357 ? 81.060 178.041 67.993 1.00 14.30 405 VAL A O 1
ATOM 2774 N N . LEU A 1 358 ? 81.329 180.285 68.138 1.00 13.94 406 LEU A N 1
ATOM 2775 C CA . LEU A 1 358 ? 81.802 180.232 69.542 1.00 11.35 406 LEU A CA 1
ATOM 2776 C C . LEU A 1 358 ? 80.770 180.902 70.460 1.00 13.30 406 LEU A C 1
ATOM 2777 O O . LEU A 1 358 ? 80.750 182.139 70.586 1.00 15.25 406 LEU A O 1
ATOM 2782 N N . PRO A 1 359 ? 79.913 180.127 71.157 1.00 14.32 407 PRO A N 1
ATOM 2783 C CA . PRO A 1 359 ? 79.080 180.738 72.188 1.00 13.64 407 PRO A CA 1
ATOM 2784 C C . PRO A 1 359 ? 79.928 181.089 73.399 1.00 14.08 407 PRO A C 1
ATOM 2785 O O . PRO A 1 359 ? 80.481 180.185 74.050 1.00 13.30 407 PRO A O 1
ATOM 2789 N N . VAL A 1 360 ? 80.068 182.379 73.671 1.00 13.82 408 VAL A N 1
ATOM 2790 C CA . VAL A 1 360 ? 80.889 182.827 74.805 1.00 10.90 408 VAL A CA 1
ATOM 2791 C C . VAL A 1 360 ? 79.958 182.744 76.013 1.00 14.65 408 VAL A C 1
ATOM 2792 O O . VAL A 1 360 ? 79.283 183.721 76.359 1.00 15.47 408 VAL A O 1
ATOM 2796 N N . ILE A 1 361 ? 79.858 181.549 76.612 1.00 13.51 409 ILE A N 1
ATOM 2797 C CA . ILE A 1 361 ? 78.886 181.328 77.660 1.00 13.29 409 ILE A CA 1
ATOM 2798 C C . ILE A 1 361 ? 79.145 182.226 78.874 1.00 18.60 409 ILE A C 1
ATOM 2799 O O . ILE A 1 361 ? 78.214 182.526 79.619 1.00 18.67 409 ILE A O 1
ATOM 2804 N N . SER A 1 362 ? 80.380 182.681 79.077 1.00 14.70 410 SER A N 1
ATOM 2805 C CA . SER A 1 362 ? 80.704 183.540 80.205 1.00 13.55 410 SER A CA 1
ATOM 2806 C C . SER A 1 362 ? 80.140 184.951 80.049 1.00 19.93 410 SER A C 1
ATOM 2807 O O . SER A 1 362 ? 80.017 185.665 81.049 1.00 16.75 410 SER A O 1
ATOM 2810 N N . ALA A 1 363 ? 79.730 185.351 78.838 1.00 16.72 411 ALA A N 1
ATOM 2811 C CA . ALA A 1 363 ? 79.371 186.763 78.635 1.00 18.41 411 ALA A CA 1
ATOM 2812 C C . ALA A 1 363 ? 78.148 187.184 79.444 1.00 16.60 411 ALA A C 1
ATOM 2813 O O . ALA A 1 363 ? 78.150 188.278 80.033 1.00 20.31 411 ALA A O 1
ATOM 2815 N N . VAL A 1 364 ? 77.090 186.367 79.467 1.00 13.19 412 VAL A N 1
ATOM 2816 C CA . VAL A 1 364 ? 75.858 186.757 80.156 1.00 18.50 412 VAL A CA 1
ATOM 2817 C C . VAL A 1 364 ? 76.110 186.926 81.650 1.00 23.91 412 VAL A C 1
ATOM 2818 O O . VAL A 1 364 ? 75.497 187.796 82.316 1.00 15.56 412 VAL A O 1
ATOM 2822 N N . HIS A 1 365 ? 77.066 186.169 82.181 1.00 16.54 413 HIS A N 1
ATOM 2823 C CA . HIS A 1 365 ? 77.336 186.244 83.627 1.00 14.26 413 HIS A CA 1
ATOM 2824 C C . HIS A 1 365 ? 77.859 187.606 84.028 1.00 14.67 413 HIS A C 1
ATOM 2825 O O . HIS A 1 365 ? 77.730 187.998 85.200 1.00 17.98 413 HIS A O 1
ATOM 2832 N N . LEU A 1 366 ? 78.549 188.282 83.112 1.00 13.40 414 LEU A N 1
ATOM 2833 C CA . LEU A 1 366 ? 79.224 189.538 83.431 1.00 18.70 414 LEU A CA 1
ATOM 2834 C C . LEU A 1 366 ? 78.468 190.754 82.859 1.00 25.51 414 LEU A C 1
ATOM 2835 O O . LEU A 1 366 ? 79.004 191.862 82.820 1.00 22.51 414 LEU A O 1
ATOM 2840 N N . ASP A 1 367 ? 77.222 190.556 82.459 1.00 20.42 415 ASP A N 1
ATOM 2841 C CA . ASP A 1 367 ? 76.429 191.582 81.765 1.00 21.91 415 ASP A CA 1
ATOM 2842 C C . ASP A 1 367 ? 75.737 192.453 82.811 1.00 23.33 415 ASP A C 1
ATOM 2843 O O . ASP A 1 367 ? 74.873 191.988 83.553 1.00 22.06 415 ASP A O 1
ATOM 2848 N N . ASN A 1 368 ? 76.117 193.734 82.871 1.00 30.35 416 ASN A N 1
ATOM 2849 C CA . ASN A 1 368 ? 75.551 194.505 83.978 1.00 28.46 416 ASN A CA 1
ATOM 2850 C C . ASN A 1 368 ? 74.064 194.811 83.799 1.00 33.03 416 ASN A C 1
ATOM 2851 O O . ASN A 1 368 ? 73.454 195.277 84.762 1.00 35.22 416 ASN A O 1
ATOM 2856 N N . SER A 1 369 ? 73.431 194.440 82.668 1.00 29.52 417 SER A N 1
ATOM 2857 C CA . SER A 1 369 ? 71.981 194.520 82.602 1.00 29.99 417 SER A CA 1
ATOM 2858 C C . SER A 1 369 ? 71.263 193.266 83.085 1.00 40.85 417 SER A C 1
ATOM 2859 O O . SER A 1 369 ? 70.040 193.299 83.250 1.00 36.42 417 SER A O 1
ATOM 2862 N N . ARG A 1 370 ? 71.988 192.169 83.324 1.00 31.17 418 ARG A N 1
ATOM 2863 C CA . ARG A 1 370 ? 71.434 190.950 83.896 1.00 30.82 418 ARG A CA 1
ATOM 2864 C C . ARG A 1 370 ? 71.778 190.755 85.365 1.00 25.41 418 ARG A C 1
ATOM 2865 O O . ARG A 1 370 ? 70.975 190.177 86.099 1.00 25.63 418 ARG A O 1
ATOM 2873 N N . TYR A 1 371 ? 72.960 191.199 85.785 1.00 24.31 419 TYR A N 1
ATOM 2874 C CA . TYR A 1 371 ? 73.416 191.075 87.164 1.00 19.95 419 TYR A CA 1
ATOM 2875 C C . TYR A 1 371 ? 73.900 192.444 87.629 1.00 23.50 419 TYR A C 1
ATOM 2876 O O . TYR A 1 371 ? 74.847 192.985 87.062 1.00 25.73 419 TYR A O 1
ATOM 2885 N N . ASP A 1 372 ? 73.257 192.995 88.648 1.00 23.49 420 ASP A N 1
ATOM 2886 C CA . ASP A 1 372 ? 73.735 194.242 89.250 1.00 23.93 420 ASP A CA 1
ATOM 2887 C C . ASP A 1 372 ? 75.178 194.084 89.741 1.00 22.63 420 ASP A C 1
ATOM 2888 O O . ASP A 1 372 ? 75.475 193.129 90.449 1.00 20.95 420 ASP A O 1
ATOM 2893 N N . GLN A 1 373 ? 76.053 195.039 89.428 1.00 20.83 421 GLN A N 1
ATOM 2894 C CA . GLN A 1 373 ? 77.446 195.014 89.868 1.00 19.76 421 GLN A CA 1
ATOM 2895 C C . GLN A 1 373 ? 78.078 193.659 89.535 1.00 22.52 421 GLN A C 1
ATOM 2896 O O . GLN A 1 373 ? 78.471 192.913 90.437 1.00 21.24 421 GLN A O 1
ATOM 2902 N N . PRO A 1 374 ? 78.179 193.326 88.261 1.00 21.75 422 PRO A N 1
ATOM 2903 C CA . PRO A 1 374 ? 78.521 191.961 87.890 1.00 17.15 422 PRO A CA 1
ATOM 2904 C C . PRO A 1 374 ? 79.953 191.596 88.209 1.00 20.68 422 PRO A C 1
ATOM 2905 O O . PRO A 1 374 ? 80.254 190.397 88.252 1.00 18.67 422 PRO A O 1
ATOM 2909 N N . ASN A 1 375 ? 80.858 192.560 88.404 1.00 18.97 423 ASN A N 1
ATOM 2910 C CA . ASN A 1 375 ? 82.227 192.170 88.743 1.00 23.37 423 ASN A CA 1
ATOM 2911 C C . ASN A 1 375 ? 82.432 192.034 90.239 1.00 20.21 423 ASN A C 1
ATOM 2912 O O . ASN A 1 375 ? 83.568 191.810 90.676 1.00 21.55 423 ASN A O 1
ATOM 2917 N N . LEU A 1 376 ? 81.379 192.176 91.037 1.00 17.97 424 LEU A N 1
ATOM 2918 C CA . LEU A 1 376 ? 81.479 192.034 92.489 1.00 19.90 424 LEU A CA 1
ATOM 2919 C C . LEU A 1 376 ? 81.062 190.637 92.911 1.00 20.18 424 LEU A C 1
ATOM 2920 O O . LEU A 1 376 ? 80.047 190.117 92.446 1.00 16.17 424 LEU A O 1
ATOM 2925 N N . PHE A 1 377 ? 81.785 190.079 93.886 1.00 15.97 425 PHE A N 1
ATOM 2926 C CA . PHE A 1 377 ? 81.383 188.807 94.475 1.00 15.14 425 PHE A CA 1
ATOM 2927 C C . PHE A 1 377 ? 80.295 189.101 95.504 1.00 18.97 425 PHE A C 1
ATOM 2928 O O . PHE A 1 377 ? 80.563 189.675 96.569 1.00 16.30 425 PHE A O 1
ATOM 2936 N N . ASN A 1 378 ? 79.050 188.744 95.165 1.00 13.73 426 ASN A N 1
ATOM 2937 C CA . ASN A 1 378 ? 77.877 189.034 96.003 1.00 15.52 426 ASN A CA 1
ATOM 2938 C C . ASN A 1 378 ? 77.034 187.757 96.073 1.00 14.37 426 ASN A C 1
ATOM 2939 O O . ASN A 1 378 ? 76.050 187.609 95.316 1.00 15.35 426 ASN A O 1
ATOM 2944 N N . PRO A 1 379 ? 77.399 186.774 96.939 1.00 14.59 427 PRO A N 1
ATOM 2945 C CA . PRO A 1 379 ? 76.621 185.522 96.948 1.00 13.61 427 PRO A CA 1
ATOM 2946 C C . PRO A 1 379 ? 75.174 185.747 97.398 1.00 15.12 427 PRO A C 1
ATOM 2947 O O . PRO A 1 379 ? 74.312 184.924 97.084 1.00 14.98 427 PRO A O 1
ATOM 2951 N N . TRP A 1 380 ? 74.884 186.859 98.107 1.00 15.92 428 TRP A N 1
ATOM 2952 C CA . TRP A 1 380 ? 73.494 187.113 98.486 1.00 19.58 428 TRP A CA 1
ATOM 2953 C C . TRP A 1 380 ? 72.601 187.442 97.290 1.00 18.61 428 TRP A C 1
ATOM 2954 O O . TRP A 1 380 ? 71.378 187.443 97.455 1.00 20.83 428 TRP A O 1
ATOM 2965 N N . ARG A 1 381 ? 73.143 187.737 96.100 1.00 15.71 429 ARG A N 1
ATOM 2966 C CA . ARG A 1 381 ? 72.242 187.877 94.947 1.00 16.09 429 ARG A CA 1
ATOM 2967 C C . ARG A 1 381 ? 71.461 186.598 94.666 1.00 20.77 429 ARG A C 1
ATOM 2968 O O . ARG A 1 381 ? 70.441 186.651 93.952 1.00 21.26 429 ARG A O 1
ATOM 2976 N N . TRP A 1 382 ? 71.878 185.451 95.230 1.00 16.74 430 TRP A N 1
ATOM 2977 C CA . TRP A 1 382 ? 71.221 184.180 94.995 1.00 17.29 430 TRP A CA 1
ATOM 2978 C C . TRP A 1 382 ? 70.243 183.822 96.100 1.00 24.54 430 TRP A C 1
ATOM 2979 O O . TRP A 1 382 ? 69.511 182.849 95.952 1.00 23.08 430 TRP A O 1
ATOM 2990 N N . GLN A 1 383 ? 70.223 184.582 97.188 1.00 21.13 431 GLN A N 1
ATOM 2991 C CA . GLN A 1 383 ? 69.561 184.109 98.393 1.00 25.18 431 GLN A CA 1
ATOM 2992 C C . GLN A 1 383 ? 68.058 184.319 98.273 1.00 29.27 431 GLN A C 1
ATOM 2993 O O . GLN A 1 383 ? 67.590 185.420 97.957 1.00 33.67 431 GLN A O 1
ATOM 2999 N N . GLN A 1 384 ? 67.302 183.243 98.481 1.00 32.40 432 GLN A N 1
ATOM 3000 C CA . GLN A 1 384 ? 65.859 183.267 98.266 1.00 33.74 432 GLN A CA 1
ATOM 3001 C C . GLN A 1 384 ? 65.508 183.808 96.888 1.00 43.05 432 GLN A C 1
ATOM 3002 O O . GLN A 1 384 ? 64.490 184.473 96.733 1.00 41.34 432 GLN A O 1
ATOM 3008 N N . GLN A 1 385 ? 66.354 183.566 95.891 1.00 33.05 433 GLN A N 1
ATOM 3009 C CA . GLN A 1 385 ? 66.068 184.011 94.526 1.00 38.06 433 GLN A CA 1
ATOM 3010 C C . GLN A 1 385 ? 65.668 182.830 93.658 1.00 39.55 433 GLN A C 1
ATOM 3011 O O . GLN A 1 385 ? 65.950 181.697 94.029 1.00 43.72 433 GLN A O 1
ATOM 3017 N N . ASN A 1 389 ? 68.165 181.154 81.748 1.00 40.15 450 ASN A N 1
ATOM 3018 C CA . ASN A 1 389 ? 68.558 181.984 80.594 1.00 31.28 450 ASN A CA 1
ATOM 3019 C C . ASN A 1 389 ? 69.821 182.821 80.862 1.00 39.17 450 ASN A C 1
ATOM 3020 O O . ASN A 1 389 ? 70.596 183.123 79.945 1.00 45.12 450 ASN A O 1
ATOM 3025 N N . ASN A 1 390 ? 70.060 183.168 82.129 1.00 23.48 451 ASN A N 1
ATOM 3026 C CA . ASN A 1 390 ? 71.156 184.064 82.472 1.00 18.82 451 ASN A CA 1
ATOM 3027 C C . ASN A 1 390 ? 72.292 183.356 83.172 1.00 18.41 451 ASN A C 1
ATOM 3028 O O . ASN A 1 390 ? 73.172 184.030 83.696 1.00 19.33 451 ASN A O 1
ATOM 3033 N N . TYR A 1 391 ? 72.263 182.027 83.245 1.00 16.85 452 TYR A N 1
ATOM 3034 C CA . TYR A 1 391 ? 73.280 181.323 84.032 1.00 17.65 452 TYR A CA 1
ATOM 3035 C C . TYR A 1 391 ? 73.583 180.022 83.295 1.00 17.39 452 TYR A C 1
ATOM 3036 O O . TYR A 1 391 ? 72.711 179.159 83.194 1.00 17.33 452 TYR A O 1
ATOM 3045 N N . MET A 1 392 ? 74.782 179.910 82.726 1.00 14.29 453 MET A N 1
ATOM 3046 C CA . MET A 1 392 ? 75.097 178.691 81.977 1.00 13.38 453 MET A CA 1
ATOM 3047 C C . MET A 1 392 ? 76.570 178.270 82.121 1.00 11.07 453 MET A C 1
ATOM 3048 O O . MET A 1 392 ? 77.244 178.014 81.109 1.00 14.08 453 MET A O 1
ATOM 3053 N N . PRO A 1 393 ? 77.127 178.229 83.328 1.00 11.55 454 PRO A N 1
ATOM 3054 C CA . PRO A 1 393 ? 78.547 177.855 83.463 1.00 11.32 454 PRO A CA 1
ATOM 3055 C C . PRO A 1 393 ? 78.827 176.426 83.099 1.00 13.28 454 PRO A C 1
ATOM 3056 O O . PRO A 1 393 ? 80.003 176.075 82.910 1.00 12.10 454 PRO A O 1
ATOM 3060 N N . PHE A 1 394 ? 77.797 175.584 83.079 1.00 13.80 455 PHE A N 1
ATOM 3061 C CA . PHE A 1 394 ? 77.941 174.169 82.758 1.00 13.46 455 PHE A CA 1
ATOM 3062 C C . PHE A 1 394 ? 77.541 173.868 81.312 1.00 13.34 455 PHE A C 1
ATOM 3063 O O . PHE A 1 394 ? 77.363 172.687 80.947 1.00 14.16 455 PHE A O 1
ATOM 3071 N N . GLY A 1 395 ? 77.359 174.906 80.491 1.00 13.52 456 GLY A N 1
ATOM 3072 C CA . GLY A 1 395 ? 76.917 174.676 79.127 1.00 13.26 456 GLY A CA 1
ATOM 3073 C C . GLY A 1 395 ? 75.403 174.475 79.089 1.00 14.45 456 GLY A C 1
ATOM 3074 O O . GLY A 1 395 ? 74.664 175.074 79.872 1.00 16.30 456 GLY A O 1
ATOM 3075 N N . GLY A 1 396 ? 74.929 173.632 78.164 1.00 11.96 457 GLY A N 1
ATOM 3076 C CA . GLY A 1 396 ? 73.475 173.505 78.051 1.00 13.22 457 GLY A CA 1
ATOM 3077 C C . GLY A 1 396 ? 73.067 172.477 77.004 1.00 13.28 457 GLY A C 1
ATOM 3078 O O . GLY A 1 396 ? 73.903 171.882 76.312 1.00 16.60 457 GLY A O 1
ATOM 3079 N N . GLY A 1 397 ? 71.740 172.272 76.891 1.00 15.89 458 GLY A N 1
ATOM 3080 C CA . GLY A 1 397 ? 71.243 171.363 75.886 1.00 16.62 458 GLY A CA 1
ATOM 3081 C C . GLY A 1 397 ? 71.685 169.947 76.188 1.00 16.57 458 GLY A C 1
ATOM 3082 O O . GLY A 1 397 ? 71.876 169.565 77.356 1.00 15.20 458 GLY A O 1
ATOM 3083 N N . PRO A 1 398 ? 71.813 169.119 75.147 1.00 15.67 459 PRO A N 1
ATOM 3084 C CA . PRO A 1 398 ? 72.143 167.715 75.375 1.00 17.80 459 PRO A CA 1
ATOM 3085 C C . PRO A 1 398 ? 73.593 167.487 75.765 1.00 18.68 459 PRO A C 1
ATOM 3086 O O . PRO A 1 398 ? 73.994 166.319 75.895 1.00 20.74 459 PRO A O 1
ATOM 3090 N N . ARG A 1 399 ? 74.397 168.549 75.900 1.00 14.04 460 ARG A N 1
ATOM 3091 C CA . ARG A 1 399 ? 75.781 168.441 76.361 1.00 11.97 460 ARG A CA 1
ATOM 3092 C C . ARG A 1 399 ? 75.974 169.139 77.705 1.00 14.66 460 ARG A C 1
ATOM 3093 O O . ARG A 1 399 ? 77.108 169.277 78.163 1.00 17.23 460 ARG A O 1
ATOM 3101 N N . LEU A 1 400 ? 74.878 169.445 78.406 1.00 13.84 461 LEU A N 1
ATOM 3102 C CA . LEU A 1 400 ? 75.006 170.068 79.725 1.00 14.06 461 LEU A CA 1
ATOM 3103 C C . LEU A 1 400 ? 75.913 169.192 80.585 1.00 18.13 461 LEU A C 1
ATOM 3104 O O . LEU A 1 400 ? 75.693 167.993 80.678 1.00 16.56 461 LEU A O 1
ATOM 3109 N N . CYS A 1 401 ? 76.874 169.811 81.258 1.00 11.79 462 CYS A N 1
ATOM 3110 C CA . CYS A 1 401 ? 77.863 169.086 82.075 1.00 14.55 462 CYS A CA 1
ATOM 3111 C C . CYS A 1 401 ? 77.265 167.872 82.787 1.00 13.50 462 CYS A C 1
ATOM 3112 O O . CYS A 1 401 ? 76.402 168.017 83.682 1.00 11.93 462 CYS A O 1
ATOM 3115 N N . ALA A 1 402 ? 77.825 166.687 82.512 1.00 13.44 463 ALA A N 1
ATOM 3116 C CA . ALA A 1 402 ? 77.333 165.473 83.176 1.00 14.84 463 ALA A CA 1
ATOM 3117 C C . ALA A 1 402 ? 77.878 165.307 84.598 1.00 20.01 463 ALA A C 1
ATOM 3118 O O . ALA A 1 402 ? 77.313 164.528 85.396 1.00 17.79 463 ALA A O 1
ATOM 3120 N N . GLY A 1 403 ? 78.940 166.030 84.936 1.00 12.87 464 GLY A N 1
ATOM 3121 C CA . GLY A 1 403 ? 79.472 166.022 86.277 1.00 14.92 464 GLY A CA 1
ATOM 3122 C C . GLY A 1 403 ? 78.962 167.125 87.180 1.00 17.89 464 GLY A C 1
ATOM 3123 O O . GLY A 1 403 ? 79.561 167.345 88.240 1.00 16.67 464 GLY A O 1
ATOM 3124 N N . SER A 1 404 ? 77.937 167.894 86.780 1.00 14.04 465 SER A N 1
ATOM 3125 C CA . SER A 1 404 ? 77.707 169.161 87.503 1.00 12.06 465 SER A CA 1
ATOM 3126 C C . SER A 1 404 ? 77.263 168.919 88.938 1.00 15.00 465 SER A C 1
ATOM 3127 O O . SER A 1 404 ? 77.638 169.673 89.843 1.00 14.07 465 SER A O 1
ATOM 3130 N N . GLU A 1 405 ? 76.474 167.867 89.184 1.00 14.71 466 GLU A N 1
ATOM 3131 C CA . GLU A 1 405 ? 76.051 167.661 90.573 1.00 16.46 466 GLU A CA 1
ATOM 3132 C C . GLU A 1 405 ? 77.190 167.130 91.441 1.00 13.51 466 GLU A C 1
ATOM 3133 O O . GLU A 1 405 ? 77.269 167.474 92.634 1.00 16.39 466 GLU A O 1
ATOM 3139 N N . LEU A 1 406 ? 78.116 166.356 90.868 1.00 13.99 467 LEU A N 1
ATOM 3140 C CA . LEU A 1 406 ? 79.315 166.008 91.635 1.00 15.94 467 LEU A CA 1
ATOM 3141 C C . LEU A 1 406 ? 80.193 167.231 91.875 1.00 15.74 467 LEU A C 1
ATOM 3142 O O . LEU A 1 406 ? 80.736 167.413 92.964 1.00 15.35 467 LEU A O 1
ATOM 3147 N N . ALA A 1 407 ? 80.312 168.121 90.890 1.00 11.76 468 ALA A N 1
ATOM 3148 C CA . ALA A 1 407 ? 81.150 169.300 91.103 1.00 15.49 468 ALA A CA 1
ATOM 3149 C C . ALA A 1 407 ? 80.626 170.155 92.240 1.00 15.06 468 ALA A C 1
ATOM 3150 O O . ALA A 1 407 ? 81.408 170.661 93.069 1.00 14.21 468 ALA A O 1
ATOM 3152 N N . LYS A 1 408 ? 79.295 170.365 92.288 1.00 12.78 469 LYS A N 1
ATOM 3153 C CA . LYS A 1 408 ? 78.763 171.186 93.373 1.00 15.12 469 LYS A CA 1
ATOM 3154 C C . LYS A 1 408 ? 78.951 170.492 94.726 1.00 16.05 469 LYS A C 1
ATOM 3155 O O . LYS A 1 408 ? 79.241 171.151 95.736 1.00 15.39 469 LYS A O 1
ATOM 3161 N N . LEU A 1 409 ? 78.762 169.174 94.766 1.00 14.13 470 LEU A N 1
ATOM 3162 C CA . LEU A 1 409 ? 78.966 168.413 96.011 1.00 17.64 470 LEU A CA 1
ATOM 3163 C C . LEU A 1 409 ? 80.422 168.481 96.508 1.00 16.37 470 LEU A C 1
ATOM 3164 O O . LEU A 1 409 ? 80.676 168.658 97.722 1.00 16.17 470 LEU A O 1
ATOM 3169 N N . GLU A 1 410 ? 81.403 168.345 95.594 1.00 11.52 471 GLU A N 1
ATOM 3170 C CA . GLU A 1 410 ? 82.806 168.530 95.967 1.00 12.92 471 GLU A CA 1
ATOM 3171 C C . GLU A 1 410 ? 83.060 169.920 96.545 1.00 16.48 471 GLU A C 1
ATOM 3172 O O . GLU A 1 410 ? 83.801 170.071 97.529 1.00 14.83 471 GLU A O 1
ATOM 3178 N N . MET A 1 411 ? 82.566 170.959 95.874 1.00 15.13 472 MET A N 1
ATOM 3179 C CA . MET A 1 411 ? 82.790 172.313 96.388 1.00 12.93 472 MET A CA 1
ATOM 3180 C C . MET A 1 411 ? 82.173 172.460 97.774 1.00 17.05 472 MET A C 1
ATOM 3181 O O . MET A 1 411 ? 82.790 173.028 98.679 1.00 14.67 472 MET A O 1
ATOM 3186 N N . ALA A 1 412 ? 80.942 171.966 97.950 1.00 12.43 473 ALA A N 1
ATOM 3187 C CA . ALA A 1 412 ? 80.230 172.201 99.215 1.00 13.06 473 ALA A CA 1
ATOM 3188 C C . ALA A 1 412 ? 80.861 171.437 100.378 1.00 13.75 473 ALA A C 1
ATOM 3189 O O . ALA A 1 412 ? 80.973 171.992 101.494 1.00 14.45 473 ALA A O 1
ATOM 3191 N N . VAL A 1 413 ? 81.237 170.166 100.159 1.00 12.31 474 VAL A N 1
ATOM 3192 C CA . VAL A 1 413 ? 81.854 169.383 101.238 1.00 14.34 474 VAL A CA 1
ATOM 3193 C C . VAL A 1 413 ? 83.226 169.962 101.581 1.00 15.15 474 VAL A C 1
ATOM 3194 O O . VAL A 1 413 ? 83.640 169.987 102.741 1.00 13.30 474 VAL A O 1
ATOM 3198 N N . PHE A 1 414 ? 83.985 170.365 100.572 1.00 13.96 475 PHE A N 1
ATOM 3199 C CA . PHE A 1 414 ? 85.273 170.994 100.856 1.00 12.25 475 PHE A CA 1
ATOM 3200 C C . PHE A 1 414 ? 85.113 172.316 101.652 1.00 16.02 475 PHE A C 1
ATOM 3201 O O . PHE A 1 414 ? 85.791 172.530 102.674 1.00 13.04 475 PHE A O 1
ATOM 3209 N N . ILE A 1 415 ? 84.165 173.174 101.261 1.00 12.76 476 ILE A N 1
ATOM 3210 C CA . ILE A 1 415 ? 83.921 174.409 102.031 1.00 10.00 476 ILE A CA 1
ATOM 3211 C C . ILE A 1 415 ? 83.460 174.102 103.458 1.00 14.86 476 ILE A C 1
ATOM 3212 O O . ILE A 1 415 ? 83.907 174.753 104.429 1.00 12.58 476 ILE A O 1
ATOM 3217 N N . HIS A 1 416 ? 82.571 173.107 103.619 1.00 16.90 477 HIS A N 1
ATOM 3218 C CA . HIS A 1 416 ? 82.093 172.695 104.951 1.00 14.80 477 HIS A CA 1
ATOM 3219 C C . HIS A 1 416 ? 83.248 172.512 105.934 1.00 15.23 477 HIS A C 1
ATOM 3220 O O . HIS A 1 416 ? 83.290 173.135 107.004 1.00 15.34 477 HIS A O 1
ATOM 3227 N N . HIS A 1 417 ? 84.209 171.667 105.567 1.00 13.83 478 HIS A N 1
ATOM 3228 C CA . HIS A 1 417 ? 85.304 171.368 106.479 1.00 12.80 478 HIS A CA 1
ATOM 3229 C C . HIS A 1 417 ? 86.343 172.474 106.486 1.00 14.00 478 HIS A C 1
ATOM 3230 O O . HIS A 1 417 ? 86.933 172.750 107.548 1.00 14.79 478 HIS A O 1
ATOM 3237 N N . LEU A 1 418 ? 86.561 173.149 105.337 1.00 13.81 479 LEU A N 1
ATOM 3238 C CA . LEU A 1 418 ? 87.481 174.285 105.334 1.00 13.03 479 LEU A CA 1
ATOM 3239 C C . LEU A 1 418 ? 87.092 175.330 106.379 1.00 14.18 479 LEU A C 1
ATOM 3240 O O . LEU A 1 418 ? 87.940 175.732 107.195 1.00 14.64 479 LEU A O 1
ATOM 3245 N N . VAL A 1 419 ? 85.815 175.793 106.379 1.00 12.79 480 VAL A N 1
ATOM 3246 C CA . VAL A 1 419 ? 85.465 176.926 107.271 1.00 13.59 480 VAL A CA 1
ATOM 3247 C C . VAL A 1 419 ? 85.368 176.492 108.729 1.00 14.87 480 VAL A C 1
ATOM 3248 O O . VAL A 1 419 ? 85.529 177.316 109.634 1.00 19.36 480 VAL A O 1
ATOM 3252 N N . LEU A 1 420 ? 85.142 175.206 108.986 1.00 14.85 481 LEU A N 1
ATOM 3253 C CA . LEU A 1 420 ? 85.149 174.717 110.365 1.00 12.89 481 LEU A CA 1
ATOM 3254 C C . LEU A 1 420 ? 86.557 174.567 110.924 1.00 18.30 481 LEU A C 1
ATOM 3255 O O . LEU A 1 420 ? 86.753 174.657 112.150 1.00 19.30 481 LEU A O 1
ATOM 3260 N N . LYS A 1 421 ? 87.536 174.224 110.077 1.00 13.63 482 LYS A N 1
ATOM 3261 C CA . LYS A 1 421 ? 88.875 173.986 110.596 1.00 14.41 482 LYS A CA 1
ATOM 3262 C C . LYS A 1 421 ? 89.732 175.248 110.644 1.00 16.42 482 LYS A C 1
ATOM 3263 O O . LYS A 1 421 ? 90.548 175.392 111.575 1.00 14.24 482 LYS A O 1
ATOM 3269 N N . PHE A 1 422 ? 89.618 176.154 109.642 1.00 14.25 483 PHE A N 1
ATOM 3270 C CA . PHE A 1 422 ? 90.697 177.112 109.409 1.00 10.14 483 PHE A CA 1
ATOM 3271 C C . PHE A 1 422 ? 90.190 178.524 109.100 1.00 12.18 483 PHE A C 1
ATOM 3272 O O . PHE A 1 422 ? 89.138 178.691 108.485 1.00 13.98 483 PHE A O 1
ATOM 3280 N N . ASN A 1 423 ? 90.987 179.523 109.498 1.00 10.97 484 ASN A N 1
ATOM 3281 C CA . ASN A 1 423 ? 91.028 180.823 108.851 1.00 13.95 484 ASN A CA 1
ATOM 3282 C C . ASN A 1 423 ? 92.164 180.802 107.833 1.00 13.51 484 ASN A C 1
ATOM 3283 O O . ASN A 1 423 ? 93.099 180.011 107.966 1.00 15.52 484 ASN A O 1
ATOM 3288 N N . TRP A 1 424 ? 92.080 181.666 106.811 1.00 10.54 485 TRP A N 1
ATOM 3289 C CA . TRP A 1 424 ? 93.162 181.673 105.812 1.00 13.42 485 TRP A CA 1
ATOM 3290 C C . TRP A 1 424 ? 93.371 183.088 105.300 1.00 13.70 485 TRP A C 1
ATOM 3291 O O . TRP A 1 424 ? 92.498 183.946 105.432 1.00 15.43 485 TRP A O 1
ATOM 3302 N N . GLU A 1 425 ? 94.560 183.341 104.762 1.00 12.36 486 GLU A N 1
ATOM 3303 C CA . GLU A 1 425 ? 94.876 184.652 104.191 1.00 12.88 486 GLU A CA 1
ATOM 3304 C C . GLU A 1 425 ? 95.807 184.440 103.006 1.00 15.77 486 GLU A C 1
ATOM 3305 O O . GLU A 1 425 ? 96.542 183.453 102.952 1.00 16.31 486 GLU A O 1
ATOM 3311 N N . LEU A 1 426 ? 95.763 185.363 102.044 1.00 13.69 487 LEU A N 1
ATOM 3312 C CA . LEU A 1 426 ? 96.726 185.331 100.949 1.00 12.37 487 LEU A CA 1
ATOM 3313 C C . LEU A 1 426 ? 98.137 185.590 101.463 1.00 15.84 487 LEU A C 1
ATOM 3314 O O . LEU A 1 426 ? 98.346 186.445 102.342 1.00 18.48 487 LEU A O 1
ATOM 3319 N N . ALA A 1 427 ? 99.116 184.862 100.916 1.00 13.92 488 ALA A N 1
ATOM 3320 C CA . ALA A 1 427 ? 100.504 185.129 101.304 1.00 14.55 488 ALA A CA 1
ATOM 3321 C C . ALA A 1 427 ? 101.135 186.260 100.493 1.00 17.16 488 ALA A C 1
ATOM 3322 O O . ALA A 1 427 ? 102.221 186.735 100.853 1.00 20.61 488 ALA A O 1
ATOM 3324 N N . GLU A 1 428 ? 100.517 186.659 99.396 1.00 13.98 489 GLU A N 1
ATOM 3325 C CA . GLU A 1 428 ? 101.031 187.666 98.467 1.00 17.32 489 GLU A CA 1
ATOM 3326 C C . GLU A 1 428 ? 99.876 188.015 97.542 1.00 22.01 489 GLU A C 1
ATOM 3327 O O . GLU A 1 428 ? 98.834 187.357 97.549 1.00 21.74 489 GLU A O 1
ATOM 3333 N N . ASP A 1 429 ? 100.100 189.017 96.692 1.00 17.81 490 ASP A N 1
ATOM 3334 C CA . ASP A 1 429 ? 99.099 189.366 95.688 1.00 23.47 490 ASP A CA 1
ATOM 3335 C C . ASP A 1 429 ? 98.911 188.235 94.681 1.00 21.22 490 ASP A C 1
ATOM 3336 O O . ASP A 1 429 ? 99.865 187.557 94.278 1.00 22.61 490 ASP A O 1
ATOM 3341 N N . ASP A 1 430 ? 97.669 188.062 94.219 1.00 20.98 491 ASP A N 1
ATOM 3342 C CA . ASP A 1 430 ? 97.435 187.136 93.113 1.00 18.82 491 ASP A CA 1
ATOM 3343 C C . ASP A 1 430 ? 96.028 187.452 92.612 1.00 20.40 491 ASP A C 1
ATOM 3344 O O . ASP A 1 430 ? 95.248 188.127 93.287 1.00 23.23 491 ASP A O 1
ATOM 3349 N N . LYS A 1 431 ? 95.731 186.999 91.410 1.00 17.73 492 LYS A N 1
ATOM 3350 C CA . LYS A 1 431 ? 94.383 187.116 90.875 1.00 20.30 492 LYS A CA 1
ATOM 3351 C C . LYS A 1 431 ? 94.267 186.112 89.743 1.00 16.61 492 LYS A C 1
ATOM 3352 O O . LYS A 1 431 ? 95.288 185.658 89.222 1.00 19.39 492 LYS A O 1
ATOM 3358 N N . PRO A 1 432 ? 93.058 185.684 89.407 1.00 15.24 493 PRO A N 1
ATOM 3359 C CA . PRO A 1 432 ? 92.921 184.646 88.380 1.00 12.71 493 PRO A CA 1
ATOM 3360 C C . PRO A 1 432 ? 92.964 185.277 86.991 1.00 15.08 493 PRO A C 1
ATOM 3361 O O . PRO A 1 432 ? 92.421 186.364 86.765 1.00 16.30 493 PRO A O 1
ATOM 3365 N N . PHE A 1 433 ? 93.568 184.553 86.054 1.00 14.77 494 PHE A N 1
ATOM 3366 C CA . PHE A 1 433 ? 93.579 184.944 84.647 1.00 14.77 494 PHE A CA 1
ATOM 3367 C C . PHE A 1 433 ? 93.021 183.805 83.801 1.00 17.42 494 PHE A C 1
ATOM 3368 O O . PHE A 1 433 ? 93.118 182.637 84.178 1.00 14.70 494 PHE A O 1
ATOM 3376 N N . ALA A 1 434 ? 92.478 184.152 82.631 1.00 14.53 495 ALA A N 1
ATOM 3377 C CA . ALA A 1 434 ? 92.003 183.176 81.644 1.00 14.20 495 ALA A CA 1
ATOM 3378 C C . ALA A 1 434 ? 93.021 183.072 80.519 1.00 15.51 495 ALA A C 1
ATOM 3379 O O . ALA A 1 434 ? 93.349 184.091 79.914 1.00 15.87 495 ALA A O 1
ATOM 3381 N N . PHE A 1 435 ? 93.450 181.826 80.183 1.00 15.25 496 PHE A N 1
ATOM 3382 C CA . PHE A 1 435 ? 94.540 181.548 79.243 1.00 16.53 496 PHE A CA 1
ATOM 3383 C C . PHE A 1 435 ? 94.189 180.791 77.957 1.00 22.71 496 PHE A C 1
ATOM 3384 O O . PHE A 1 435 ? 95.078 180.685 77.102 1.00 20.79 496 PHE A O 1
ATOM 3392 N N . PRO A 1 436 ? 92.936 180.324 77.700 1.00 17.18 497 PRO A N 1
ATOM 3393 C CA . PRO A 1 436 ? 91.623 180.601 78.279 1.00 15.22 497 PRO A CA 1
ATOM 3394 C C . PRO A 1 436 ? 91.308 179.740 79.477 1.00 13.68 497 PRO A C 1
ATOM 3395 O O . PRO A 1 436 ? 90.336 180.097 80.154 1.00 15.52 497 PRO A O 1
ATOM 3399 N N . PHE A 1 437 ? 92.077 178.689 79.786 1.00 15.96 498 PHE A N 1
ATOM 3400 C CA . PHE A 1 437 ? 91.813 178.015 81.058 1.00 17.31 498 PHE A CA 1
ATOM 3401 C C . PHE A 1 437 ? 92.111 178.981 82.204 1.00 15.95 498 PHE A C 1
ATOM 3402 O O . PHE A 1 437 ? 92.958 179.844 82.087 1.00 15.69 498 PHE A O 1
ATOM 3410 N N . VAL A 1 438 ? 91.426 178.831 83.350 1.00 14.38 499 VAL A N 1
ATOM 3411 C CA . VAL A 1 438 ? 91.553 179.825 84.420 1.00 12.25 499 VAL A CA 1
ATOM 3412 C C . VAL A 1 438 ? 92.636 179.331 85.385 1.00 18.81 499 VAL A C 1
ATOM 3413 O O . VAL A 1 438 ? 92.619 178.172 85.781 1.00 17.12 499 VAL A O 1
ATOM 3417 N N . ASP A 1 439 ? 93.560 180.212 85.762 1.00 15.15 500 ASP A N 1
ATOM 3418 C CA . ASP A 1 439 ? 94.687 179.804 86.570 1.00 16.85 500 ASP A CA 1
ATOM 3419 C C . ASP A 1 439 ? 95.157 180.989 87.383 1.00 16.42 500 ASP A C 1
ATOM 3420 O O . ASP A 1 439 ? 95.128 182.135 86.909 1.00 15.42 500 ASP A O 1
ATOM 3425 N N . PHE A 1 440 ? 95.624 180.722 88.627 1.00 12.80 501 PHE A N 1
ATOM 3426 C CA . PHE A 1 440 ? 96.249 181.783 89.412 1.00 16.49 501 PHE A CA 1
ATOM 3427 C C . PHE A 1 440 ? 97.742 181.748 89.115 1.00 15.07 501 PHE A C 1
ATOM 3428 O O . PHE A 1 440 ? 98.382 180.742 89.404 1.00 21.46 501 PHE A O 1
ATOM 3436 N N . PRO A 1 441 ? 98.310 182.759 88.445 1.00 16.98 502 PRO A N 1
ATOM 3437 C CA . PRO A 1 441 ? 99.690 182.605 87.961 1.00 20.49 502 PRO A CA 1
ATOM 3438 C C . PRO A 1 441 ? 100.678 182.387 89.080 1.00 23.84 502 PRO A C 1
ATOM 3439 O O . PRO A 1 441 ? 101.715 181.760 88.856 1.00 23.26 502 PRO A O 1
ATOM 3443 N N . ASN A 1 442 ? 100.427 182.955 90.248 1.00 20.17 503 ASN A N 1
ATOM 3444 C CA . ASN A 1 442 ? 101.352 182.795 91.376 1.00 20.64 503 ASN A CA 1
ATOM 3445 C C . ASN A 1 442 ? 100.982 181.634 92.298 1.00 26.38 503 ASN A C 1
ATOM 3446 O O . ASN A 1 442 ? 101.603 181.484 93.366 1.00 25.92 503 ASN A O 1
ATOM 3451 N N . GLY A 1 443 ? 99.981 180.837 91.935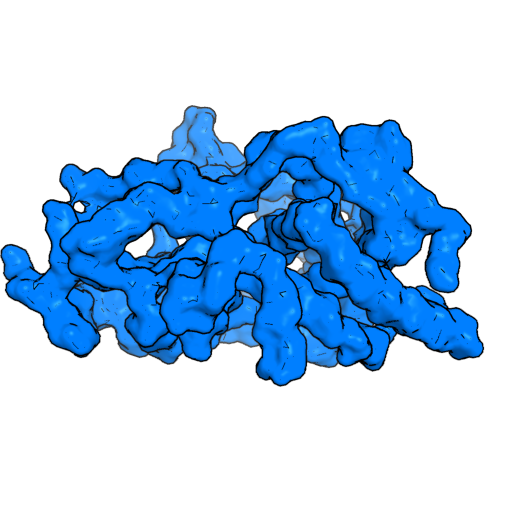 1.00 19.29 504 GLY A N 1
ATOM 3452 C CA . GLY A 1 443 ? 99.664 179.617 92.636 1.00 18.48 504 GLY A CA 1
ATOM 3453 C C . GLY A 1 443 ? 98.668 179.745 93.778 1.00 15.89 504 GLY A C 1
ATOM 3454 O O . GLY A 1 443 ? 98.394 178.736 94.449 1.00 16.76 504 GLY A O 1
ATOM 3455 N N . LEU A 1 444 ? 98.059 180.907 93.956 1.00 12.98 505 LEU A N 1
ATOM 3456 C CA . LEU A 1 444 ? 97.133 181.180 95.065 1.00 10.98 505 LEU A CA 1
ATOM 3457 C C . LEU A 1 444 ? 97.781 180.707 96.380 1.00 14.64 505 LEU A C 1
ATOM 3458 O O . LEU A 1 444 ? 97.278 179.835 97.094 1.00 14.57 505 LEU A O 1
ATOM 3463 N N . LEU A 1 445 ? 98.955 181.299 96.661 1.00 13.73 506 LEU A N 1
ATOM 3464 C CA . LEU A 1 445 ? 99.657 180.969 97.907 1.00 10.29 506 LEU A CA 1
ATOM 3465 C C . LEU A 1 445 ? 98.895 181.538 99.097 1.00 15.92 506 LEU A C 1
ATOM 3466 O O . LEU A 1 445 ? 98.529 182.740 99.110 1.00 14.42 506 LEU A O 1
ATOM 3471 N N . ILE A 1 446 ? 98.627 180.671 100.094 1.00 13.38 507 ILE A N 1
ATOM 3472 C CA . ILE A 1 446 ? 97.942 181.088 101.321 1.00 12.03 507 ILE A CA 1
ATOM 3473 C C . ILE A 1 446 ? 98.701 180.595 102.570 1.00 15.98 507 ILE A C 1
ATOM 3474 O O . ILE A 1 446 ? 99.622 179.770 102.512 1.00 15.71 507 ILE A O 1
ATOM 3479 N N . ARG A 1 447 ? 98.286 181.121 103.726 1.00 12.33 508 ARG A N 1
ATOM 3480 C CA . ARG A 1 447 ? 98.624 180.533 105.023 1.00 12.96 508 ARG A CA 1
ATOM 3481 C C . ARG A 1 447 ? 97.321 180.279 105.774 1.00 13.27 508 ARG A C 1
ATOM 3482 O O . ARG A 1 447 ? 96.340 180.989 105.561 1.00 15.60 508 ARG A O 1
ATOM 3490 N N . VAL A 1 448 ? 97.290 179.236 106.621 1.00 11.82 509 VAL A N 1
ATOM 3491 C CA . VAL A 1 448 ? 96.074 178.981 107.413 1.00 12.91 509 VAL A CA 1
ATOM 3492 C C . VAL A 1 448 ? 96.414 179.002 108.908 1.00 16.72 509 VAL A C 1
ATOM 3493 O O . VAL A 1 448 ? 97.560 178.807 109.312 1.00 12.13 509 VAL A O 1
ATOM 3497 N N . SER A 1 449 ? 95.377 179.188 109.733 1.00 15.90 510 SER A N 1
ATOM 3498 C CA . SER A 1 449 ? 95.519 179.063 111.195 1.00 12.75 510 SER A CA 1
ATOM 3499 C C . SER A 1 449 ? 94.307 178.298 111.686 1.00 17.75 510 SER A C 1
ATOM 3500 O O . SER A 1 449 ? 93.196 178.519 111.199 1.00 16.58 510 SER A O 1
ATOM 3503 N N . ARG A 1 450 ? 94.516 177.395 112.643 1.00 14.49 511 ARG A N 1
ATOM 3504 C CA . ARG A 1 450 ? 93.439 176.504 113.067 1.00 13.12 511 ARG A CA 1
ATOM 3505 C C . ARG A 1 450 ? 92.492 177.194 114.034 1.00 19.56 511 ARG A C 1
ATOM 3506 O O . ARG A 1 450 ? 92.925 177.920 114.943 1.00 20.07 511 ARG A O 1
ATOM 3514 N N . ILE A 1 451 ? 91.198 176.944 113.867 1.00 15.22 512 ILE A N 1
ATOM 3515 C CA . ILE A 1 451 ? 90.219 177.519 114.789 1.00 16.47 512 ILE A CA 1
ATOM 3516 C C . ILE A 1 451 ? 90.110 176.635 116.029 1.00 18.65 512 ILE A C 1
ATOM 3517 O O . ILE A 1 451 ? 89.793 175.443 115.922 1.00 19.70 512 ILE A O 1
ATOM 3522 N N . LEU A 1 452 ? 90.369 177.221 117.210 1.00 18.74 513 LEU A N 1
ATOM 3523 C CA . LEU A 1 452 ? 90.312 176.429 118.455 1.00 19.04 513 LEU A CA 1
ATOM 3524 C C . LEU A 1 452 ? 89.045 176.657 119.267 1.00 23.00 513 LEU A C 1
ATOM 3525 O O . LEU A 1 452 ? 88.736 175.828 120.120 1.00 23.77 513 LEU A O 1
ATOM 3530 N N . HIS A 1 453 ? 88.328 177.751 119.031 1.00 21.42 514 HIS A N 1
ATOM 3531 C CA . HIS A 1 453 ? 87.107 178.073 119.780 1.00 23.01 514 HIS A CA 1
ATOM 3532 C C . HIS A 1 453 ? 86.124 178.626 118.770 1.00 31.60 514 HIS A C 1
ATOM 3533 O O . HIS A 1 453 ? 86.329 179.725 118.253 1.00 35.87 514 HIS A O 1
ATOM 3540 N N . HIS A 1 454 ? 85.065 177.891 118.525 1.00 29.78 515 HIS A N 1
ATOM 3541 C CA . HIS A 1 454 ? 84.006 178.389 117.671 1.00 38.39 515 HIS A CA 1
ATOM 3542 C C . HIS A 1 454 ? 83.026 179.246 118.468 1.00 49.16 515 HIS A C 1
ATOM 3543 O O . HIS A 1 454 ? 82.863 179.074 119.676 1.00 43.14 515 HIS A O 1
ATOM 3550 N N . HIS A 1 455 ? 82.384 180.183 117.782 1.00 43.39 516 HIS A N 1
ATOM 3551 C CA . HIS A 1 455 ? 81.450 181.078 118.467 1.00 61.90 516 HIS A CA 1
ATOM 3552 C C . HIS A 1 455 ? 80.152 180.331 118.801 1.00 61.55 516 HIS A C 1
ATOM 3553 O O . HIS A 1 455 ? 79.894 179.997 119.962 1.00 52.89 516 HIS A O 1
#

Sequence (439 aa):
TRFNLPPGKSGLGETIGYLKPYTATTLGDFMQQHVSKYGKIYRSNLFGEPTIVSADAGLNRFILQNEGRLFECSYPRSIGGILGKWSMLVLVGDMHRDMRSISLNFLSHARLRTILLKDVERHTLFVLDSWQQNSIFSAQDEAKKFTFNLMAKHIMSMDPGEEETEQLKKEYVTFMKGVVSAPLNLPGTAYHKALQSRATILKFIERKMEERKLDIKERKTDDDLLGWVLKHSNLSTEQILDLILSLLFAGHETSSVAIALAIFFLQACPKAVEELREEHLEIARAKKELGESELNWDDYKKMDFTQCVINETLRLGNVVRFLHRKALKDVRYKGYDIPSGWKVLPVISAVHLDNSRYDQPNLFNPWRWQQQNNYMPFGGGPRLCAGSELAKLEMAVFIHHLVLKFNWELAEDDKPFAFPFVDFPNGLLIRVSRILHHH

Nearest PDB structures (foldseek):
  6a15-assembly1_A  TM=1.002E+00  e=5.070E-70  Arabidopsis thaliana
  6a16-assembly1_A  TM=9.213E-01  e=1.414E-55  Arabidopsis thaliana
  6mi0-assembly1_A  TM=8.390E-01  e=2.404E-18  Methylococcus capsulatus str. Bath
  4enh-assembly1_A  TM=8.714E-01  e=3.686E-17  Homo sapiens
  6ooa-assembly1_A  TM=8.303E-01  e=9.414E-18  Homo sapiens

Solvent-accessible surface area: 19929 Å² total; per-residue (Å²): 168,101,201,59,16,0,52,16,128,10,44,184,53,18,31,151,29,16,44,146,68,41,34,0,22,37,31,5,94,32,14,81,114,21,38,103,141,40,30,90,10,0,46,0,38,0,53,67,67,42,0,0,0,0,10,24,7,32,0,1,81,45,0,3,102,17,24,58,160,18,0,34,7,29,50,33,187,1,10,23,26,0,5,2,131,49,2,37,70,57,10,56,56,92,102,18,132,71,6,48,53,18,2,72,80,11,26,36,110,67,56,3,88,60,82,1,1,63,14,0,9,123,8,0,46,87,1,0,87,62,12,124,79,116,49,100,38,17,1,16,85,30,1,24,59,0,1,0,6,0,17,0,59,12,2,12,48,6,74,28,36,99,137,63,1,92,83,7,34,135,41,0,85,21,0,38,131,0,18,48,35,62,64,98,87,100,117,81,43,44,18,45,128,0,34,95,4,40,57,68,0,38,122,45,0,70,150,55,0,81,89,31,80,107,48,35,159,143,206,173,48,50,99,2,0,1,0,55,1,35,76,100,30,160,40,44,38,102,33,4,12,4,1,0,0,16,25,0,22,36,3,3,24,60,7,1,10,3,1,0,0,1,4,33,11,0,53,76,21,85,135,0,13,106,57,0,37,125,31,0,20,111,4,32,85,32,14,136,136,130,68,70,106,69,4,50,36,86,8,18,121,100,1,99,5,0,45,10,0,0,34,0,0,9,0,4,0,2,28,54,6,24,24,12,6,69,1,65,117,87,14,161,30,162,37,71,25,1,5,61,46,39,14,0,0,0,5,1,1,7,3,0,20,41,116,94,96,20,110,104,13,86,82,21,40,0,64,41,50,65,182,170,148,54,67,14,18,47,10,12,28,64,34,80,47,26,22,14,85,8,18,46,0,6,1,0,0,1,3,5,24,2,0,26,45,0,68,28,89,44,27,75,129,20,97,2,57,0,59,26,37,7,38,3,70,78,14,0,49,1,74,3,48,93,32,141,165,62,212